Protein AF-0000000077903670 (afdb_homodimer)

Structure (mmCIF, N/CA/C/O backbone):
data_AF-0000000077903670-model_v1
#
loop_
_entity.id
_entity.type
_entity.pdbx_description
1 polymer 'Glutamate 5-kinase'
#
loop_
_atom_site.group_PDB
_atom_site.id
_atom_site.type_symbol
_atom_site.label_atom_id
_atom_site.label_alt_id
_atom_site.label_comp_id
_atom_site.label_asym_id
_atom_site.label_entity_id
_atom_site.label_seq_id
_atom_site.pdbx_PDB_ins_code
_atom_site.Cartn_x
_atom_site.Cartn_y
_atom_site.Cartn_z
_atom_site.occupancy
_atom_site.B_iso_or_equiv
_atom_site.auth_seq_id
_atom_site.auth_comp_id
_atom_site.auth_asym_id
_atom_site.auth_atom_id
_atom_site.pdbx_PDB_model_num
ATOM 1 N N . MET A 1 1 ? -13.734 -20.531 -12.047 1 96.5 1 MET A N 1
ATOM 2 C CA . MET A 1 1 ? -12.812 -20.938 -10.984 1 96.5 1 MET A CA 1
ATOM 3 C C . MET A 1 1 ? -12.172 -19.719 -10.328 1 96.5 1 MET A C 1
ATOM 5 O O . MET A 1 1 ? -12.156 -18.625 -10.914 1 96.5 1 MET A O 1
ATOM 9 N N . ARG A 1 2 ? -11.844 -19.891 -9.141 1 97.88 2 ARG A N 1
ATOM 10 C CA . ARG A 1 2 ? -11.008 -18.906 -8.445 1 97.88 2 ARG A CA 1
ATOM 11 C C . ARG A 1 2 ? -9.531 -19.281 -8.547 1 97.88 2 ARG A C 1
ATOM 13 O O . ARG A 1 2 ? -9.117 -20.344 -8.086 1 97.88 2 ARG A O 1
ATOM 20 N N . ILE A 1 3 ? -8.711 -18.344 -9.133 1 98.75 3 ILE A N 1
ATOM 21 C CA . ILE A 1 3 ? -7.32 -18.641 -9.469 1 98.75 3 ILE A CA 1
ATOM 22 C C . ILE A 1 3 ? -6.398 -17.594 -8.836 1 98.75 3 ILE A C 1
ATOM 24 O O . ILE A 1 3 ? -6.602 -16.391 -9.008 1 98.75 3 ILE A O 1
ATOM 28 N N . VAL A 1 4 ? -5.418 -18.031 -8.094 1 98.81 4 VAL A N 1
ATOM 29 C CA . VAL A 1 4 ? -4.336 -17.188 -7.609 1 98.81 4 VAL A CA 1
ATOM 30 C C . VAL A 1 4 ? -3.104 -17.359 -8.5 1 98.81 4 VAL A C 1
ATOM 32 O O . VAL A 1 4 ? -2.686 -18.484 -8.773 1 98.81 4 VAL A O 1
ATOM 35 N N . VAL A 1 5 ? -2.562 -16.297 -9.016 1 98.81 5 VAL A N 1
ATOM 36 C CA . VAL A 1 5 ? -1.355 -16.312 -9.836 1 98.81 5 VAL A CA 1
ATOM 37 C C . VAL A 1 5 ? -0.246 -15.523 -9.148 1 98.81 5 VAL A C 1
ATOM 39 O O . VAL A 1 5 ? -0.463 -14.391 -8.703 1 98.81 5 VAL A O 1
ATOM 42 N N . LYS A 1 6 ? 0.9 -16.141 -9.008 1 98.31 6 LYS A N 1
ATOM 43 C CA . LYS A 1 6 ? 2.061 -15.477 -8.43 1 98.31 6 LYS A CA 1
ATOM 44 C C . LYS A 1 6 ? 3.131 -15.219 -9.484 1 98.31 6 LYS A C 1
ATOM 46 O O . LYS A 1 6 ? 3.475 -16.125 -10.258 1 98.31 6 LYS A O 1
ATOM 51 N N . VAL A 1 7 ? 3.604 -14.008 -9.516 1 96.75 7 VAL A N 1
ATOM 52 C CA . VAL A 1 7 ? 4.707 -13.664 -10.406 1 96.75 7 VAL A CA 1
ATOM 53 C C . VAL A 1 7 ? 5.863 -13.086 -9.602 1 96.75 7 VAL A C 1
ATOM 55 O O . VAL A 1 7 ? 5.645 -12.336 -8.641 1 96.75 7 VAL A O 1
ATOM 58 N N . GLY A 1 8 ? 7.051 -13.43 -10.008 1 91.62 8 GLY A N 1
ATOM 59 C CA . GLY A 1 8 ? 8.25 -12.969 -9.32 1 91.62 8 GLY A CA 1
ATOM 60 C C . GLY A 1 8 ? 8.883 -11.758 -9.984 1 91.62 8 GLY A C 1
ATOM 61 O O . GLY A 1 8 ? 8.422 -11.305 -11.031 1 91.62 8 GLY A O 1
ATOM 62 N N . THR A 1 9 ? 9.883 -11.25 -9.32 1 87.88 9 THR A N 1
ATOM 63 C CA . THR A 1 9 ? 10.609 -10.062 -9.773 1 87.88 9 THR A CA 1
ATOM 64 C C . THR A 1 9 ? 11.219 -10.297 -11.156 1 87.88 9 THR A C 1
ATOM 66 O O . THR A 1 9 ? 11.18 -9.414 -12.008 1 87.88 9 THR A O 1
ATOM 69 N N . SER A 1 10 ? 11.719 -11.547 -11.406 1 82.31 10 SER A N 1
ATOM 70 C CA . SER A 1 10 ? 12.414 -11.844 -12.656 1 82.31 10 SER A CA 1
ATOM 71 C C . SER A 1 10 ? 11.453 -11.828 -13.844 1 82.31 10 SER A C 1
ATOM 73 O O . SER A 1 10 ? 11.875 -11.609 -14.984 1 82.31 10 SER A O 1
ATOM 75 N N . THR A 1 11 ? 10.258 -12.07 -13.539 1 84.44 11 THR A N 1
ATOM 76 C CA . THR A 1 11 ? 9.258 -12.016 -14.594 1 84.44 11 THR A CA 1
ATOM 77 C C . THR A 1 11 ? 8.867 -10.57 -14.898 1 84.44 11 THR A C 1
ATOM 79 O O . THR A 1 11 ? 8.609 -10.219 -16.047 1 84.44 11 THR A O 1
ATOM 82 N N . LEU A 1 12 ? 8.891 -9.672 -13.945 1 89.62 12 LEU A N 1
ATOM 83 C CA . LEU A 1 12 ? 8.305 -8.344 -14.055 1 89.62 12 LEU A CA 1
ATOM 84 C C . LEU A 1 12 ? 9.375 -7.312 -14.414 1 89.62 12 LEU A C 1
ATOM 86 O O . LEU A 1 12 ? 9.055 -6.25 -14.961 1 89.62 12 LEU A O 1
ATOM 90 N N . ALA A 1 13 ? 10.57 -7.582 -14.031 1 87.12 13 ALA A N 1
ATOM 91 C CA . ALA A 1 13 ? 11.609 -6.57 -14.227 1 87.12 13 ALA A CA 1
ATOM 92 C C . ALA A 1 13 ? 12.867 -7.184 -14.844 1 87.12 13 ALA A C 1
ATOM 94 O O . ALA A 1 13 ? 13.188 -8.344 -14.586 1 87.12 13 ALA A O 1
ATOM 95 N N . HIS A 1 14 ? 13.547 -6.398 -15.68 1 87.12 14 HIS A N 1
ATOM 96 C CA . HIS A 1 14 ? 14.883 -6.746 -16.156 1 87.12 14 HIS A CA 1
ATOM 97 C C . HIS A 1 14 ? 15.914 -6.59 -15.039 1 87.12 14 HIS A C 1
ATOM 99 O O . HIS A 1 14 ? 15.625 -6.004 -13.992 1 87.12 14 HIS A O 1
ATOM 105 N N . SER A 1 15 ? 17.109 -7.129 -15.289 1 80.69 15 SER A N 1
ATOM 106 C CA . SER A 1 15 ? 18.188 -7.023 -14.32 1 80.69 15 SER A CA 1
ATOM 107 C C . SER A 1 15 ? 18.578 -5.566 -14.078 1 80.69 15 SER A C 1
ATOM 109 O O . SER A 1 15 ? 19.203 -5.242 -13.062 1 80.69 15 SER A O 1
ATOM 111 N N . THR A 1 16 ? 18.219 -4.676 -14.969 1 79.5 16 THR A N 1
ATOM 112 C CA . THR A 1 16 ? 18.484 -3.244 -14.852 1 79.5 16 THR A CA 1
ATOM 113 C C . THR A 1 16 ? 17.531 -2.605 -13.836 1 79.5 16 THR A C 1
ATOM 115 O O . THR A 1 16 ? 17.734 -1.453 -13.438 1 79.5 16 THR A O 1
ATOM 118 N N . GLY A 1 17 ? 16.516 -3.307 -13.438 1 80.25 17 GLY A N 1
ATOM 119 C CA . GLY A 1 17 ? 15.516 -2.746 -12.539 1 80.25 17 GLY A CA 1
ATOM 120 C C . GLY A 1 17 ? 14.336 -2.125 -13.273 1 80.25 17 GLY A C 1
ATOM 121 O O . GLY A 1 17 ? 13.359 -1.717 -12.648 1 80.25 17 GLY A O 1
ATOM 122 N N . ARG A 1 18 ? 14.461 -2.125 -14.5 1 86.44 18 ARG A N 1
ATOM 123 C CA . ARG A 1 18 ? 13.383 -1.556 -15.297 1 86.44 18 ARG A CA 1
ATOM 124 C C . ARG A 1 18 ? 12.352 -2.623 -15.664 1 86.44 18 ARG A C 1
ATOM 126 O O . ARG A 1 18 ? 12.68 -3.812 -15.711 1 86.44 18 ARG A O 1
ATOM 133 N N . LEU A 1 19 ? 11.188 -2.232 -15.906 1 90.56 19 LEU A N 1
ATOM 134 C CA . LEU A 1 19 ? 10.055 -3.111 -16.188 1 90.56 19 LEU A CA 1
ATOM 135 C C . LEU A 1 19 ? 10.289 -3.922 -17.453 1 90.56 19 LEU A C 1
ATOM 137 O O . LEU A 1 19 ? 10.758 -3.385 -18.453 1 90.56 19 LEU A O 1
ATOM 141 N N . ASN A 1 20 ? 10.117 -5.172 -17.391 1 93.12 20 ASN A N 1
ATOM 142 C CA . ASN A 1 20 ? 9.969 -5.992 -18.578 1 93.12 20 ASN A CA 1
ATOM 143 C C . ASN A 1 20 ? 8.594 -5.816 -19.219 1 93.12 20 ASN A C 1
ATOM 145 O O . ASN A 1 20 ? 7.66 -6.555 -18.906 1 93.12 20 ASN A O 1
ATOM 149 N N . ILE A 1 21 ? 8.523 -4.898 -20.109 1 92.12 21 ILE A N 1
ATOM 150 C CA . ILE A 1 21 ? 7.258 -4.406 -20.641 1 92.12 21 ILE A CA 1
ATOM 151 C C . ILE A 1 21 ? 6.52 -5.543 -21.344 1 92.12 21 ILE A C 1
ATOM 153 O O . ILE A 1 21 ? 5.328 -5.754 -21.109 1 92.12 21 ILE A O 1
ATOM 157 N N . ARG A 1 22 ? 7.211 -6.27 -22.141 1 92.75 22 ARG A N 1
ATOM 158 C CA . ARG A 1 22 ? 6.598 -7.336 -22.938 1 92.75 22 ARG A CA 1
ATOM 159 C C . ARG A 1 22 ? 5.977 -8.398 -22.031 1 92.75 22 ARG A C 1
ATOM 161 O O . ARG A 1 22 ? 4.832 -8.805 -22.234 1 92.75 22 ARG A O 1
ATOM 168 N N . HIS A 1 23 ? 6.707 -8.797 -21.016 1 93.5 23 HIS A N 1
ATOM 169 C CA . HIS A 1 23 ? 6.211 -9.82 -20.109 1 93.5 23 HIS A CA 1
ATOM 170 C C . HIS A 1 23 ? 5.02 -9.312 -19.297 1 93.5 23 HIS A C 1
ATOM 172 O O . HIS A 1 23 ? 4.023 -10.023 -19.141 1 93.5 23 HIS A O 1
ATOM 178 N N . THR A 1 24 ? 5.129 -8.078 -18.812 1 95.62 24 THR A N 1
ATOM 179 C CA . THR A 1 24 ? 4.09 -7.52 -17.953 1 95.62 24 THR A CA 1
ATOM 180 C C . THR A 1 24 ? 2.805 -7.289 -18.734 1 95.62 24 THR A C 1
ATOM 182 O O . THR A 1 24 ? 1.715 -7.629 -18.281 1 95.62 24 THR A O 1
ATOM 185 N N . GLU A 1 25 ? 2.918 -6.758 -19.938 1 96.62 25 GLU A N 1
ATOM 186 C CA . GLU A 1 25 ? 1.747 -6.504 -20.781 1 96.62 25 GLU A CA 1
ATOM 187 C C . GLU A 1 25 ? 1.046 -7.805 -21.156 1 96.62 25 GLU A C 1
ATOM 189 O O . GLU A 1 25 ? -0.184 -7.883 -21.125 1 96.62 25 GLU A O 1
ATOM 194 N N . GLU A 1 26 ? 1.854 -8.773 -21.5 1 97.12 26 GLU A N 1
ATOM 195 C CA . GLU A 1 26 ? 1.271 -10.07 -21.859 1 97.12 26 GLU A CA 1
ATOM 196 C C . GLU A 1 26 ? 0.588 -10.719 -20.656 1 97.12 26 GLU A C 1
ATOM 198 O O . GLU A 1 26 ? -0.491 -11.297 -20.797 1 97.12 26 GLU A O 1
ATOM 203 N N . LEU A 1 27 ? 1.219 -10.656 -19.547 1 97.94 27 LEU A N 1
ATOM 204 C CA . LEU A 1 27 ? 0.639 -11.195 -18.328 1 97.94 27 LEU A CA 1
ATOM 205 C C . LEU A 1 27 ? -0.723 -10.562 -18.047 1 97.94 27 LEU A C 1
ATOM 207 O O . LEU A 1 27 ? -1.702 -11.273 -17.812 1 97.94 27 LEU A O 1
ATOM 211 N N . VAL A 1 28 ? -0.795 -9.227 -18.062 1 98.44 28 VAL A N 1
ATOM 212 C CA . VAL A 1 28 ? -2.014 -8.492 -17.75 1 98.44 28 VAL A CA 1
ATOM 213 C C . VAL A 1 28 ? -3.098 -8.82 -18.766 1 98.44 28 VAL A C 1
ATOM 215 O O . VAL A 1 28 ? -4.266 -8.992 -18.422 1 98.44 28 VAL A O 1
ATOM 218 N N . LYS A 1 29 ? -2.693 -8.93 -20.016 1 98.12 29 LYS A N 1
ATOM 219 C CA . LYS A 1 29 ? -3.633 -9.297 -21.078 1 98.12 29 LYS A CA 1
ATOM 220 C C . LYS A 1 29 ? -4.266 -10.656 -20.797 1 98.12 29 LYS A C 1
ATOM 222 O O . LYS A 1 29 ? -5.488 -10.797 -20.844 1 98.12 29 LYS A O 1
ATOM 227 N N . VAL A 1 30 ? -3.477 -11.625 -20.5 1 98.5 30 VAL A N 1
ATOM 228 C CA . VAL A 1 30 ? -3.945 -12.992 -20.281 1 98.5 30 VAL A CA 1
ATOM 229 C C . VAL A 1 30 ? -4.828 -13.047 -19.047 1 98.5 30 VAL A C 1
ATOM 231 O O . VAL A 1 30 ? -5.91 -13.641 -19.062 1 98.5 30 VAL A O 1
ATOM 234 N N . LEU A 1 31 ? -4.41 -12.414 -17.938 1 98.69 31 LEU A N 1
ATOM 235 C CA . LEU A 1 31 ? -5.195 -12.398 -16.719 1 98.69 31 LEU A CA 1
ATOM 236 C C . LEU A 1 31 ? -6.539 -11.703 -16.938 1 98.69 31 LEU A C 1
ATOM 238 O O . LEU A 1 31 ? -7.562 -12.148 -16.406 1 98.69 31 LEU A O 1
ATOM 242 N N . SER A 1 32 ? -6.496 -10.586 -17.672 1 98.69 32 SER A N 1
ATOM 243 C CA . SER A 1 32 ? -7.727 -9.875 -18 1 98.69 32 SER A CA 1
ATOM 244 C C . SER A 1 32 ? -8.688 -10.758 -18.781 1 98.69 32 SER A C 1
ATOM 246 O O . SER A 1 32 ? -9.891 -10.766 -18.516 1 98.69 32 SER A O 1
ATOM 248 N N . ASP A 1 33 ? -8.125 -11.461 -19.75 1 98.5 33 ASP A N 1
ATOM 249 C CA . ASP A 1 33 ? -8.945 -12.336 -20.594 1 98.5 33 ASP A CA 1
ATOM 250 C C . ASP A 1 33 ? -9.523 -13.492 -19.781 1 98.5 33 ASP A C 1
ATOM 252 O O . ASP A 1 33 ? -10.672 -13.891 -19.984 1 98.5 33 ASP A O 1
ATOM 256 N N . LEU A 1 34 ? -8.766 -14.094 -18.906 1 98.44 34 LEU A N 1
ATOM 257 C CA . LEU A 1 34 ? -9.273 -15.125 -18 1 98.44 34 LEU A CA 1
ATOM 258 C C . LEU A 1 34 ? -10.422 -14.594 -17.156 1 98.44 34 LEU A C 1
ATOM 260 O O . LEU A 1 34 ? -11.414 -15.297 -16.938 1 98.44 34 LEU A O 1
ATOM 264 N N . LYS A 1 35 ? -10.227 -13.375 -16.656 1 98.31 35 LYS A N 1
ATOM 265 C CA . LYS A 1 35 ? -11.305 -12.75 -15.883 1 98.31 35 LYS A CA 1
ATOM 266 C C . LYS A 1 35 ? -12.539 -12.539 -16.75 1 98.31 35 LYS A C 1
ATOM 268 O O . LYS A 1 35 ? -13.664 -12.797 -16.328 1 98.31 35 LYS A O 1
ATOM 273 N N . ASN A 1 36 ? -12.367 -12.109 -18.016 1 97.94 36 ASN A N 1
ATOM 274 C CA . ASN A 1 36 ? -13.469 -11.953 -18.953 1 97.94 36 ASN A CA 1
ATOM 275 C C . ASN A 1 36 ? -14.18 -13.273 -19.203 1 97.94 36 ASN A C 1
ATOM 277 O O . ASN A 1 36 ? -15.391 -13.289 -19.469 1 97.94 36 ASN A O 1
ATOM 281 N N . ALA A 1 37 ? -13.438 -14.367 -19.141 1 97.75 37 ALA A N 1
ATOM 282 C CA . ALA A 1 37 ? -13.992 -15.695 -19.375 1 97.75 37 ALA A CA 1
ATOM 283 C C . ALA A 1 37 ? -14.773 -16.188 -18.172 1 97.75 37 ALA A C 1
ATOM 285 O O . ALA A 1 37 ? -15.32 -17.297 -18.188 1 97.75 37 ALA A O 1
ATOM 286 N N . GLY A 1 38 ? -14.766 -15.406 -17.062 1 97.38 38 GLY A N 1
ATOM 287 C CA . GLY A 1 38 ? -15.633 -15.711 -15.938 1 97.38 38 GLY A CA 1
ATOM 288 C C . GLY A 1 38 ? -14.883 -16.203 -14.719 1 97.38 38 GLY A C 1
ATOM 289 O O . GLY A 1 38 ? -15.484 -16.469 -13.68 1 97.38 38 GLY A O 1
ATOM 290 N N . HIS A 1 39 ? -13.547 -16.281 -14.781 1 98.19 39 HIS A N 1
ATOM 291 C CA . HIS A 1 39 ? -12.75 -16.688 -13.633 1 98.19 39 HIS A CA 1
ATOM 292 C C . HIS A 1 39 ? -12.57 -15.531 -12.648 1 98.19 39 HIS A C 1
ATOM 294 O O . HIS A 1 39 ? -12.57 -14.367 -13.047 1 98.19 39 HIS A O 1
ATOM 300 N N . GLU A 1 40 ? -12.477 -15.797 -11.336 1 98.31 40 GLU A N 1
ATOM 301 C CA . GLU A 1 40 ? -11.961 -14.859 -10.344 1 98.31 40 GLU A CA 1
ATOM 302 C C . GLU A 1 40 ? -10.438 -14.938 -10.25 1 98.31 40 GLU A C 1
ATOM 304 O O . GLU A 1 40 ? -9.875 -16.016 -10.07 1 98.31 40 GLU A O 1
ATOM 309 N N . VAL A 1 41 ? -9.797 -13.844 -10.438 1 98.69 41 VAL A N 1
ATOM 310 C CA . VAL A 1 41 ? -8.344 -13.844 -10.523 1 98.69 41 VAL A CA 1
ATOM 311 C C . VAL A 1 41 ? -7.758 -12.977 -9.406 1 98.69 41 VAL A C 1
ATOM 313 O O . VAL A 1 41 ? -8.203 -11.852 -9.195 1 98.69 41 VAL A O 1
ATOM 316 N N . ILE A 1 42 ? -6.828 -13.484 -8.68 1 98.81 42 ILE A N 1
ATOM 317 C CA . ILE A 1 42 ? -6.023 -12.781 -7.688 1 98.81 42 ILE A CA 1
ATOM 318 C C . ILE A 1 42 ? -4.547 -12.852 -8.078 1 98.81 42 ILE A C 1
ATOM 320 O O . ILE A 1 42 ? -4.035 -13.922 -8.414 1 98.81 42 ILE A O 1
ATOM 324 N N . LEU A 1 43 ? -3.902 -11.727 -8.078 1 98.81 43 LEU A N 1
ATOM 325 C CA . LEU A 1 43 ? -2.49 -11.672 -8.438 1 98.81 43 LEU A CA 1
ATOM 326 C C . LEU A 1 43 ? -1.624 -11.398 -7.215 1 98.81 43 LEU A C 1
ATOM 328 O O . LEU A 1 43 ? -1.861 -10.438 -6.484 1 98.81 43 LEU A O 1
ATOM 332 N N . VAL A 1 44 ? -0.703 -12.281 -6.906 1 98.44 44 VAL A N 1
ATOM 333 C CA . VAL A 1 44 ? 0.363 -12.047 -5.941 1 98.44 44 VAL A CA 1
ATOM 334 C C . VAL A 1 44 ? 1.642 -11.641 -6.668 1 98.44 44 VAL A C 1
ATOM 336 O O . VAL A 1 44 ? 2.182 -12.414 -7.465 1 98.44 44 VAL A O 1
ATOM 339 N N . SER A 1 45 ? 2.088 -10.453 -6.422 1 96.88 45 SER A N 1
ATOM 340 C CA . SER A 1 45 ? 3.16 -9.875 -7.23 1 96.88 45 SER A CA 1
ATOM 341 C C . SER A 1 45 ? 4.371 -9.523 -6.375 1 96.88 45 SER A C 1
ATOM 343 O O . SER A 1 45 ? 4.219 -9.039 -5.25 1 96.88 45 SER A O 1
ATOM 345 N N . SER A 1 46 ? 5.551 -9.812 -6.883 1 94.06 46 SER A N 1
ATOM 346 C CA . SER A 1 46 ? 6.793 -9.258 -6.371 1 94.06 46 SER A CA 1
ATOM 347 C C . SER A 1 46 ? 7.238 -8.047 -7.195 1 94.06 46 SER A C 1
ATOM 349 O O . SER A 1 46 ? 6.418 -7.406 -7.852 1 94.06 46 SER A O 1
ATOM 351 N N . GLY A 1 47 ? 8.469 -7.582 -7.008 1 91.81 47 GLY A N 1
ATOM 352 C CA . GLY A 1 47 ? 9.023 -6.637 -7.961 1 91.81 47 GLY A CA 1
ATOM 353 C C . GLY A 1 47 ? 9.172 -5.238 -7.395 1 91.81 47 GLY A C 1
ATOM 354 O O . GLY A 1 47 ? 9.914 -4.418 -7.941 1 91.81 47 GLY A O 1
ATOM 355 N N . ALA A 1 48 ? 8.516 -4.938 -6.23 1 93.94 48 ALA A N 1
ATOM 356 C CA . ALA A 1 48 ? 8.508 -3.578 -5.703 1 93.94 48 ALA A CA 1
ATOM 357 C C . ALA A 1 48 ? 9.93 -3.064 -5.496 1 93.94 48 ALA A C 1
ATOM 359 O O . ALA A 1 48 ? 10.281 -1.974 -5.953 1 93.94 48 ALA A O 1
ATOM 360 N N . ILE A 1 49 ? 10.766 -3.865 -4.859 1 93.25 49 ILE A N 1
ATOM 361 C CA . ILE A 1 49 ? 12.125 -3.428 -4.566 1 93.25 49 ILE A CA 1
ATOM 362 C C . ILE A 1 49 ? 12.891 -3.197 -5.867 1 93.25 49 ILE A C 1
ATOM 364 O O . ILE A 1 49 ? 13.547 -2.168 -6.035 1 93.25 49 ILE A O 1
ATOM 368 N N . GLY A 1 50 ? 12.812 -4.18 -6.777 1 91 50 GLY A N 1
ATOM 369 C CA . GLY A 1 50 ? 13.477 -4.027 -8.062 1 91 50 GLY A CA 1
ATOM 370 C C . GLY A 1 50 ? 13.055 -2.777 -8.805 1 91 50 GLY A C 1
ATOM 371 O O . GLY A 1 50 ?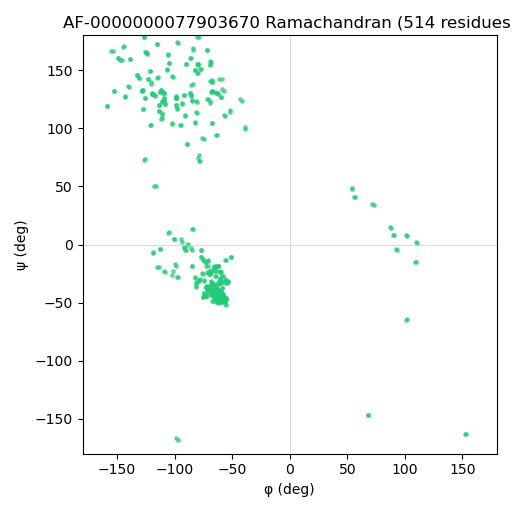 13.891 -2.033 -9.312 1 91 50 GLY A O 1
ATOM 372 N N . MET A 1 51 ? 11.773 -2.523 -8.867 1 92.56 51 MET A N 1
ATOM 373 C CA . MET A 1 51 ? 11.258 -1.34 -9.555 1 92.56 51 MET A CA 1
ATOM 374 C C . MET A 1 51 ? 11.719 -0.065 -8.852 1 92.56 51 MET A C 1
ATOM 376 O O . MET A 1 51 ? 11.969 0.95 -9.508 1 92.56 51 MET A O 1
ATOM 380 N N . GLY A 1 52 ? 11.766 -0.097 -7.52 1 95 52 GLY A N 1
ATOM 381 C CA . GLY A 1 52 ? 12.266 1.037 -6.758 1 95 52 GLY A CA 1
ATOM 382 C C . GLY A 1 52 ? 13.703 1.388 -7.082 1 95 52 GLY A C 1
ATOM 383 O O . GLY A 1 52 ? 14.055 2.564 -7.18 1 95 52 GLY A O 1
ATOM 384 N N . VAL A 1 53 ? 14.555 0.356 -7.273 1 93.44 53 VAL A N 1
ATOM 385 C CA . VAL A 1 53 ? 15.953 0.554 -7.645 1 93.44 53 VAL A CA 1
ATOM 386 C C . VAL A 1 53 ? 16.031 1.328 -8.961 1 93.44 53 VAL A C 1
ATOM 388 O O . VAL A 1 53 ? 16.797 2.283 -9.078 1 93.44 53 VAL A O 1
ATOM 391 N N . GLY A 1 54 ? 15.266 0.883 -9.906 1 90.81 54 GLY A N 1
ATOM 392 C CA . GLY A 1 54 ? 15.234 1.562 -11.195 1 90.81 54 GLY A CA 1
ATOM 393 C C . GLY A 1 54 ? 14.734 2.99 -11.102 1 90.81 54 GLY A C 1
ATOM 394 O O . GLY A 1 54 ? 15.359 3.91 -11.633 1 90.81 54 GLY A O 1
ATOM 395 N N . LYS A 1 55 ? 13.586 3.217 -10.422 1 92.44 55 LYS A N 1
ATOM 396 C CA . LYS A 1 55 ? 12.93 4.52 -10.328 1 92.44 55 LYS A CA 1
ATOM 397 C C . LYS A 1 55 ? 13.812 5.527 -9.594 1 92.44 55 LYS A C 1
ATOM 399 O O . LYS A 1 55 ? 13.812 6.715 -9.93 1 92.44 55 LYS A O 1
ATOM 404 N N . LEU A 1 56 ? 14.57 5.074 -8.617 1 94.25 56 LEU A N 1
ATOM 405 C CA . LEU A 1 56 ? 15.453 5.934 -7.832 1 94.25 56 LEU A CA 1
ATOM 406 C C . LEU A 1 56 ? 16.828 6.039 -8.484 1 94.25 56 LEU A C 1
ATOM 408 O O . LEU A 1 56 ? 17.719 6.699 -7.949 1 94.25 56 LEU A O 1
ATOM 412 N N . SER A 1 57 ? 16.984 5.355 -9.602 1 91.69 57 SER A N 1
ATOM 413 C CA . SER A 1 57 ? 18.219 5.371 -10.383 1 91.69 57 SER A CA 1
ATOM 414 C C . SER A 1 57 ? 19.422 4.949 -9.539 1 91.69 57 SER A C 1
ATOM 416 O O . SER A 1 57 ? 20.469 5.59 -9.578 1 91.69 57 SER A O 1
ATOM 418 N N . LEU A 1 58 ? 19.172 3.941 -8.719 1 92.19 58 LEU A N 1
ATOM 419 C CA . LEU A 1 58 ? 20.281 3.383 -7.953 1 92.19 58 LEU A CA 1
ATOM 420 C C . LEU A 1 58 ? 21.156 2.484 -8.82 1 92.19 58 LEU A C 1
ATOM 422 O O . LEU A 1 58 ? 20.641 1.811 -9.727 1 92.19 58 LEU A O 1
ATOM 426 N N . SER A 1 59 ? 22.438 2.395 -8.5 1 89.19 59 SER A N 1
ATOM 427 C CA . SER A 1 59 ? 23.391 1.662 -9.328 1 89.19 59 SER A CA 1
ATOM 428 C C . SER A 1 59 ? 23.281 0.159 -9.102 1 89.19 59 SER A C 1
ATOM 430 O O . SER A 1 59 ? 23.641 -0.637 -9.969 1 89.19 59 SER A O 1
ATOM 432 N N . ALA A 1 60 ? 22.891 -0.186 -7.891 1 88.88 60 ALA A N 1
ATOM 433 C CA . ALA A 1 60 ? 22.75 -1.599 -7.547 1 88.88 60 ALA A CA 1
ATOM 434 C C . ALA A 1 60 ? 21.656 -1.804 -6.512 1 88.88 60 ALA A C 1
ATOM 436 O O . ALA A 1 60 ? 21.234 -0.855 -5.84 1 88.88 60 ALA A O 1
ATOM 437 N N . ARG A 1 61 ? 21.188 -3.043 -6.453 1 89.12 61 ARG A N 1
ATOM 438 C CA . ARG A 1 61 ? 20.25 -3.393 -5.395 1 89.12 61 ARG A CA 1
ATOM 439 C C . ARG A 1 61 ? 20.859 -3.17 -4.016 1 89.12 61 ARG A C 1
ATOM 441 O O . ARG A 1 61 ? 21.953 -3.654 -3.734 1 89.12 61 ARG A O 1
ATOM 448 N N . PRO A 1 62 ? 20.156 -2.42 -3.186 1 92.44 62 PRO A N 1
ATOM 449 C CA . PRO A 1 62 ? 20.734 -2.143 -1.87 1 92.44 62 PRO A CA 1
ATOM 450 C C . PRO A 1 62 ? 20.797 -3.381 -0.977 1 92.44 62 PRO A C 1
ATOM 452 O O . PRO A 1 62 ? 19.969 -4.293 -1.127 1 92.44 62 PRO A O 1
ATOM 455 N N . THR A 1 63 ? 21.75 -3.326 -0.037 1 90.81 63 THR A N 1
ATOM 456 C CA . THR A 1 63 ? 21.922 -4.461 0.865 1 90.81 63 THR A CA 1
ATOM 457 C C . THR A 1 63 ? 21.453 -4.105 2.273 1 90.81 63 THR A C 1
ATOM 459 O O . THR A 1 63 ? 21.172 -4.996 3.08 1 90.81 63 THR A O 1
ATOM 462 N N . ASP A 1 64 ? 21.438 -2.809 2.555 1 92.69 64 ASP A N 1
ATOM 463 C CA . ASP A 1 64 ? 20.969 -2.414 3.881 1 92.69 64 ASP A CA 1
ATOM 464 C C . ASP A 1 64 ? 19.453 -2.346 3.93 1 92.69 64 ASP A C 1
ATOM 466 O O . ASP A 1 64 ? 18.797 -2.053 2.922 1 92.69 64 ASP A O 1
ATOM 470 N N . MET A 1 65 ? 18.875 -2.594 5.086 1 92.19 65 MET A N 1
ATOM 471 C CA . MET A 1 65 ? 17.438 -2.742 5.277 1 92.19 65 MET A CA 1
ATOM 472 C C . MET A 1 65 ? 16.703 -1.451 4.93 1 92.19 65 MET A C 1
ATOM 474 O O . MET A 1 65 ? 15.703 -1.476 4.215 1 92.19 65 MET A O 1
ATOM 478 N N . SER A 1 66 ? 17.203 -0.33 5.406 1 94.19 66 SER A N 1
ATOM 479 C CA . SER A 1 66 ? 16.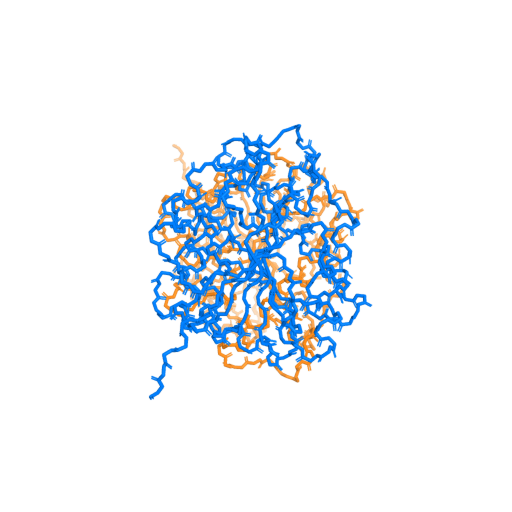531 0.942 5.199 1 94.19 66 SER A CA 1
ATOM 480 C C . SER A 1 66 ? 16.422 1.283 3.717 1 94.19 66 SER A C 1
ATOM 482 O O . SER A 1 66 ? 15.391 1.776 3.256 1 94.19 66 SER A O 1
ATOM 484 N N . SER A 1 67 ? 17.484 1.009 2.979 1 95.31 67 SER A N 1
ATOM 485 C CA . SER A 1 67 ? 17.469 1.272 1.544 1 95.31 67 SER A CA 1
ATOM 486 C C . SER A 1 67 ? 16.562 0.3 0.806 1 95.31 67 SER A C 1
ATOM 488 O O . SER A 1 67 ? 15.875 0.684 -0.146 1 95.31 67 SER A O 1
ATOM 490 N N . LYS A 1 68 ? 16.562 -0.951 1.212 1 94.56 68 LYS A N 1
ATOM 491 C CA . LYS A 1 68 ? 15.641 -1.924 0.631 1 94.56 68 LYS A CA 1
ATOM 492 C C . LYS A 1 68 ? 14.188 -1.507 0.849 1 94.56 68 LYS A C 1
ATOM 494 O O . LYS A 1 68 ? 13.367 -1.574 -0.073 1 94.56 68 LYS A O 1
ATOM 499 N N . GLN A 1 69 ? 13.938 -1.046 2.033 1 95.5 69 GLN A N 1
ATOM 500 C CA . GLN A 1 69 ? 12.578 -0.631 2.387 1 95.5 69 GLN A CA 1
ATOM 501 C C . GLN A 1 69 ? 12.18 0.64 1.643 1 95.5 69 GLN A C 1
ATOM 503 O O . GLN A 1 69 ? 11.031 0.786 1.224 1 95.5 69 GLN A O 1
ATOM 508 N N . ALA A 1 70 ? 13.117 1.535 1.5 1 96.88 70 ALA A N 1
ATOM 509 C CA . ALA A 1 70 ? 12.867 2.738 0.708 1 96.88 70 ALA A CA 1
ATOM 510 C C . ALA A 1 70 ? 12.562 2.385 -0.744 1 96.88 70 ALA A C 1
ATOM 512 O O . ALA A 1 70 ? 11.625 2.926 -1.337 1 96.88 70 ALA A O 1
ATOM 513 N N . CYS A 1 71 ? 13.352 1.453 -1.271 1 95.81 71 CYS A N 1
ATOM 514 C CA . CYS A 1 71 ? 13.102 0.992 -2.633 1 95.81 71 CYS A CA 1
ATOM 515 C C . CYS A 1 71 ? 11.727 0.345 -2.748 1 95.81 71 CYS A C 1
ATOM 517 O O . CYS A 1 71 ? 11.016 0.564 -3.73 1 95.81 71 CYS A O 1
ATOM 519 N N . ALA A 1 72 ? 11.359 -0.425 -1.783 1 96.19 72 ALA A N 1
ATOM 520 C CA . ALA A 1 72 ? 10.047 -1.063 -1.782 1 96.19 72 ALA A CA 1
ATOM 521 C C . ALA A 1 72 ? 8.93 -0.022 -1.795 1 96.19 72 ALA A C 1
ATOM 523 O O . ALA A 1 72 ? 7.945 -0.167 -2.523 1 96.19 72 ALA A O 1
ATOM 524 N N . ALA A 1 73 ? 9.07 1.011 -1.015 1 97.69 73 ALA A N 1
ATOM 525 C CA . ALA A 1 73 ? 8.055 2.055 -0.893 1 97.69 73 ALA A CA 1
ATOM 526 C C . ALA A 1 73 ? 7.855 2.781 -2.219 1 97.69 73 ALA A C 1
ATOM 528 O O . ALA A 1 73 ? 6.719 3.031 -2.629 1 97.69 73 ALA A O 1
ATOM 529 N N . VAL A 1 74 ? 8.93 3.094 -2.906 1 97.31 74 VAL A N 1
ATOM 530 C CA . VAL A 1 74 ? 8.891 3.789 -4.188 1 97.31 74 VAL A CA 1
ATOM 531 C C . VAL A 1 74 ? 8.438 2.826 -5.285 1 97.31 74 VAL A C 1
ATOM 533 O O . VAL A 1 74 ? 7.559 3.158 -6.086 1 97.31 74 VAL A O 1
ATOM 536 N N . GLY A 1 75 ? 9.016 1.647 -5.246 1 96.12 75 GLY A N 1
ATOM 537 C CA . GLY A 1 75 ? 8.734 0.67 -6.289 1 96.12 75 GLY A CA 1
ATOM 538 C C . GLY A 1 75 ? 7.312 0.152 -6.258 1 96.12 75 GLY A C 1
ATOM 539 O O . GLY A 1 75 ? 6.738 -0.165 -7.305 1 96.12 75 GLY A O 1
ATOM 540 N N . GLN A 1 76 ? 6.758 0.045 -5.039 1 96.56 76 GLN A N 1
ATOM 541 C CA . GLN A 1 76 ? 5.367 -0.383 -4.914 1 96.56 76 GLN A CA 1
ATOM 542 C C . GLN A 1 76 ? 4.43 0.589 -5.621 1 96.56 76 GLN A C 1
ATOM 544 O O . GLN A 1 76 ? 3.443 0.173 -6.234 1 96.56 76 GLN A O 1
ATOM 549 N N . CYS A 1 77 ? 4.648 1.857 -5.523 1 95.69 77 CYS A N 1
ATOM 550 C CA . CYS A 1 77 ? 3.865 2.857 -6.238 1 95.69 77 CYS A CA 1
ATOM 551 C C . CYS A 1 77 ? 3.961 2.648 -7.746 1 95.69 77 CYS A C 1
ATOM 553 O O . CYS A 1 77 ? 2.943 2.627 -8.438 1 95.69 77 CYS A O 1
ATOM 555 N N . GLU A 1 78 ? 5.203 2.471 -8.156 1 93.25 78 GLU A N 1
ATOM 556 C CA . GLU A 1 78 ? 5.441 2.285 -9.578 1 93.25 78 GLU A CA 1
ATOM 557 C C . GLU A 1 78 ? 4.777 1.005 -10.086 1 93.25 78 GLU A C 1
ATOM 559 O O . GLU A 1 78 ? 4.184 0.993 -11.164 1 93.25 78 GLU A O 1
ATOM 564 N N . LEU A 1 79 ? 4.926 -0.027 -9.344 1 95.06 79 LEU A N 1
ATOM 565 C CA . LEU A 1 79 ? 4.355 -1.327 -9.68 1 95.06 79 LEU A CA 1
ATOM 566 C C . LEU A 1 79 ? 2.84 -1.234 -9.82 1 95.06 79 LEU A C 1
ATOM 568 O O . LEU A 1 79 ? 2.277 -1.669 -10.828 1 95.06 79 LEU A O 1
ATOM 572 N N . MET A 1 80 ? 2.176 -0.625 -8.875 1 96.62 80 MET A N 1
ATOM 573 C CA . MET A 1 80 ? 0.719 -0.534 -8.883 1 96.62 80 MET A CA 1
ATOM 574 C C . MET A 1 80 ? 0.239 0.422 -9.969 1 96.62 80 MET A C 1
ATOM 576 O O . MET A 1 80 ? -0.821 0.213 -10.562 1 96.62 80 MET A O 1
ATOM 580 N N . TYR A 1 81 ? 0.997 1.458 -10.164 1 94.06 81 TYR A N 1
ATOM 581 C CA . TYR A 1 81 ? 0.684 2.35 -11.273 1 94.06 81 TYR A CA 1
ATOM 582 C C . TYR A 1 81 ? 0.642 1.588 -12.594 1 94.06 81 TYR A C 1
ATOM 584 O O . TYR A 1 81 ? -0.291 1.752 -13.383 1 94.06 81 TYR A O 1
ATOM 592 N N . THR A 1 82 ? 1.626 0.822 -12.82 1 94.44 82 THR A N 1
ATOM 593 C CA . THR A 1 82 ? 1.731 0.046 -14.055 1 94.44 82 THR A CA 1
ATOM 594 C C . THR A 1 82 ? 0.565 -0.929 -14.18 1 94.44 82 THR A C 1
ATOM 596 O O . THR A 1 82 ? -0.094 -0.985 -15.219 1 94.44 82 THR A O 1
ATOM 599 N N . TYR A 1 83 ? 0.29 -1.652 -13.125 1 97.31 83 TYR A N 1
ATOM 600 C CA . TYR A 1 83 ? -0.819 -2.6 -13.148 1 97.31 83 TYR A CA 1
ATOM 601 C C . TYR A 1 83 ? -2.143 -1.886 -13.398 1 97.31 83 TYR A C 1
ATOM 603 O O . TYR A 1 83 ? -2.951 -2.332 -14.219 1 97.31 83 TYR A O 1
ATOM 611 N N . ASP A 1 84 ? -2.361 -0.796 -12.641 1 96.62 84 ASP A N 1
ATOM 612 C CA . ASP A 1 84 ? -3.623 -0.072 -12.773 1 96.62 84 ASP A CA 1
ATOM 613 C C . ASP A 1 84 ? -3.824 0.416 -14.203 1 96.62 84 ASP A C 1
ATOM 615 O O . ASP A 1 84 ? -4.906 0.256 -14.773 1 96.62 84 ASP A O 1
ATOM 619 N N . ARG A 1 85 ? -2.812 1.011 -14.734 1 94.56 85 ARG A N 1
ATOM 620 C CA . ARG A 1 85 ? -2.875 1.514 -16.109 1 94.56 85 ARG A CA 1
ATOM 621 C C . ARG A 1 85 ? -3.18 0.389 -17.094 1 94.56 85 ARG A C 1
ATOM 623 O O . ARG A 1 85 ? -4.062 0.521 -17.938 1 94.56 85 ARG A O 1
ATOM 630 N N . LEU A 1 86 ? -2.531 -0.73 -17.016 1 97.06 86 LEU A N 1
ATOM 631 C CA . LEU A 1 86 ? -2.648 -1.826 -17.969 1 97.06 86 LEU A CA 1
ATOM 632 C C . LEU A 1 86 ? -3.982 -2.547 -17.812 1 97.06 86 LEU A C 1
ATOM 634 O O . LEU A 1 86 ? -4.652 -2.844 -18.797 1 97.06 86 LEU A O 1
ATOM 638 N N . PHE A 1 87 ? -4.398 -2.82 -16.609 1 98.12 87 PHE A N 1
ATOM 639 C CA . PHE A 1 87 ? -5.66 -3.52 -16.391 1 98.12 87 PHE A CA 1
ATOM 640 C C . PHE A 1 87 ? -6.844 -2.635 -16.781 1 98.12 87 PHE A C 1
ATOM 642 O O . PHE A 1 87 ? -7.859 -3.129 -17.266 1 98.12 87 PHE A O 1
ATOM 649 N N . SER A 1 88 ? -6.711 -1.342 -16.469 1 96.31 88 SER A N 1
ATOM 650 C CA . SER A 1 88 ? -7.773 -0.407 -16.828 1 96.31 88 SER A CA 1
ATOM 651 C C . SER A 1 88 ? -8.023 -0.39 -18.328 1 96.31 88 SER A C 1
ATOM 653 O O . SER A 1 88 ? -9.156 -0.203 -18.766 1 96.31 88 SER A O 1
ATOM 655 N N . ALA A 1 89 ? -7.012 -0.604 -19.109 1 96 89 ALA A N 1
ATOM 656 C CA . ALA A 1 89 ? -7.141 -0.663 -20.562 1 96 89 ALA A CA 1
ATOM 657 C C . ALA A 1 89 ? -8.078 -1.793 -20.984 1 96 89 ALA A C 1
ATOM 659 O O . ALA A 1 89 ? -8.656 -1.756 -22.078 1 96 89 ALA A O 1
ATOM 660 N N . TYR A 1 90 ? -8.242 -2.785 -20.141 1 97.19 90 TYR A N 1
ATOM 661 C CA . TYR A 1 90 ? -9.148 -3.896 -20.406 1 97.19 90 TYR A CA 1
ATOM 662 C C . TYR A 1 90 ? -10.406 -3.785 -19.547 1 97.19 90 TYR A C 1
ATOM 664 O O . TYR A 1 90 ? -11.125 -4.77 -19.359 1 97.19 90 TYR A O 1
ATOM 672 N N . ASP A 1 91 ? -10.586 -2.625 -18.875 1 96.56 91 ASP A N 1
ATOM 673 C CA . ASP A 1 91 ? -11.773 -2.271 -18.109 1 96.56 91 ASP A CA 1
ATOM 674 C C . ASP A 1 91 ? -11.836 -3.068 -16.797 1 96.56 91 ASP A C 1
ATOM 676 O O . ASP A 1 91 ? -12.914 -3.502 -16.391 1 96.56 91 ASP A O 1
ATOM 680 N N . HIS A 1 92 ? -10.672 -3.354 -16.219 1 97.81 92 HIS A N 1
ATOM 681 C CA . HIS A 1 92 ? -10.641 -4.031 -14.938 1 97.81 92 HIS A CA 1
ATOM 682 C C . HIS A 1 92 ? -10.102 -3.113 -13.844 1 97.81 92 HIS A C 1
ATOM 684 O O . HIS A 1 92 ? -9.102 -2.424 -14.047 1 97.81 92 HIS A O 1
ATOM 690 N N . THR A 1 93 ? -10.781 -3.027 -12.727 1 97.5 93 THR A N 1
ATOM 691 C CA . THR A 1 93 ? -10.344 -2.301 -11.539 1 97.5 93 THR A CA 1
ATOM 692 C C . THR A 1 93 ? -9.461 -3.186 -10.664 1 97.5 93 THR A C 1
ATOM 694 O O . THR A 1 93 ? -9.82 -4.328 -10.367 1 97.5 93 THR A O 1
ATOM 697 N N . VAL A 1 94 ? -8.32 -2.658 -10.273 1 98.38 94 VAL A N 1
ATOM 698 C CA . VAL A 1 94 ? -7.438 -3.438 -9.406 1 98.38 94 VAL A CA 1
ATOM 699 C C . VAL A 1 94 ? -7.504 -2.902 -7.98 1 98.38 94 VAL A C 1
ATOM 701 O O . VAL A 1 94 ? -7.941 -1.771 -7.754 1 98.38 94 VAL A O 1
ATOM 704 N N . ALA A 1 95 ? -7.184 -3.717 -7.031 1 98.56 95 ALA A N 1
ATOM 705 C CA . ALA A 1 95 ? -7.129 -3.383 -5.609 1 98.56 95 ALA A CA 1
ATOM 706 C C . ALA A 1 95 ? -5.789 -3.785 -5.004 1 98.56 95 ALA A C 1
ATOM 708 O O . ALA A 1 95 ? -5.312 -4.902 -5.219 1 98.56 95 ALA A O 1
ATOM 709 N N . GLN A 1 96 ? -5.191 -2.861 -4.25 1 98.31 96 GLN A N 1
ATOM 710 C CA . GLN A 1 96 ? -3.908 -3.133 -3.609 1 98.31 96 GLN A CA 1
ATOM 711 C C . GLN A 1 96 ? -4.102 -3.699 -2.207 1 98.31 96 GLN A C 1
ATOM 713 O O . GLN A 1 96 ? -4.84 -3.131 -1.397 1 98.31 96 GLN A O 1
ATOM 718 N N . ILE A 1 97 ? -3.451 -4.805 -1.942 1 97.69 97 ILE A N 1
ATOM 719 C CA . ILE A 1 97 ? -3.4 -5.375 -0.6 1 97.69 97 ILE A CA 1
ATOM 720 C C . ILE A 1 97 ? -1.947 -5.621 -0.199 1 97.69 97 ILE A C 1
ATOM 722 O O . ILE A 1 97 ? -1.222 -6.348 -0.883 1 97.69 97 ILE A O 1
ATOM 726 N N . LEU A 1 98 ? -1.497 -4.941 0.817 1 96.06 98 LEU A N 1
ATOM 727 C CA . LEU A 1 98 ? -0.151 -5.137 1.346 1 96.06 98 LEU A CA 1
ATOM 728 C C . LEU A 1 98 ? -0.196 -5.824 2.707 1 96.06 98 LEU A C 1
ATOM 730 O O . LEU A 1 98 ? -0.826 -5.32 3.641 1 96.06 98 LEU A O 1
ATOM 734 N N . LEU A 1 99 ? 0.516 -6.984 2.822 1 93.88 99 LEU A N 1
ATOM 735 C CA . LEU A 1 99 ? 0.422 -7.816 4.016 1 93.88 99 LEU A CA 1
ATOM 736 C C . LEU A 1 99 ? 1.79 -7.988 4.668 1 93.88 99 LEU A C 1
ATOM 738 O O . LEU A 1 99 ? 2.816 -7.965 3.982 1 93.88 99 LEU A O 1
ATOM 742 N N . THR A 1 100 ? 1.827 -8.133 5.965 1 90.12 100 THR A N 1
ATOM 743 C CA . THR A 1 100 ? 3 -8.57 6.715 1 90.12 100 THR A CA 1
ATOM 744 C C . THR A 1 100 ? 2.742 -9.914 7.387 1 90.12 100 THR A C 1
ATOM 746 O O . THR A 1 100 ? 1.626 -10.438 7.332 1 90.12 100 THR A O 1
ATOM 749 N N . GLY A 1 101 ? 3.777 -10.469 7.953 1 85.69 101 GLY A N 1
ATOM 750 C CA . GLY A 1 101 ? 3.623 -11.711 8.688 1 85.69 101 GLY A CA 1
ATOM 751 C C . GLY A 1 101 ? 2.588 -11.625 9.789 1 85.69 101 GLY A C 1
ATOM 752 O O . GLY A 1 101 ? 1.901 -12.609 10.086 1 85.69 101 GLY A O 1
ATOM 753 N N . VAL A 1 102 ? 2.387 -10.523 10.375 1 82.94 102 VAL A N 1
ATOM 754 C CA . VAL A 1 102 ? 1.453 -10.297 11.477 1 82.94 102 VAL A CA 1
ATOM 755 C C . VAL A 1 102 ? 0.019 -10.453 10.977 1 82.94 102 VAL A C 1
ATOM 757 O O . VAL A 1 102 ? -0.849 -10.938 11.711 1 82.94 102 VAL A O 1
ATOM 760 N N . ASP A 1 103 ? -0.232 -10.109 9.773 1 86 103 ASP A N 1
ATOM 761 C CA . ASP A 1 103 ? -1.573 -10.156 9.203 1 86 103 ASP A CA 1
ATOM 762 C C . ASP A 1 103 ? -2.021 -11.602 8.969 1 86 103 ASP A C 1
ATOM 764 O O . ASP A 1 103 ? -3.221 -11.883 8.945 1 86 103 ASP A O 1
ATOM 768 N N . ILE A 1 104 ? -1.075 -12.461 8.836 1 85.62 104 ILE A N 1
ATOM 769 C CA . ILE A 1 104 ? -1.467 -13.797 8.383 1 85.62 104 ILE A CA 1
ATOM 770 C C . ILE A 1 104 ? -1.242 -14.812 9.5 1 85.62 104 ILE A C 1
ATOM 772 O O . ILE A 1 104 ? -1.561 -15.992 9.352 1 85.62 104 ILE A O 1
ATOM 776 N N . GLU A 1 105 ? -0.688 -14.383 10.625 1 82.12 105 GLU A N 1
ATOM 777 C CA . GLU A 1 105 ? -0.332 -15.305 11.703 1 82.12 105 GLU A CA 1
ATOM 778 C C . GLU A 1 105 ? -1.545 -15.648 12.562 1 82.12 105 GLU A C 1
ATOM 780 O O . GLU A 1 105 ? -1.648 -16.766 13.086 1 82.12 105 GLU A O 1
ATOM 785 N N . HIS A 1 106 ? -2.422 -14.711 12.711 1 83 106 HIS A N 1
ATOM 786 C CA . HIS A 1 106 ? -3.561 -14.914 13.602 1 83 106 HIS A CA 1
ATOM 787 C C . HIS A 1 106 ? -4.824 -15.242 12.82 1 83 106 HIS A C 1
ATOM 789 O O . HIS A 1 106 ? -5.059 -14.68 11.742 1 83 106 HIS A O 1
ATOM 795 N N . ALA A 1 107 ? -5.613 -16.078 13.414 1 86.25 107 ALA A N 1
ATOM 796 C CA . ALA A 1 107 ? -6.816 -16.578 12.758 1 86.25 107 ALA A CA 1
ATOM 797 C C . ALA A 1 107 ? -7.797 -15.445 12.469 1 86.25 107 ALA A C 1
ATOM 799 O O . ALA A 1 107 ? -8.383 -15.383 11.383 1 86.25 107 ALA A O 1
ATOM 800 N N . SER A 1 108 ? -7.902 -14.656 13.469 1 87.38 108 SER A N 1
ATOM 801 C CA . SER A 1 108 ? -8.852 -13.562 13.305 1 87.38 108 SER A CA 1
ATOM 802 C C . SER A 1 108 ? -8.438 -12.625 12.172 1 87.38 108 SER A C 1
ATOM 804 O O . SER A 1 108 ? -9.281 -12.133 11.43 1 87.38 108 SER A O 1
ATOM 806 N N . ARG A 1 109 ? -7.18 -12.406 11.992 1 87.88 109 ARG A N 1
ATOM 807 C CA . ARG A 1 109 ? -6.668 -11.539 10.938 1 87.88 109 ARG A CA 1
ATOM 808 C C . ARG A 1 109 ? -6.812 -12.195 9.57 1 87.88 109 ARG A C 1
ATOM 810 O O . ARG A 1 109 ? -7.129 -11.531 8.578 1 87.88 109 ARG A O 1
ATOM 817 N N . ARG A 1 110 ? -6.605 -13.445 9.547 1 89.81 110 ARG A N 1
ATOM 818 C CA . ARG A 1 110 ? -6.801 -14.188 8.305 1 89.81 110 ARG A CA 1
ATOM 819 C C . ARG A 1 110 ? -8.258 -14.125 7.855 1 89.81 110 ARG A C 1
ATOM 821 O O . ARG A 1 110 ? -8.539 -14.023 6.66 1 89.81 110 ARG A O 1
ATOM 828 N N . GLU A 1 111 ? -9.102 -14.258 8.844 1 92.88 111 GLU A N 1
ATOM 829 C CA . GLU A 1 111 ? -10.531 -14.156 8.531 1 92.88 111 GLU A CA 1
ATOM 830 C C . GLU A 1 111 ? -10.867 -12.789 7.953 1 92.88 111 GLU A C 1
ATOM 832 O O . GLU A 1 111 ? -11.672 -12.68 7.02 1 92.88 111 GLU A O 1
ATOM 837 N N . ASN A 1 112 ? -10.289 -11.797 8.547 1 92.31 112 ASN A N 1
ATOM 838 C CA . ASN A 1 112 ? -10.508 -10.445 8.039 1 92.31 112 ASN A CA 1
ATOM 839 C C . ASN A 1 112 ? -10.023 -10.297 6.602 1 92.31 112 ASN A C 1
ATOM 841 O O . ASN A 1 112 ? -10.711 -9.695 5.77 1 92.31 112 ASN A O 1
ATOM 845 N N . ILE A 1 113 ? -8.875 -10.805 6.301 1 93.38 113 ILE A N 1
ATOM 846 C CA . ILE A 1 113 ? -8.32 -10.766 4.953 1 93.38 113 ILE A CA 1
ATOM 847 C C . ILE A 1 113 ? -9.234 -11.523 3.998 1 93.38 113 ILE A C 1
ATOM 849 O O . ILE A 1 113 ? -9.5 -11.07 2.883 1 93.38 113 ILE A O 1
ATOM 853 N N . GLN A 1 114 ? -9.703 -12.656 4.453 1 96 114 GLN A N 1
ATOM 854 C CA . GLN A 1 114 ? -10.625 -13.461 3.648 1 96 114 GLN A CA 1
ATOM 855 C C . GLN A 1 114 ? -11.883 -12.672 3.301 1 96 114 GLN A C 1
ATOM 857 O O . GLN A 1 114 ? -12.328 -12.688 2.152 1 96 114 GLN A O 1
ATOM 862 N N . ASN A 1 115 ? -12.453 -12.039 4.285 1 96.19 115 ASN A N 1
ATOM 863 C CA . ASN A 1 115 ? -13.664 -11.25 4.078 1 96.19 115 ASN A CA 1
ATOM 864 C C . ASN A 1 115 ? -13.422 -10.109 3.094 1 96.19 115 ASN A C 1
ATOM 866 O O . ASN A 1 115 ? -14.258 -9.852 2.221 1 96.19 115 ASN A O 1
ATOM 870 N N . THR A 1 116 ? -12.32 -9.445 3.238 1 96 116 THR A N 1
ATOM 871 C CA . THR A 1 116 ? -11.984 -8.336 2.352 1 96 116 THR A CA 1
ATOM 872 C C . THR A 1 116 ? -11.797 -8.82 0.919 1 96 116 THR A C 1
ATOM 874 O O . THR A 1 116 ? -12.336 -8.242 -0.02 1 96 116 THR A O 1
ATOM 877 N N . LEU A 1 117 ? -11.047 -9.891 0.74 1 97.5 117 LEU A N 1
ATOM 878 C CA . LEU A 1 117 ? -10.797 -10.453 -0.582 1 97.5 117 LEU A CA 1
ATOM 879 C C . LEU A 1 117 ? -12.094 -10.914 -1.236 1 97.5 117 LEU A C 1
ATOM 881 O O . LEU A 1 117 ? -12.328 -10.648 -2.418 1 97.5 117 LEU A O 1
ATOM 885 N N . THR A 1 118 ? -12.906 -11.578 -0.439 1 97.62 118 THR A N 1
ATOM 886 C CA . THR A 1 118 ? -14.188 -12.039 -0.95 1 97.62 118 THR A CA 1
ATOM 887 C C . THR A 1 118 ? -15.039 -10.859 -1.427 1 97.62 118 THR A C 1
ATOM 889 O O . THR A 1 118 ? -15.617 -10.906 -2.516 1 97.62 118 THR A O 1
ATOM 892 N N . ARG A 1 119 ? -15.07 -9.828 -0.625 1 97.25 119 ARG A N 1
ATOM 893 C CA . ARG A 1 119 ? -15.859 -8.656 -0.979 1 97.25 119 ARG A CA 1
ATOM 894 C C . ARG A 1 119 ? -15.312 -7.984 -2.236 1 97.25 119 ARG A C 1
ATOM 896 O O . ARG A 1 119 ? -16.078 -7.539 -3.092 1 97.25 119 ARG A O 1
ATOM 903 N N . LEU A 1 120 ? -14.016 -7.867 -2.379 1 98.12 120 LEU A N 1
ATOM 904 C CA . LEU A 1 120 ? -13.383 -7.301 -3.566 1 98.12 120 LEU A CA 1
ATOM 905 C C . LEU A 1 120 ? -13.789 -8.07 -4.816 1 98.12 120 LEU A C 1
ATOM 907 O O . LEU A 1 120 ? -14.133 -7.469 -5.84 1 98.12 120 LEU A O 1
ATOM 911 N N . LEU A 1 121 ? -13.742 -9.398 -4.699 1 97.75 121 LEU A N 1
ATOM 912 C CA . LEU A 1 121 ? -14.109 -10.242 -5.828 1 97.75 121 LEU A CA 1
ATOM 913 C C . LEU A 1 121 ? -15.578 -10.055 -6.188 1 97.75 121 LEU A C 1
ATOM 915 O O . LEU A 1 121 ? -15.93 -9.969 -7.367 1 97.75 121 LEU A O 1
ATOM 919 N N . GLU A 1 122 ? -16.438 -9.938 -5.176 1 97.12 122 GLU A N 1
ATOM 920 C CA . GLU A 1 122 ? -17.859 -9.703 -5.387 1 97.12 122 GLU A CA 1
ATOM 921 C C . GLU A 1 122 ? -18.109 -8.383 -6.113 1 97.12 122 GLU A C 1
ATOM 923 O O . GLU A 1 122 ? -19.047 -8.266 -6.895 1 97.12 122 GLU A O 1
ATOM 928 N N . LEU A 1 123 ? -17.25 -7.449 -5.82 1 96.56 123 LEU A N 1
ATOM 929 C CA . LEU A 1 123 ? -17.391 -6.121 -6.41 1 96.56 123 LEU A CA 1
ATOM 930 C C . LEU A 1 123 ? -16.734 -6.059 -7.781 1 96.56 123 LEU A C 1
ATOM 932 O O . LEU A 1 123 ? -16.719 -5.008 -8.43 1 96.56 123 LEU A O 1
ATOM 936 N N . GLY A 1 124 ? -16.062 -7.141 -8.219 1 96.56 124 GLY A N 1
ATOM 937 C CA . GLY A 1 124 ? -15.508 -7.258 -9.555 1 96.56 124 GLY A CA 1
ATOM 938 C C . GLY A 1 124 ? -14.078 -6.754 -9.648 1 96.56 124 GLY A C 1
ATOM 939 O O . GLY A 1 124 ? -13.531 -6.637 -10.742 1 96.56 124 GLY A O 1
ATOM 940 N N . ALA A 1 125 ? -13.5 -6.445 -8.539 1 97.94 125 ALA A N 1
ATOM 941 C CA . ALA A 1 125 ? -12.125 -5.965 -8.547 1 97.94 125 ALA A CA 1
ATOM 942 C C . ALA A 1 125 ? -11.141 -7.125 -8.68 1 97.94 125 ALA A C 1
ATOM 944 O O . ALA A 1 125 ? -11.5 -8.281 -8.438 1 97.94 125 ALA A O 1
ATOM 945 N N . LEU A 1 126 ? -9.977 -6.887 -9.188 1 98.62 126 LEU A N 1
ATOM 946 C CA . LEU A 1 126 ? -8.859 -7.828 -9.219 1 98.62 126 LEU A CA 1
ATOM 947 C C . LEU A 1 126 ? -7.832 -7.492 -8.141 1 98.62 126 LEU A C 1
ATOM 949 O O . LEU A 1 126 ? -7.066 -6.535 -8.289 1 98.62 126 LEU A O 1
ATOM 953 N N . PRO A 1 127 ? -7.789 -8.242 -7.055 1 98.75 127 PRO A N 1
ATOM 954 C CA . PRO A 1 127 ? -6.82 -7.965 -5.992 1 98.75 127 PRO A CA 1
ATOM 955 C C . PRO A 1 127 ? -5.379 -8.242 -6.422 1 98.75 127 PRO A C 1
ATOM 957 O O . PRO A 1 127 ? -5.098 -9.281 -7.02 1 98.75 127 PRO A O 1
ATOM 960 N N . ILE A 1 128 ? -4.5 -7.305 -6.18 1 98.75 128 ILE A N 1
ATOM 961 C CA . ILE A 1 128 ? -3.059 -7.457 -6.336 1 98.75 128 ILE A CA 1
ATOM 962 C C . ILE A 1 128 ? -2.381 -7.379 -4.969 1 98.75 128 ILE A C 1
ATOM 964 O O . ILE A 1 128 ? -2.393 -6.332 -4.324 1 98.75 128 ILE A O 1
ATOM 968 N N . ILE A 1 129 ? -1.782 -8.492 -4.57 1 98.25 129 ILE A N 1
ATOM 969 C CA . ILE A 1 129 ? -1.288 -8.664 -3.209 1 98.25 129 ILE A CA 1
ATOM 970 C C . ILE A 1 129 ? 0.239 -8.703 -3.215 1 98.25 129 ILE A C 1
ATOM 972 O O . ILE A 1 129 ? 0.845 -9.344 -4.074 1 98.25 129 ILE A O 1
ATOM 976 N N . ASN A 1 130 ? 0.861 -7.965 -2.342 1 96.75 130 ASN A N 1
ATOM 977 C CA . ASN A 1 130 ? 2.299 -7.988 -2.092 1 96.75 130 ASN A CA 1
ATOM 978 C C . ASN A 1 130 ? 2.609 -7.914 -0.599 1 96.75 130 ASN A C 1
ATOM 980 O O . ASN A 1 130 ? 1.747 -7.547 0.201 1 96.75 130 ASN A O 1
ATOM 984 N N . GLU A 1 131 ? 3.793 -8.352 -0.316 1 94.25 131 GLU A N 1
ATOM 985 C CA . GLU A 1 131 ? 4.262 -8.078 1.038 1 94.25 131 GLU A CA 1
ATOM 986 C C . GLU A 1 131 ? 4.48 -6.582 1.255 1 94.25 131 GLU A C 1
ATOM 988 O O . GLU A 1 131 ? 4.914 -5.875 0.344 1 94.25 131 GLU A O 1
ATOM 993 N N . ASN A 1 132 ? 4.102 -6.113 2.412 1 94.44 132 ASN A N 1
ATOM 994 C CA . ASN A 1 132 ? 4.41 -4.738 2.789 1 94.44 132 ASN A CA 1
ATOM 995 C C . ASN A 1 132 ? 5.859 -4.594 3.244 1 94.44 132 ASN A C 1
ATOM 997 O O . ASN A 1 132 ? 6.125 -4.328 4.418 1 94.44 132 ASN A O 1
ATOM 1001 N N . ASP A 1 133 ? 6.801 -4.668 2.332 1 91.5 133 ASP A N 1
ATOM 1002 C CA . ASP A 1 133 ? 8.234 -4.684 2.582 1 91.5 133 ASP A CA 1
ATOM 1003 C C . ASP A 1 133 ? 8.703 -3.371 3.203 1 91.5 133 ASP A C 1
ATOM 1005 O O . ASP A 1 133 ? 9.758 -3.316 3.836 1 91.5 133 ASP A O 1
ATOM 1009 N N . THR A 1 134 ? 7.926 -2.334 2.99 1 92.69 134 THR A N 1
ATOM 1010 C CA . THR A 1 134 ? 8.297 -1.017 3.498 1 92.69 134 THR A CA 1
ATOM 1011 C C . THR A 1 134 ? 8.406 -1.036 5.02 1 92.69 134 THR A C 1
ATOM 1013 O O . THR A 1 134 ? 9.234 -0.323 5.594 1 92.69 134 THR A O 1
ATOM 1016 N N . VAL A 1 135 ? 7.555 -1.874 5.645 1 88.88 135 VAL A N 1
ATOM 1017 C CA . VAL A 1 135 ? 7.52 -1.841 7.102 1 88.88 135 VAL A CA 1
ATOM 1018 C C . VAL A 1 135 ? 7.914 -3.205 7.66 1 88.88 135 VAL A C 1
ATOM 1020 O O . VAL A 1 135 ? 8.07 -3.365 8.875 1 88.88 135 VAL A O 1
ATOM 1023 N N . ALA A 1 136 ? 8.078 -4.199 6.805 1 80.62 136 ALA A N 1
ATOM 1024 C CA . ALA A 1 136 ? 8.391 -5.555 7.25 1 80.62 136 ALA A CA 1
ATOM 1025 C C . ALA A 1 136 ? 9.828 -5.641 7.77 1 80.62 136 ALA A C 1
ATOM 1027 O O . ALA A 1 136 ? 10.75 -5.113 7.148 1 80.62 136 ALA A O 1
ATOM 1028 N N . THR A 1 137 ? 10.008 -6.105 8.953 1 77.06 137 THR A N 1
ATOM 1029 C CA . THR A 1 137 ? 11.312 -6.34 9.562 1 77.06 137 THR A CA 1
ATOM 1030 C C . THR A 1 137 ? 11.43 -7.781 10.047 1 77.06 137 THR A C 1
ATOM 1032 O O . THR A 1 137 ? 10.453 -8.531 10.023 1 77.06 137 THR A O 1
ATOM 1035 N N . ASP A 1 138 ? 12.664 -8.117 10.312 1 64.25 138 ASP A N 1
ATOM 1036 C CA . ASP A 1 138 ? 12.867 -9.445 10.875 1 64.25 138 ASP A CA 1
ATOM 1037 C C . ASP A 1 138 ? 12.008 -9.656 12.117 1 64.25 138 ASP A C 1
ATOM 1039 O O . ASP A 1 138 ? 11.594 -10.781 12.406 1 64.25 138 ASP A O 1
ATOM 1043 N N . GLU A 1 139 ? 11.82 -8.625 12.742 1 54.22 139 GLU A N 1
ATOM 1044 C CA . GLU A 1 139 ? 11 -8.688 13.945 1 54.22 139 GLU A CA 1
ATOM 1045 C C . GLU A 1 139 ? 9.523 -8.836 13.602 1 54.22 139 GLU A C 1
ATOM 1047 O O . GLU A 1 139 ? 8.758 -9.445 14.352 1 54.22 139 GLU A O 1
ATOM 1052 N N . ILE A 1 140 ? 9.227 -8.117 12.664 1 55.34 140 ILE A N 1
ATOM 1053 C CA . ILE A 1 140 ? 7.883 -8.297 12.133 1 55.34 140 ILE A CA 1
ATOM 1054 C C . ILE A 1 140 ? 7.867 -9.484 11.172 1 55.34 140 ILE A C 1
ATOM 1056 O O . ILE A 1 140 ? 8.578 -9.484 10.164 1 55.34 140 ILE A O 1
ATOM 1060 N N . ALA A 1 141 ? 7.324 -10.453 11.672 1 54.62 141 ALA A N 1
ATOM 1061 C CA . ALA A 1 141 ? 7.383 -11.711 10.938 1 54.62 141 ALA A CA 1
ATOM 1062 C C . ALA A 1 141 ? 7.215 -11.477 9.438 1 54.62 141 ALA A C 1
ATOM 1064 O O . ALA A 1 141 ? 6.164 -11.016 8.984 1 54.62 141 ALA A O 1
ATOM 1065 N N . SER A 1 142 ? 8.312 -11.461 8.773 1 67.56 142 SER A N 1
ATOM 1066 C CA . SER A 1 142 ? 8.273 -11.484 7.312 1 67.56 142 SER A CA 1
ATOM 1067 C C . SER A 1 142 ? 7.668 -12.789 6.801 1 67.56 142 SER A C 1
ATOM 1069 O O . SER A 1 142 ? 7.809 -13.836 7.434 1 67.56 142 SER A O 1
ATOM 1071 N N . ILE A 1 143 ? 6.738 -12.609 5.91 1 73.62 143 ILE A N 1
ATOM 1072 C CA . ILE A 1 143 ? 6.18 -13.797 5.277 1 73.62 143 ILE A CA 1
ATOM 1073 C C . ILE A 1 143 ? 7.293 -14.586 4.594 1 73.62 143 ILE A C 1
ATOM 1075 O O . ILE A 1 143 ? 7.316 -15.82 4.652 1 73.62 143 ILE A O 1
ATOM 1079 N N . GLY A 1 144 ? 8.336 -13.93 4.184 1 71 144 GLY A N 1
ATOM 1080 C CA . GLY A 1 144 ? 9.508 -14.586 3.629 1 71 144 GLY A CA 1
ATOM 1081 C C . GLY A 1 144 ? 9.57 -14.516 2.113 1 71 144 GLY A C 1
ATOM 1082 O O . GLY A 1 144 ? 10.539 -14.008 1.547 1 71 144 GLY A O 1
ATOM 1083 N N . ASP A 1 145 ? 8.609 -15.141 1.486 1 85.81 145 ASP A N 1
ATOM 1084 C CA . ASP A 1 145 ? 8.609 -15.07 0.028 1 85.81 145 ASP A CA 1
ATOM 1085 C C . ASP A 1 145 ? 7.184 -15.078 -0.519 1 85.81 145 ASP A C 1
ATOM 1087 O O . ASP A 1 145 ? 6.25 -15.5 0.166 1 85.81 145 ASP A O 1
ATOM 1091 N N . ASN A 1 146 ? 7.074 -14.602 -1.714 1 93.06 146 ASN A N 1
ATOM 1092 C CA . ASN A 1 146 ? 5.75 -14.398 -2.293 1 93.06 146 ASN A CA 1
ATOM 1093 C C . ASN A 1 146 ? 5.137 -15.719 -2.764 1 93.06 146 ASN A C 1
ATOM 1095 O O . ASN A 1 146 ? 3.938 -15.789 -3.033 1 93.06 146 ASN A O 1
ATOM 1099 N N . ASP A 1 147 ? 5.977 -16.875 -2.814 1 94.44 147 ASP A N 1
ATOM 1100 C CA . ASP A 1 147 ? 5.383 -18.188 -3.025 1 94.44 147 ASP A CA 1
ATOM 1101 C C . ASP A 1 147 ? 4.523 -18.609 -1.831 1 94.44 147 ASP A C 1
ATOM 1103 O O . ASP A 1 147 ? 3.387 -19.047 -2.002 1 94.44 147 ASP A O 1
ATOM 1107 N N . THR A 1 148 ? 5.152 -18.438 -0.701 1 93.69 148 THR A N 1
ATOM 1108 C CA . THR A 1 148 ? 4.438 -18.75 0.532 1 93.69 148 THR A CA 1
ATOM 1109 C C . THR A 1 148 ? 3.223 -17.844 0.694 1 93.69 148 THR A C 1
ATOM 1111 O O . THR A 1 148 ? 2.139 -18.312 1.058 1 93.69 148 THR A O 1
ATOM 1114 N N . LEU A 1 149 ? 3.408 -16.547 0.41 1 94.94 149 LEU A N 1
ATOM 1115 C CA . LEU A 1 149 ? 2.287 -15.617 0.493 1 94.94 149 LEU A CA 1
ATOM 1116 C C . LEU A 1 149 ? 1.149 -16.062 -0.422 1 94.94 149 LEU A C 1
ATOM 1118 O O . LEU A 1 149 ? -0.016 -16.047 -0.018 1 94.94 149 LEU A O 1
ATOM 1122 N N . ALA A 1 150 ? 1.457 -16.453 -1.605 1 97.81 150 ALA A N 1
ATOM 1123 C CA . ALA A 1 150 ? 0.454 -16.891 -2.57 1 97.81 150 ALA A CA 1
ATOM 1124 C C . ALA A 1 150 ? -0.273 -18.141 -2.07 1 97.81 150 ALA A C 1
ATOM 1126 O O . ALA A 1 150 ? -1.487 -18.266 -2.244 1 97.81 150 ALA A O 1
ATOM 1127 N N . ALA A 1 151 ? 0.498 -19.047 -1.448 1 97.19 151 ALA A N 1
ATOM 1128 C CA . ALA A 1 151 ? -0.103 -20.25 -0.891 1 97.19 151 ALA A CA 1
ATOM 1129 C C . ALA A 1 151 ? -1.084 -19.906 0.228 1 97.19 151 ALA A C 1
ATOM 1131 O O . ALA A 1 151 ? -2.195 -20.438 0.271 1 97.19 151 ALA A O 1
ATOM 1132 N N . ILE A 1 152 ? -0.68 -19.031 1.091 1 95.38 152 ILE A N 1
ATOM 1133 C CA . ILE A 1 152 ? -1.521 -18.609 2.209 1 95.38 152 ILE A CA 1
ATOM 1134 C C . ILE A 1 152 ? -2.803 -17.969 1.681 1 95.38 152 ILE A C 1
ATOM 1136 O O . ILE A 1 152 ? -3.9 -18.297 2.139 1 95.38 152 ILE A O 1
ATOM 1140 N N . VAL A 1 153 ? -2.668 -17.078 0.719 1 97 153 VAL A N 1
ATOM 1141 C CA . VAL A 1 153 ? -3.818 -16.422 0.119 1 97 153 VAL A CA 1
ATOM 1142 C C . VAL A 1 153 ? -4.754 -17.453 -0.499 1 97 153 VAL A C 1
ATOM 1144 O O . VAL A 1 153 ? -5.973 -17.375 -0.324 1 97 153 VAL A O 1
ATOM 1147 N N . THR A 1 154 ? -4.199 -18.391 -1.224 1 97.94 154 THR A N 1
ATOM 1148 C CA . THR A 1 154 ? -4.969 -19.453 -1.863 1 97.94 154 THR A CA 1
ATOM 1149 C C . THR A 1 154 ? -5.82 -20.203 -0.837 1 97.94 154 THR A C 1
ATOM 1151 O O . THR A 1 154 ? -7.012 -20.422 -1.058 1 97.94 154 THR A O 1
ATOM 1154 N N . CYS A 1 155 ? -5.199 -20.562 0.27 1 95.81 155 CYS A N 1
ATOM 1155 C CA . CYS A 1 155 ? -5.902 -21.281 1.329 1 95.81 155 CYS A CA 1
ATOM 1156 C C . CYS A 1 155 ? -6.957 -20.391 1.98 1 95.81 155 CYS A C 1
ATOM 1158 O O . CYS A 1 155 ? -8.078 -20.844 2.229 1 95.81 155 CYS A O 1
ATOM 1160 N N . CYS A 1 156 ? -6.629 -19.141 2.213 1 93.62 156 CYS A N 1
ATOM 1161 C CA . CYS A 1 156 ? -7.508 -18.203 2.896 1 93.62 156 CYS A CA 1
ATOM 1162 C C . CYS A 1 156 ? -8.789 -17.969 2.104 1 93.62 156 CYS A C 1
ATOM 1164 O O . CYS A 1 156 ? -9.875 -17.922 2.678 1 93.62 156 CYS A O 1
ATOM 1166 N N . ILE A 1 157 ? -8.633 -17.906 0.82 1 95.62 157 ILE A N 1
ATOM 1167 C CA . ILE A 1 157 ? -9.797 -17.531 0.022 1 95.62 157 ILE A CA 1
ATOM 1168 C C . ILE A 1 157 ? -10.422 -18.766 -0.597 1 95.62 157 ILE A C 1
ATOM 1170 O O . ILE A 1 157 ? -11.344 -18.672 -1.415 1 95.62 157 ILE A O 1
ATOM 1174 N N . LYS A 1 158 ? -9.891 -19.922 -0.247 1 95.38 158 LYS A N 1
ATOM 1175 C CA . LYS A 1 158 ? -10.383 -21.203 -0.766 1 95.38 158 LYS A CA 1
ATOM 1176 C C . LYS A 1 158 ? -10.406 -21.203 -2.291 1 95.38 158 LYS A C 1
ATOM 1178 O O . LYS A 1 158 ? -11.43 -21.5 -2.902 1 95.38 158 LYS A O 1
ATOM 1183 N N . ALA A 1 159 ? -9.289 -20.766 -2.844 1 97.94 159 ALA A N 1
ATOM 1184 C CA . ALA A 1 159 ? -9.148 -20.766 -4.297 1 97.94 159 ALA A CA 1
ATOM 1185 C C . ALA A 1 159 ? -9.07 -22.188 -4.844 1 97.94 159 ALA A C 1
ATOM 1187 O O . ALA A 1 159 ? -8.727 -23.125 -4.117 1 97.94 159 ALA A O 1
ATOM 1188 N N . ASP A 1 160 ? -9.406 -22.359 -6.125 1 97.88 160 ASP A N 1
ATOM 1189 C CA . ASP A 1 160 ? -9.375 -23.656 -6.789 1 97.88 160 ASP A CA 1
ATOM 1190 C C . ASP A 1 160 ? -7.965 -24 -7.262 1 97.88 160 ASP A C 1
ATOM 1192 O O . ASP A 1 160 ? -7.609 -25.188 -7.371 1 97.88 160 ASP A O 1
ATOM 1196 N N . LEU A 1 161 ? -7.195 -23 -7.547 1 98.44 161 LEU A N 1
ATOM 1197 C CA . LEU A 1 161 ? -5.934 -23.188 -8.25 1 98.44 161 LEU A CA 1
ATOM 1198 C C . LEU A 1 161 ? -4.934 -22.094 -7.891 1 98.44 161 LEU A C 1
ATOM 1200 O O . LEU A 1 161 ? -5.281 -20.922 -7.852 1 98.44 161 LEU A O 1
ATOM 1204 N N . LEU A 1 162 ? -3.697 -22.5 -7.559 1 98.75 162 LEU A N 1
ATOM 1205 C CA . LEU A 1 162 ? -2.543 -21.609 -7.477 1 98.75 162 LEU A CA 1
ATOM 1206 C C . LEU A 1 162 ? -1.574 -21.875 -8.625 1 98.75 162 LEU A C 1
ATOM 1208 O O . LEU A 1 162 ? -1.166 -23.016 -8.852 1 98.75 162 LEU A O 1
ATOM 1212 N N . VAL A 1 163 ? -1.238 -20.859 -9.352 1 98.75 163 VAL A N 1
ATOM 1213 C CA . VAL A 1 163 ? -0.205 -20.969 -10.375 1 98.75 163 VAL A CA 1
ATOM 1214 C C . VAL A 1 163 ? 1.001 -20.125 -9.992 1 98.75 163 VAL A C 1
ATOM 1216 O O . VAL A 1 163 ? 0.879 -18.906 -9.828 1 98.75 163 VAL A O 1
ATOM 1219 N N . LEU A 1 164 ? 2.113 -20.75 -9.844 1 97.75 164 LEU A N 1
ATOM 1220 C CA . LEU A 1 164 ? 3.377 -20.047 -9.648 1 97.75 164 LEU A CA 1
ATOM 1221 C C . LEU A 1 164 ? 4.109 -19.859 -10.977 1 97.75 164 LEU A C 1
ATOM 1223 O O . LEU A 1 164 ? 4.676 -20.828 -11.508 1 97.75 164 LEU A O 1
ATOM 1227 N N . LEU A 1 165 ? 4.031 -18.688 -11.477 1 96.88 165 LEU A N 1
ATOM 1228 C CA . LEU A 1 165 ? 4.836 -18.359 -12.648 1 96.88 165 LEU A CA 1
ATOM 1229 C C . LEU A 1 165 ? 6.266 -18.016 -12.25 1 96.88 165 LEU A C 1
ATOM 1231 O O . LEU A 1 165 ? 6.504 -17 -11.586 1 96.88 165 LEU A O 1
ATOM 1235 N N . SER A 1 166 ? 7.16 -18.859 -12.656 1 91.81 166 SER A N 1
ATOM 1236 C CA . SER A 1 166 ? 8.555 -18.766 -12.242 1 91.81 166 SER A CA 1
ATOM 1237 C C . SER A 1 166 ? 9.492 -18.75 -13.445 1 91.81 166 SER A C 1
ATOM 1239 O O . SER A 1 166 ? 9.039 -18.688 -14.586 1 91.81 166 SER A O 1
ATOM 1241 N N . ASP A 1 167 ? 10.812 -18.641 -13.133 1 87.75 167 ASP A N 1
ATOM 1242 C CA . ASP A 1 167 ? 11.805 -18.641 -14.203 1 87.75 167 ASP A CA 1
ATOM 1243 C C . ASP A 1 167 ? 12.18 -20.062 -14.625 1 87.75 167 ASP A C 1
ATOM 1245 O O . ASP A 1 167 ? 13.164 -20.266 -15.336 1 87.75 167 ASP A O 1
ATOM 1249 N N . ILE A 1 168 ? 11.406 -21.062 -14.203 1 89.5 168 ILE A N 1
ATOM 1250 C CA . ILE A 1 168 ? 11.617 -22.453 -14.57 1 89.5 168 ILE A CA 1
ATOM 1251 C C . ILE A 1 168 ? 10.352 -23.016 -15.219 1 89.5 168 ILE A C 1
ATOM 1253 O O . ILE A 1 168 ? 9.258 -22.484 -15.023 1 89.5 168 ILE A O 1
ATOM 1257 N N . ASP A 1 169 ? 10.5 -24.125 -15.875 1 93.81 169 ASP A N 1
ATOM 1258 C CA . ASP A 1 169 ? 9.375 -24.703 -16.594 1 93.81 169 ASP A CA 1
ATOM 1259 C C . ASP A 1 169 ? 8.516 -25.562 -15.68 1 93.81 169 ASP A C 1
ATOM 1261 O O . ASP A 1 169 ? 7.367 -25.875 -16 1 93.81 169 ASP A O 1
ATOM 1265 N N . GLY A 1 170 ? 9.062 -25.969 -14.57 1 95 170 GLY A N 1
ATOM 1266 C CA . GLY A 1 170 ? 8.406 -26.844 -13.609 1 95 170 GLY A CA 1
ATOM 1267 C C . GLY A 1 170 ? 9.383 -27.672 -12.789 1 95 170 GLY A C 1
ATOM 1268 O O . GLY A 1 170 ? 10.547 -27.281 -12.625 1 95 170 GLY A O 1
ATOM 1269 N N . LEU A 1 171 ? 8.906 -28.656 -12.195 1 95.06 171 LEU A N 1
ATOM 1270 C CA . LEU A 1 171 ? 9.719 -29.594 -11.422 1 95.06 171 LEU A CA 1
ATOM 1271 C C . LEU A 1 171 ? 10.297 -30.688 -12.32 1 95.06 171 LEU A C 1
ATOM 1273 O O . LEU A 1 171 ? 9.562 -31.312 -13.078 1 95.06 171 LEU A O 1
ATOM 1277 N N . TYR A 1 172 ? 11.609 -30.844 -12.203 1 94.19 172 TYR A N 1
ATOM 1278 C CA . TYR A 1 172 ? 12.289 -31.859 -12.992 1 94.19 172 TYR A CA 1
ATOM 1279 C C . TYR A 1 172 ? 12.695 -33.062 -12.117 1 94.19 172 TYR A C 1
ATOM 1281 O O . TYR A 1 172 ? 12.781 -32.906 -10.891 1 94.19 172 TYR A O 1
ATOM 1289 N N . THR A 1 173 ? 13.008 -34.125 -12.758 1 93.12 173 THR A N 1
ATOM 1290 C CA . THR A 1 173 ? 13.398 -35.344 -12.062 1 93.12 173 THR A CA 1
ATOM 1291 C C . THR A 1 173 ? 14.773 -35.188 -11.422 1 93.12 173 THR A C 1
ATOM 1293 O O . THR A 1 173 ? 15.141 -35.969 -10.531 1 93.12 173 THR A O 1
ATOM 1296 N N . ALA A 1 174 ? 15.5 -34.281 -12.008 1 87.69 174 ALA A N 1
ATOM 1297 C CA . ALA A 1 174 ? 16.797 -33.875 -11.492 1 87.69 174 ALA A CA 1
ATOM 1298 C C . ALA A 1 174 ? 17.141 -32.438 -11.953 1 87.69 174 ALA A C 1
ATOM 1300 O O . ALA A 1 174 ? 16.391 -31.844 -12.719 1 87.69 174 ALA A O 1
ATOM 1301 N N . ASN A 1 175 ? 18.109 -31.938 -11.32 1 83.69 175 ASN A N 1
ATOM 1302 C CA . ASN A 1 175 ? 18.531 -30.609 -11.758 1 83.69 175 ASN A CA 1
ATOM 1303 C C . ASN A 1 175 ? 18.906 -30.594 -13.234 1 83.69 175 ASN A C 1
ATOM 1305 O O . ASN A 1 175 ? 19.906 -31.172 -13.641 1 83.69 175 ASN A O 1
ATOM 1309 N N . PRO A 1 176 ? 18.125 -29.938 -14 1 86.25 176 PRO A N 1
ATOM 1310 C CA . PRO A 1 176 ? 18.359 -29.969 -15.445 1 86.25 176 PRO A CA 1
ATOM 1311 C C . PRO A 1 176 ? 19.672 -29.297 -15.844 1 86.25 176 PRO A C 1
ATOM 1313 O O . PRO A 1 176 ? 20.172 -29.516 -16.953 1 86.25 176 PRO A O 1
ATOM 1316 N N . HIS A 1 177 ? 20.172 -28.484 -14.992 1 83.75 177 HIS A N 1
ATOM 1317 C CA . HIS A 1 177 ? 21.422 -27.797 -15.281 1 83.75 177 HIS A CA 1
ATOM 1318 C C . HIS A 1 177 ? 22.609 -28.734 -15.125 1 83.75 177 HIS A C 1
ATOM 1320 O O . HIS A 1 177 ? 23.672 -28.531 -15.734 1 83.75 177 HIS A O 1
ATOM 1326 N N . THR A 1 178 ? 22.469 -29.734 -14.328 1 85.19 178 THR A N 1
ATOM 1327 C CA . THR A 1 178 ? 23.578 -30.641 -14.055 1 85.19 178 THR A CA 1
ATOM 1328 C C . THR A 1 178 ? 23.297 -32.031 -14.602 1 85.19 178 THR A C 1
ATOM 1330 O O . THR A 1 178 ? 24.219 -32.844 -14.781 1 85.19 178 THR A O 1
ATOM 1333 N N . HIS A 1 179 ? 22.078 -32.312 -14.844 1 89.94 179 HIS A N 1
ATOM 1334 C CA . HIS A 1 179 ? 21.672 -33.594 -15.391 1 89.94 179 HIS A CA 1
ATOM 1335 C C . HIS A 1 179 ? 20.953 -33.438 -16.719 1 89.94 179 HIS A C 1
ATOM 1337 O O . HIS A 1 179 ? 19.75 -33.156 -16.75 1 89.94 179 HIS A O 1
ATOM 1343 N N . PRO A 1 180 ? 21.578 -33.688 -17.75 1 90 180 PRO A N 1
ATOM 1344 C CA . PRO A 1 180 ? 20.984 -33.469 -19.078 1 90 180 PRO A CA 1
ATOM 1345 C C . PRO A 1 180 ? 19.781 -34.344 -19.344 1 90 180 PRO A C 1
ATOM 1347 O O . PRO A 1 180 ? 18.953 -34.031 -20.203 1 90 180 PRO A O 1
ATOM 1350 N N . ASP A 1 181 ? 19.672 -35.406 -18.578 1 92.62 181 ASP A N 1
ATOM 1351 C CA . ASP A 1 181 ? 18.578 -36.344 -18.812 1 92.62 181 ASP A CA 1
ATOM 1352 C C . ASP A 1 181 ? 17.391 -36.031 -17.922 1 92.62 181 ASP A C 1
ATOM 1354 O O . ASP A 1 181 ? 16.391 -36.75 -17.922 1 92.62 181 ASP A O 1
ATOM 1358 N N . ALA A 1 182 ? 17.547 -34.938 -17.203 1 92.88 182 ALA A N 1
ATOM 1359 C CA . ALA A 1 182 ? 16.438 -34.531 -16.328 1 92.88 182 ALA A CA 1
ATOM 1360 C C . ALA A 1 182 ? 15.172 -34.312 -17.141 1 92.88 182 ALA A C 1
ATOM 1362 O O . ALA A 1 182 ? 15.219 -33.719 -18.234 1 92.88 182 ALA A O 1
ATOM 1363 N N . LYS A 1 183 ? 14.062 -34.812 -16.719 1 95.56 183 LYS A N 1
ATOM 1364 C CA . LYS A 1 183 ? 12.773 -34.688 -17.391 1 95.56 183 LYS A CA 1
ATOM 1365 C C . LYS A 1 183 ? 11.789 -33.875 -16.547 1 95.56 183 LYS A C 1
ATOM 1367 O O . LYS A 1 183 ? 11.75 -34.031 -15.32 1 95.56 183 LYS A O 1
ATOM 1372 N N . LEU A 1 184 ? 11 -33.094 -17.266 1 95.94 184 LEU A N 1
ATOM 1373 C CA . LEU A 1 184 ? 9.93 -32.344 -16.609 1 95.94 184 LEU A CA 1
ATOM 1374 C C . LEU A 1 184 ? 8.859 -33.312 -16.078 1 95.94 184 LEU A C 1
ATOM 1376 O O . LEU A 1 184 ? 8.461 -34.25 -16.766 1 95.94 184 LEU A O 1
ATOM 1380 N N . ILE A 1 185 ? 8.453 -33.156 -14.852 1 96.12 185 ILE A N 1
ATOM 1381 C CA . ILE A 1 185 ? 7.379 -33.969 -14.242 1 96.12 185 ILE A CA 1
ATOM 1382 C C . ILE A 1 185 ? 6.039 -33.25 -14.469 1 96.12 185 ILE A C 1
ATOM 1384 O O . ILE A 1 185 ? 5.773 -32.219 -13.875 1 96.12 185 ILE A O 1
ATOM 1388 N N . PRO A 1 186 ? 5.184 -33.781 -15.273 1 96.88 186 PRO A N 1
ATOM 1389 C CA . PRO A 1 186 ? 3.961 -33.062 -15.617 1 96.88 186 PRO A CA 1
ATOM 1390 C C . PRO A 1 186 ? 2.938 -33.062 -14.484 1 96.88 186 PRO A C 1
ATOM 1392 O O . PRO A 1 186 ? 2.135 -32.125 -14.383 1 96.88 186 PRO A O 1
ATOM 1395 N N . LEU A 1 187 ? 2.959 -34.156 -13.68 1 97.19 187 LEU A N 1
ATOM 1396 C CA . LEU A 1 187 ? 1.944 -34.281 -12.641 1 97.19 187 LEU A CA 1
ATOM 1397 C C . LEU A 1 187 ? 2.535 -34.906 -11.383 1 97.19 187 LEU A C 1
ATOM 1399 O O . LEU A 1 187 ? 3.242 -35.938 -11.461 1 97.19 187 LEU A O 1
ATOM 1403 N N . VAL A 1 188 ? 2.355 -34.281 -10.297 1 96.69 188 VAL A N 1
ATOM 1404 C CA . VAL A 1 188 ? 2.684 -34.812 -8.984 1 96.69 188 VAL A CA 1
ATOM 1405 C C . VAL A 1 188 ? 1.402 -35.094 -8.195 1 96.69 188 VAL A C 1
ATOM 1407 O O . VAL A 1 188 ? 0.731 -34.156 -7.758 1 96.69 188 VAL A O 1
ATOM 1410 N N . GLU A 1 189 ? 1.062 -36.281 -7.934 1 95.81 189 GLU A N 1
ATOM 1411 C CA . GLU A 1 189 ? -0.182 -36.656 -7.262 1 95.81 189 GLU A CA 1
ATOM 1412 C C . GLU A 1 189 ? -0.059 -36.5 -5.746 1 95.81 189 GLU A C 1
ATOM 1414 O O . GLU A 1 189 ? -1.03 -36.156 -5.074 1 95.81 189 GLU A O 1
ATOM 1419 N N . ASP A 1 190 ? 1.145 -36.812 -5.246 1 93.88 190 ASP A N 1
ATOM 1420 C CA . ASP A 1 190 ? 1.426 -36.719 -3.818 1 93.88 190 ASP A CA 1
ATOM 1421 C C . ASP A 1 190 ? 2.824 -36.156 -3.574 1 93.88 190 ASP A C 1
ATOM 1423 O O . ASP A 1 190 ? 3.789 -36.594 -4.219 1 93.88 190 ASP A O 1
ATOM 1427 N N . ILE A 1 191 ? 2.857 -35.281 -2.656 1 93.75 191 ILE A N 1
ATOM 1428 C CA . ILE A 1 191 ? 4.156 -34.688 -2.332 1 93.75 191 ILE A CA 1
ATOM 1429 C C . ILE A 1 191 ? 4.844 -35.531 -1.256 1 93.75 191 ILE A C 1
ATOM 1431 O O . ILE A 1 191 ? 4.785 -35.219 -0.07 1 93.75 191 ILE A O 1
ATOM 1435 N N . THR A 1 192 ? 5.57 -36.562 -1.649 1 92.88 192 THR A N 1
ATOM 1436 C CA . THR A 1 192 ? 6.281 -37.469 -0.777 1 92.88 192 THR A CA 1
ATOM 1437 C C . THR A 1 192 ? 7.645 -36.906 -0.391 1 92.88 192 THR A C 1
ATOM 1439 O O . THR A 1 192 ? 8.086 -35.906 -0.938 1 92.88 192 THR A O 1
ATOM 1442 N N . PRO A 1 193 ? 8.273 -37.531 0.564 1 91.69 193 PRO A N 1
ATOM 1443 C CA . PRO A 1 193 ? 9.641 -37.125 0.899 1 91.69 193 PRO A CA 1
ATOM 1444 C C . PRO A 1 193 ? 10.578 -37.188 -0.304 1 91.69 193 PRO A C 1
ATOM 1446 O O . PRO A 1 193 ? 11.492 -36.344 -0.408 1 91.69 193 PRO A O 1
ATOM 1449 N N . GLU A 1 194 ? 10.312 -38.156 -1.196 1 91.44 194 GLU A N 1
ATOM 1450 C CA . GLU A 1 194 ? 11.125 -38.25 -2.402 1 91.44 194 GLU A CA 1
ATOM 1451 C C . GLU A 1 194 ? 10.945 -37.031 -3.307 1 91.44 194 GLU A C 1
ATOM 1453 O O . GLU A 1 194 ? 11.906 -36.562 -3.904 1 91.44 194 GLU A O 1
ATOM 1458 N N . VAL A 1 195 ? 9.727 -36.562 -3.41 1 92.56 195 VAL A N 1
ATOM 1459 C CA . VAL A 1 195 ? 9.445 -35.375 -4.207 1 92.56 195 VAL A CA 1
ATOM 1460 C C . VAL A 1 195 ? 10.102 -34.156 -3.566 1 92.56 195 VAL A C 1
ATOM 1462 O O . VAL A 1 195 ? 10.719 -33.344 -4.258 1 92.56 195 VAL A O 1
ATOM 1465 N N . MET A 1 196 ? 10.016 -34.031 -2.242 1 91.62 196 MET A N 1
ATOM 1466 C CA . MET A 1 196 ? 10.617 -32.906 -1.524 1 91.62 196 MET A CA 1
ATOM 1467 C C . MET A 1 196 ? 12.133 -32.875 -1.727 1 91.62 196 MET A C 1
ATOM 1469 O O . MET A 1 196 ? 12.734 -31.812 -1.778 1 91.62 196 MET A O 1
ATOM 1473 N N . ALA A 1 197 ? 12.742 -34.031 -1.891 1 88.81 197 ALA A N 1
ATOM 1474 C CA . ALA A 1 197 ? 14.195 -34.156 -2.029 1 88.81 197 ALA A CA 1
ATOM 1475 C C . ALA A 1 197 ? 14.664 -33.656 -3.383 1 88.81 197 ALA A C 1
ATOM 1477 O O . ALA A 1 197 ? 15.859 -33.375 -3.57 1 88.81 197 ALA A O 1
ATOM 1478 N N . LEU A 1 198 ? 13.727 -33.562 -4.305 1 87.06 198 LEU A N 1
ATOM 1479 C CA . LEU A 1 198 ? 14.078 -33.031 -5.621 1 87.06 198 LEU A CA 1
ATOM 1480 C C . LEU A 1 198 ? 14.445 -31.562 -5.555 1 87.06 198 LEU A C 1
ATOM 1482 O O . LEU A 1 198 ? 15.055 -31.016 -6.48 1 87.06 198 LEU A O 1
ATOM 1486 N N . ALA A 1 199 ? 13.969 -30.766 -4.484 1 81.44 199 ALA A N 1
ATOM 1487 C CA . ALA A 1 199 ? 14.234 -29.344 -4.32 1 81.44 199 ALA A CA 1
ATOM 1488 C C . ALA A 1 199 ? 15.688 -29.094 -3.945 1 81.44 199 ALA A C 1
ATOM 1490 O O . ALA A 1 199 ? 16.203 -27.984 -4.133 1 81.44 199 ALA A O 1
ATOM 1491 N N . ASP A 1 200 ? 16.391 -29.812 -3.115 1 65 200 ASP A N 1
ATOM 1492 C CA . ASP A 1 200 ? 17.719 -29.641 -2.533 1 65 200 ASP A CA 1
ATOM 1493 C C . ASP A 1 200 ? 18.75 -29.359 -3.617 1 65 200 ASP A C 1
ATOM 1495 O O . ASP A 1 200 ? 19.828 -28.812 -3.332 1 65 200 ASP A O 1
ATOM 1499 N N . GLY A 1 201 ? 18.469 -29.5 -4.871 1 51.31 201 GLY A N 1
ATOM 1500 C CA . GLY A 1 201 ? 19.547 -29.281 -5.828 1 51.31 201 GLY A CA 1
ATOM 1501 C C . GLY A 1 201 ? 19.469 -27.922 -6.508 1 51.31 201 GLY A C 1
ATOM 1502 O O . GLY A 1 201 ? 20.422 -27.5 -7.16 1 51.31 201 GLY A O 1
ATOM 1503 N N . ALA A 1 202 ? 18.375 -27.125 -6.73 1 48.56 202 ALA A N 1
ATOM 1504 C CA . ALA A 1 202 ? 18.25 -26.094 -7.758 1 48.56 202 ALA A CA 1
ATOM 1505 C C . ALA A 1 202 ? 18.078 -24.719 -7.133 1 48.56 202 ALA A C 1
ATOM 1507 O O . ALA A 1 202 ? 16.969 -24.312 -6.809 1 48.56 202 ALA A O 1
ATOM 1508 N N . GLY A 1 203 ? 18.812 -24.125 -6.176 1 46.28 203 GLY A N 1
ATOM 1509 C CA . GLY A 1 203 ? 18.547 -22.766 -5.695 1 46.28 203 GLY A CA 1
ATOM 1510 C C . GLY A 1 203 ? 18.828 -21.703 -6.727 1 46.28 203 GLY A C 1
ATOM 1511 O O . GLY A 1 203 ? 19.859 -21.75 -7.406 1 46.28 203 GLY A O 1
ATOM 1512 N N . SER A 1 204 ? 17.891 -21.031 -7.438 1 46.28 204 SER A N 1
ATOM 1513 C CA . SER A 1 204 ? 18.203 -19.922 -8.336 1 46.28 204 SER A CA 1
ATOM 1514 C C . SER A 1 204 ? 18.703 -18.703 -7.566 1 46.28 204 SER A C 1
ATOM 1516 O O . SER A 1 204 ? 18.328 -18.5 -6.406 1 46.28 204 SER A O 1
ATOM 1518 N N . ALA A 1 205 ? 19.734 -17.938 -8.109 1 41.72 205 ALA A N 1
ATOM 1519 C CA . ALA A 1 205 ? 20.516 -16.812 -7.582 1 41.72 205 ALA A CA 1
ATOM 1520 C C . ALA A 1 205 ? 19.609 -15.625 -7.266 1 41.72 205 ALA A C 1
ATOM 1522 O O . ALA A 1 205 ? 19.891 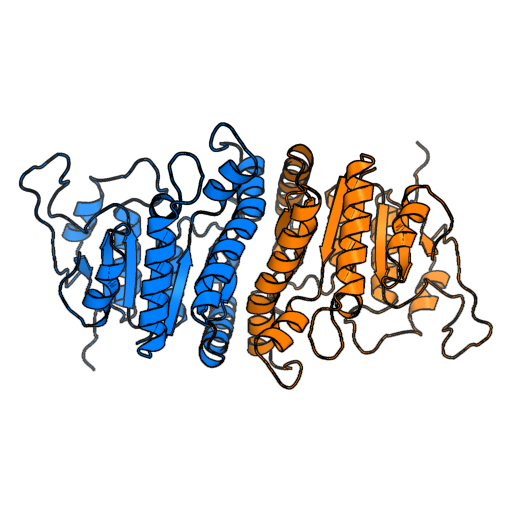-14.852 -6.352 1 41.72 205 ALA A O 1
ATOM 1523 N N . LEU A 1 206 ? 18.609 -15.258 -8.055 1 41.97 206 LEU A N 1
ATOM 1524 C CA . LEU A 1 206 ? 18.031 -13.922 -7.969 1 41.97 206 LEU A CA 1
ATOM 1525 C C . LEU A 1 206 ? 16.75 -13.93 -7.152 1 41.97 206 LEU A C 1
ATOM 1527 O O . LEU A 1 206 ? 16.234 -12.875 -6.789 1 41.97 206 LEU A O 1
ATOM 1531 N N . GLY A 1 207 ? 16.094 -15.141 -6.945 1 47.69 207 GLY A N 1
ATOM 1532 C CA . GLY A 1 207 ? 14.867 -15.125 -6.176 1 47.69 207 GLY A CA 1
ATOM 1533 C C . GLY A 1 207 ? 15.008 -15.758 -4.805 1 47.69 207 GLY A C 1
ATOM 1534 O O . GLY A 1 207 ? 15.922 -16.562 -4.574 1 47.69 207 GLY A O 1
ATOM 1535 N N . THR A 1 208 ? 14.547 -15.039 -3.734 1 47.19 208 THR A N 1
ATOM 1536 C CA . THR A 1 208 ? 14.617 -15.508 -2.357 1 47.19 208 THR A CA 1
ATOM 1537 C C . THR A 1 208 ? 13.938 -16.875 -2.217 1 47.19 208 THR A C 1
ATOM 1539 O O . THR A 1 208 ? 14.047 -17.516 -1.173 1 47.19 208 THR A O 1
ATOM 1542 N N . GLY A 1 209 ? 13.125 -17.25 -3.371 1 59.34 209 GLY A N 1
ATOM 1543 C CA . GLY A 1 209 ? 12.445 -18.516 -3.168 1 59.34 209 GLY A CA 1
ATOM 1544 C C . GLY A 1 209 ? 12.984 -19.625 -4.055 1 59.34 209 GLY A C 1
ATOM 1545 O O . GLY A 1 209 ? 13.148 -19.453 -5.262 1 59.34 209 GLY A O 1
ATOM 1546 N N . GLY A 1 210 ? 13.617 -20.516 -3.662 1 77.94 210 GLY A N 1
ATOM 1547 C CA . GLY A 1 210 ? 14.07 -21.688 -4.387 1 77.94 210 GLY A CA 1
ATOM 1548 C C . GLY A 1 210 ? 13 -22.75 -4.523 1 77.94 210 GLY A C 1
ATOM 1549 O O . GLY A 1 210 ? 11.82 -22.5 -4.258 1 77.94 210 GLY A O 1
ATOM 1550 N N . MET A 1 211 ? 13.266 -23.844 -5.18 1 87.5 211 MET A N 1
ATOM 1551 C CA . MET A 1 211 ? 12.344 -24.953 -5.418 1 87.5 211 MET A CA 1
ATOM 1552 C C . MET A 1 211 ? 11.758 -25.469 -4.105 1 87.5 211 MET A C 1
ATOM 1554 O O . MET A 1 211 ? 10.602 -25.875 -4.059 1 87.5 211 MET A O 1
ATOM 1558 N N . SER A 1 212 ? 12.562 -25.359 -3.068 1 88.19 212 SER A N 1
ATOM 1559 C CA . SER A 1 212 ? 12.094 -25.812 -1.762 1 88.19 212 SER A CA 1
ATOM 1560 C C . SER A 1 212 ? 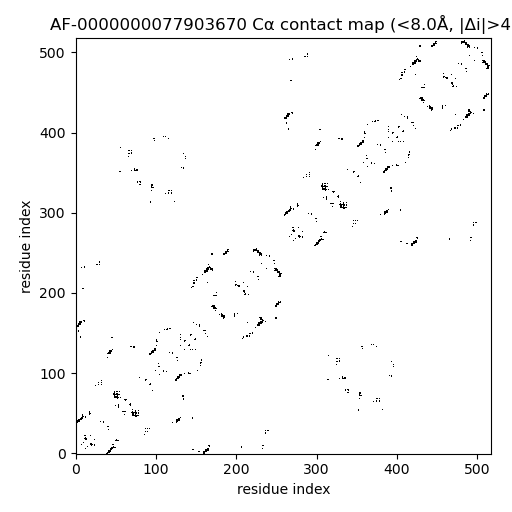10.867 -25.047 -1.312 1 88.19 212 SER A C 1
ATOM 1562 O O . SER A 1 212 ? 9.906 -25.625 -0.803 1 88.19 212 SER A O 1
ATOM 1564 N N . THR A 1 213 ? 10.844 -23.703 -1.483 1 89.56 213 THR A N 1
ATOM 1565 C CA . THR A 1 213 ? 9.703 -22.875 -1.079 1 89.56 213 THR A CA 1
ATOM 1566 C C . THR A 1 213 ? 8.492 -23.172 -1.95 1 89.56 213 THR A C 1
ATOM 1568 O O . THR A 1 213 ? 7.355 -23.172 -1.466 1 89.56 213 THR A O 1
ATOM 1571 N N . LYS A 1 214 ? 8.789 -23.453 -3.197 1 94.31 214 LYS A N 1
ATOM 1572 C CA . LYS A 1 214 ? 7.691 -23.797 -4.098 1 94.31 214 LYS A CA 1
ATOM 1573 C C . LYS A 1 214 ? 7.043 -25.109 -3.703 1 94.31 214 LYS A C 1
ATOM 1575 O O . LYS A 1 214 ? 5.816 -25.234 -3.701 1 94.31 214 LYS A O 1
ATOM 1580 N N . LEU A 1 215 ? 7.859 -26.047 -3.279 1 94.62 215 LEU A N 1
ATOM 1581 C CA . LEU A 1 215 ? 7.309 -27.344 -2.895 1 94.62 215 LEU A CA 1
ATOM 1582 C C . LEU A 1 215 ? 6.559 -27.25 -1.57 1 94.62 215 LEU A C 1
ATOM 1584 O O . LEU A 1 215 ? 5.547 -27.922 -1.37 1 94.62 215 LEU A O 1
ATOM 1588 N N . ARG A 1 216 ? 7.035 -26.469 -0.708 1 93.88 216 ARG A N 1
ATOM 1589 C CA . ARG A 1 216 ? 6.309 -26.234 0.536 1 93.88 216 ARG A CA 1
ATOM 1590 C C . ARG A 1 216 ? 4.957 -25.578 0.265 1 93.88 216 ARG A C 1
ATOM 1592 O O . ARG A 1 216 ? 3.959 -25.922 0.899 1 93.88 216 ARG A O 1
ATOM 1599 N N . ALA A 1 217 ? 4.961 -24.641 -0.612 1 96.25 217 ALA A N 1
ATOM 1600 C CA . ALA A 1 217 ? 3.707 -24.016 -1.035 1 96.25 217 ALA A CA 1
ATOM 1601 C C . ALA A 1 217 ? 2.752 -25.062 -1.619 1 96.25 217 ALA A C 1
ATOM 1603 O O . ALA A 1 217 ? 1.559 -25.062 -1.307 1 96.25 217 ALA A O 1
ATOM 1604 N N . ALA A 1 218 ? 3.297 -25.922 -2.412 1 97.31 218 ALA A N 1
ATOM 1605 C CA . ALA A 1 218 ? 2.488 -26.984 -3.021 1 97.31 218 ALA A CA 1
ATOM 1606 C C . ALA A 1 218 ? 1.85 -27.859 -1.957 1 97.31 218 ALA A C 1
ATOM 1608 O O . ALA A 1 218 ? 0.668 -28.203 -2.053 1 97.31 218 ALA A O 1
ATOM 1609 N N . ARG A 1 219 ? 2.664 -28.234 -1.019 1 96 219 ARG A N 1
ATOM 1610 C CA . ARG A 1 219 ? 2.148 -29.062 0.059 1 96 219 ARG A CA 1
ATOM 1611 C C . ARG A 1 219 ? 0.999 -28.375 0.787 1 96 219 ARG A C 1
ATOM 1613 O O . ARG A 1 219 ? -0.03 -29 1.062 1 96 219 ARG A O 1
ATOM 1620 N N . MET A 1 220 ? 1.191 -27.109 1.076 1 95.25 220 MET A N 1
ATOM 1621 C CA . MET A 1 220 ? 0.171 -26.328 1.772 1 95.25 220 MET A CA 1
ATOM 1622 C C . MET A 1 220 ? -1.116 -26.266 0.957 1 95.25 220 MET A C 1
ATOM 1624 O O . MET A 1 220 ? -2.197 -26.562 1.474 1 95.25 220 MET A O 1
ATOM 1628 N N . VAL A 1 221 ? -1.023 -26 -0.273 1 97.44 221 VAL A N 1
ATOM 1629 C CA . VAL A 1 221 ? -2.154 -25.719 -1.154 1 97.44 221 VAL A CA 1
ATOM 1630 C C . VAL A 1 221 ? -2.891 -27.031 -1.463 1 97.44 221 VAL A C 1
ATOM 1632 O O . VAL A 1 221 ? -4.121 -27.078 -1.406 1 97.44 221 VAL A O 1
ATOM 1635 N N . THR A 1 222 ? -2.174 -28.078 -1.757 1 97.44 222 THR A N 1
ATOM 1636 C CA . THR A 1 222 ? -2.816 -29.344 -2.109 1 97.44 222 THR A CA 1
ATOM 1637 C C . THR A 1 222 ? -3.523 -29.938 -0.898 1 97.44 222 THR A C 1
ATOM 1639 O O . THR A 1 222 ? -4.562 -30.594 -1.039 1 97.44 222 THR A O 1
ATOM 1642 N N . SER A 1 223 ? -2.994 -29.703 0.271 1 95.44 223 SER A N 1
ATOM 1643 C CA . SER A 1 223 ? -3.625 -30.172 1.499 1 95.44 223 SER A CA 1
ATOM 1644 C C . SER A 1 223 ? -4.926 -29.438 1.772 1 95.44 223 SER A C 1
ATOM 1646 O O . SER A 1 223 ? -5.789 -29.922 2.5 1 95.44 223 SER A O 1
ATOM 1648 N N . SER A 1 224 ? -5.074 -28.266 1.225 1 94.88 224 SER A N 1
ATOM 1649 C CA . SER A 1 224 ? -6.27 -27.469 1.445 1 94.88 224 SER A CA 1
ATOM 1650 C C . SER A 1 224 ? -7.332 -27.75 0.388 1 94.88 224 SER A C 1
ATOM 1652 O O . SER A 1 224 ? -8.438 -27.203 0.442 1 94.88 224 SER A O 1
ATOM 1654 N N . GLY A 1 225 ? -7.012 -28.578 -0.61 1 95.56 225 GLY A N 1
ATOM 1655 C CA . GLY A 1 225 ? -7.988 -28.984 -1.603 1 95.56 225 GLY A CA 1
ATOM 1656 C C . GLY A 1 225 ? -7.852 -28.25 -2.92 1 95.56 225 GLY A C 1
ATOM 1657 O O . GLY A 1 225 ? -8.688 -28.406 -3.812 1 95.56 225 GLY A O 1
ATOM 1658 N N . ALA A 1 226 ? -6.824 -27.469 -3.072 1 97.31 226 ALA A N 1
ATOM 1659 C CA . ALA A 1 226 ? -6.586 -26.75 -4.32 1 97.31 226 ALA A CA 1
ATOM 1660 C C . ALA A 1 226 ? -5.43 -27.375 -5.102 1 97.31 226 ALA A C 1
ATOM 1662 O O . ALA A 1 226 ? -4.512 -27.938 -4.516 1 97.31 226 ALA A O 1
ATOM 1663 N N . ASP A 1 227 ? -5.441 -27.266 -6.402 1 98 227 ASP A N 1
ATOM 1664 C CA . ASP A 1 227 ? -4.301 -27.625 -7.238 1 98 227 ASP A CA 1
ATOM 1665 C C . ASP A 1 227 ? -3.256 -26.516 -7.266 1 98 227 ASP A C 1
ATOM 1667 O O . ASP A 1 227 ? -3.572 -25.359 -6.996 1 98 227 ASP A O 1
ATOM 1671 N N . MET A 1 228 ? -2.055 -26.891 -7.539 1 98.5 228 MET A N 1
ATOM 1672 C CA . MET A 1 228 ? -1.006 -25.906 -7.797 1 98.5 228 MET A CA 1
ATOM 1673 C C . MET A 1 228 ? -0.242 -26.25 -9.07 1 98.5 228 MET A C 1
ATOM 1675 O O . MET A 1 228 ? -0.01 -27.4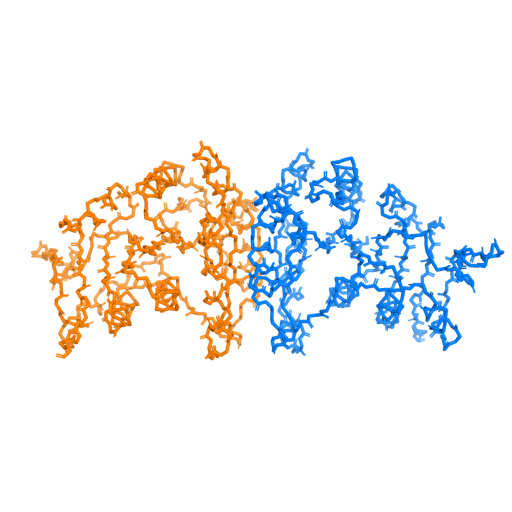22 -9.367 1 98.5 228 MET A O 1
ATOM 1679 N N . VAL A 1 229 ? 0.154 -25.297 -9.828 1 98.62 229 VAL A N 1
ATOM 1680 C CA . VAL A 1 229 ? 0.966 -25.5 -11.023 1 98.62 229 VAL A CA 1
ATOM 1681 C C . VAL A 1 229 ? 2.188 -24.578 -10.977 1 98.62 229 VAL A C 1
ATOM 1683 O O . VAL A 1 229 ? 2.08 -23.406 -10.609 1 98.62 229 VAL A O 1
ATOM 1686 N N . ILE A 1 230 ? 3.314 -25.125 -11.227 1 97.5 230 ILE A N 1
ATOM 1687 C CA . ILE A 1 230 ? 4.512 -24.344 -11.508 1 97.5 230 ILE A CA 1
ATOM 1688 C C . ILE A 1 230 ? 4.727 -24.266 -13.016 1 97.5 230 ILE A C 1
ATOM 1690 O O . ILE A 1 230 ? 4.758 -25.281 -13.703 1 97.5 230 ILE A O 1
ATOM 1694 N N . ALA A 1 231 ? 4.852 -23.141 -13.547 1 97 231 ALA A N 1
ATOM 1695 C CA . ALA A 1 231 ? 5.07 -22.938 -14.977 1 97 231 ALA A CA 1
ATOM 1696 C C . ALA A 1 231 ? 6 -21.75 -15.227 1 97 231 ALA A C 1
ATOM 1698 O O . ALA A 1 231 ? 6.316 -21 -14.305 1 97 231 ALA A O 1
ATOM 1699 N N . ASN A 1 232 ? 6.422 -21.594 -16.469 1 95 232 ASN A N 1
ATOM 1700 C CA . ASN A 1 232 ? 7.371 -20.562 -16.844 1 95 232 ASN A CA 1
ATOM 1701 C C . ASN A 1 232 ? 6.68 -19.219 -17.031 1 95 232 ASN A C 1
ATOM 1703 O O . ASN A 1 232 ? 5.805 -19.078 -17.891 1 95 232 ASN A O 1
ATOM 1707 N N . GLY A 1 233 ? 7.125 -18.203 -16.297 1 93.88 233 GLY A N 1
ATOM 1708 C CA . GLY A 1 233 ? 6.512 -16.875 -16.281 1 93.88 233 GLY A CA 1
ATOM 1709 C C . GLY A 1 233 ? 6.766 -16.094 -17.547 1 93.88 233 GLY A C 1
ATOM 1710 O O . GLY A 1 233 ? 6.098 -15.078 -17.812 1 93.88 233 GLY A O 1
ATOM 1711 N N . ALA A 1 234 ? 7.707 -16.5 -18.359 1 92.5 234 ALA A N 1
ATOM 1712 C CA . ALA A 1 234 ? 7.957 -15.844 -19.656 1 92.5 234 ALA A CA 1
ATOM 1713 C C . ALA A 1 234 ? 6.84 -16.141 -20.641 1 92.5 234 ALA A C 1
ATOM 1715 O O . ALA A 1 234 ? 6.723 -15.477 -21.672 1 92.5 234 ALA A O 1
ATOM 1716 N N . HIS A 1 235 ? 6.055 -17.141 -20.25 1 94.62 235 HIS A N 1
ATOM 1717 C CA . HIS A 1 235 ? 4.969 -17.562 -21.125 1 94.62 235 HIS A CA 1
ATOM 1718 C C . HIS A 1 235 ? 3.631 -17.547 -20.391 1 94.62 235 HIS A C 1
ATOM 1720 O O . HIS A 1 235 ? 3.033 -18.594 -20.156 1 94.62 235 HIS A O 1
ATOM 1726 N N . PRO A 1 236 ? 3.107 -16.344 -20.156 1 96.19 236 PRO A N 1
ATOM 1727 C CA . PRO A 1 236 ? 1.854 -16.25 -19.391 1 96.19 236 PRO A CA 1
ATOM 1728 C C . PRO A 1 236 ? 0.675 -16.875 -20.141 1 96.19 236 PRO A C 1
ATOM 1730 O O . PRO A 1 236 ? -0.343 -17.203 -19.516 1 96.19 236 PRO A O 1
ATOM 1733 N N . GLU A 1 237 ? 0.771 -17.062 -21.484 1 96.44 237 GLU A N 1
ATOM 1734 C CA . GLU A 1 237 ? -0.297 -17.688 -22.266 1 96.44 237 GLU A CA 1
ATOM 1735 C C . GLU A 1 237 ? -0.545 -19.125 -21.812 1 96.44 237 GLU A C 1
ATOM 1737 O O . GLU A 1 237 ? -1.599 -19.703 -22.094 1 96.44 237 GLU A O 1
ATOM 1742 N N . LEU A 1 238 ? 0.409 -19.703 -21.125 1 97.44 238 LEU A N 1
ATOM 1743 C CA . LEU A 1 238 ? 0.236 -21.031 -20.578 1 97.44 238 LEU A CA 1
ATOM 1744 C C . LEU A 1 238 ? -0.942 -21.078 -19.609 1 97.44 238 LEU A C 1
ATOM 1746 O O . LEU A 1 238 ? -1.497 -22.156 -19.344 1 97.44 238 LEU A O 1
ATOM 1750 N N . LEU A 1 239 ? -1.301 -19.938 -19.031 1 98.19 239 LEU A N 1
ATOM 1751 C CA . LEU A 1 239 ? -2.391 -19.859 -18.062 1 98.19 239 LEU A CA 1
ATOM 1752 C C . LEU A 1 239 ? -3.709 -20.297 -18.688 1 98.19 239 LEU A C 1
ATOM 1754 O O . LEU A 1 239 ? -4.578 -20.828 -18 1 98.19 239 LEU A O 1
ATOM 1758 N N . TYR A 1 240 ? -3.875 -20.109 -20.031 1 97.69 240 TYR A N 1
ATOM 1759 C CA . TYR A 1 240 ? -5.078 -20.578 -20.703 1 97.69 240 TYR A CA 1
ATOM 1760 C C . TYR A 1 240 ? -5.199 -22.094 -20.625 1 97.69 240 TYR A C 1
ATOM 1762 O O . TYR A 1 240 ? -6.246 -22.609 -20.234 1 97.69 240 TYR A O 1
ATOM 1770 N N . ASP A 1 241 ? -4.086 -22.719 -20.969 1 97.31 241 ASP A N 1
ATOM 1771 C CA . ASP A 1 241 ? -4.055 -24.172 -20.891 1 97.31 241 ASP A CA 1
ATOM 1772 C C . ASP A 1 241 ? -4.25 -24.656 -19.469 1 97.31 241 ASP A C 1
ATOM 1774 O O . ASP A 1 241 ? -5.008 -25.609 -19.219 1 97.31 241 ASP A O 1
ATOM 1778 N N . ILE A 1 242 ? -3.635 -24.062 -18.547 1 97.94 242 ILE A N 1
ATOM 1779 C CA . ILE A 1 242 ? -3.682 -24.453 -17.141 1 97.94 242 ILE A CA 1
ATOM 1780 C C . ILE A 1 242 ? -5.109 -24.328 -16.625 1 97.94 242 ILE A C 1
ATOM 1782 O O . ILE A 1 242 ? -5.609 -25.234 -15.945 1 97.94 242 ILE A O 1
ATOM 1786 N N . ALA A 1 243 ? -5.797 -23.25 -16.922 1 96.69 243 ALA A N 1
ATOM 1787 C CA . ALA A 1 243 ? -7.16 -23 -16.469 1 96.69 243 ALA A CA 1
ATOM 1788 C C . ALA A 1 243 ? -8.125 -24.031 -17.047 1 96.69 243 ALA A C 1
ATOM 1790 O O . ALA A 1 243 ? -9.141 -24.359 -16.422 1 96.69 243 ALA A O 1
ATOM 1791 N N . GLU A 1 244 ? -7.77 -24.562 -18.188 1 95.19 244 GLU A N 1
ATOM 1792 C CA . GLU A 1 244 ? -8.633 -25.547 -18.844 1 95.19 244 GLU A CA 1
ATOM 1793 C C . GLU A 1 244 ? -8.266 -26.969 -18.438 1 95.19 244 GLU A C 1
ATOM 1795 O O . GLU A 1 244 ? -8.859 -27.922 -18.922 1 95.19 244 GLU A O 1
ATOM 1800 N N . GLY A 1 245 ? -7.25 -27.109 -17.641 1 93.5 245 GLY A N 1
ATOM 1801 C CA . GLY A 1 245 ? -6.867 -28.422 -17.125 1 93.5 245 GLY A CA 1
ATOM 1802 C C . GLY A 1 245 ? -5.918 -29.172 -18.047 1 93.5 245 GLY A C 1
ATOM 1803 O O . GLY A 1 245 ? -5.691 -30.359 -17.875 1 93.5 245 GLY A O 1
ATOM 1804 N N . ARG A 1 246 ? -5.352 -28.453 -19 1 94.31 246 ARG A N 1
ATOM 1805 C CA . ARG A 1 246 ? -4.398 -29.062 -19.922 1 94.31 246 ARG A CA 1
ATOM 1806 C C . ARG A 1 246 ? -2.99 -29.047 -19.344 1 94.31 246 ARG A C 1
ATOM 1808 O O . ARG A 1 246 ? -2.697 -28.266 -18.438 1 94.31 246 ARG A O 1
ATOM 1815 N N . ALA A 1 247 ? -2.191 -29.906 -19.906 1 91.38 247 ALA A N 1
ATOM 1816 C CA . ALA A 1 247 ? -0.828 -30.062 -19.391 1 91.38 247 ALA A CA 1
ATOM 1817 C C . ALA A 1 247 ? 0.007 -28.812 -19.703 1 91.38 247 ALA A C 1
ATOM 1819 O O . ALA A 1 247 ? 0.131 -28.422 -20.859 1 91.38 247 ALA A O 1
ATOM 1820 N N . ALA A 1 248 ? 0.546 -28.219 -18.703 1 94.94 248 ALA A N 1
ATOM 1821 C CA . ALA A 1 248 ? 1.489 -27.094 -18.75 1 94.94 248 ALA A CA 1
ATOM 1822 C C . ALA A 1 248 ? 2.291 -27 -17.453 1 94.94 248 ALA A C 1
ATOM 1824 O O . ALA A 1 248 ? 1.717 -26.859 -16.375 1 94.94 248 ALA A O 1
ATOM 1825 N N . GLY A 1 249 ? 3.586 -27.125 -17.594 1 97.06 249 GLY A N 1
ATOM 1826 C CA . GLY A 1 249 ? 4.43 -27.141 -16.406 1 97.06 249 GLY A CA 1
ATOM 1827 C C . GLY A 1 249 ? 4.23 -28.375 -15.555 1 97.06 249 GLY A C 1
ATOM 1828 O O . GLY A 1 249 ? 4.113 -29.484 -16.078 1 97.06 249 GLY A O 1
ATOM 1829 N N . THR A 1 250 ? 4.363 -28.219 -14.242 1 98 250 THR A N 1
ATOM 1830 C CA . THR A 1 250 ? 4.113 -29.297 -13.297 1 98 250 THR A CA 1
ATOM 1831 C C . THR A 1 250 ? 2.859 -29.016 -12.477 1 98 250 THR A C 1
ATOM 1833 O O . THR A 1 250 ? 2.779 -27.984 -11.789 1 98 250 THR A O 1
ATOM 1836 N N . ARG A 1 251 ? 1.938 -29.891 -12.531 1 98.31 251 ARG A N 1
ATOM 1837 C CA . ARG A 1 251 ? 0.729 -29.766 -11.719 1 98.31 251 ARG A CA 1
ATOM 1838 C C . ARG A 1 251 ? 0.824 -30.625 -10.469 1 98.31 251 ARG A C 1
ATOM 1840 O O . ARG A 1 251 ? 1.219 -31.797 -10.531 1 98.31 251 ARG A O 1
ATOM 1847 N N . PHE A 1 252 ? 0.61 -30.062 -9.398 1 98 252 PHE A N 1
ATOM 1848 C CA . PHE A 1 252 ? 0.443 -30.75 -8.125 1 98 252 PHE A CA 1
ATOM 1849 C C . PHE A 1 252 ? -1.034 -30.906 -7.785 1 98 252 PHE A C 1
ATOM 1851 O O . PHE A 1 252 ? -1.747 -29.922 -7.613 1 98 252 PHE A O 1
ATOM 1858 N N . ALA A 1 253 ? -1.474 -32.094 -7.648 1 97 253 ALA A N 1
ATOM 1859 C CA . ALA A 1 253 ? -2.9 -32.406 -7.527 1 97 253 ALA A CA 1
ATOM 1860 C C . ALA A 1 253 ? -3.363 -32.25 -6.078 1 97 253 ALA A C 1
ATOM 1862 O O . ALA A 1 253 ? -2.66 -32.688 -5.152 1 97 253 ALA A O 1
ATOM 1863 N N . ALA A 1 254 ? -4.59 -31.641 -5.934 1 95.56 254 ALA A N 1
ATOM 1864 C CA . ALA A 1 254 ? -5.211 -31.547 -4.613 1 95.56 254 ALA A CA 1
ATOM 1865 C C . ALA A 1 254 ? -5.477 -32.938 -4.027 1 95.56 254 ALA A C 1
ATOM 1867 O O . ALA A 1 254 ? -5.746 -33.875 -4.762 1 95.56 254 ALA A O 1
ATOM 1868 N N . HIS A 1 255 ? -5.262 -33 -2.645 1 84.5 255 HIS A N 1
ATOM 1869 C CA . HIS A 1 255 ? -5.625 -34.25 -1.962 1 84.5 255 HIS A CA 1
ATOM 1870 C C . HIS A 1 255 ? -7.129 -34.312 -1.722 1 84.5 255 HIS A C 1
ATOM 1872 O O . HIS A 1 255 ? -7.684 -33.531 -0.963 1 84.5 255 HIS A O 1
ATOM 1878 N N . ARG A 1 256 ? -7.926 -34.594 -2.66 1 66.88 256 ARG A N 1
ATOM 1879 C CA . ARG A 1 256 ? -9.367 -34.656 -2.461 1 66.88 256 ARG A CA 1
ATOM 1880 C C . ARG A 1 256 ? -9.742 -35.781 -1.497 1 66.88 256 ARG A C 1
ATOM 1882 O O . ARG A 1 256 ? -9.258 -36.906 -1.63 1 66.88 256 ARG A O 1
ATOM 1889 N N . GLN A 1 257 ? -9.875 -35.469 -0.229 1 54.91 257 GLN A N 1
ATOM 1890 C CA . GLN A 1 257 ? -10.398 -36.5 0.667 1 54.91 257 GLN A CA 1
ATOM 1891 C C . GLN A 1 257 ? -11.703 -37.094 0.134 1 54.91 257 GLN A C 1
ATOM 1893 O O . GLN A 1 257 ? -12.531 -36.375 -0.418 1 54.91 257 GLN A O 1
ATOM 1898 N N . GLU A 1 258 ? -11.836 -38.406 -0.245 1 43.75 258 GLU A N 1
ATOM 1899 C CA . GLU A 1 258 ? -13.117 -39.094 -0.395 1 43.75 258 GLU A CA 1
ATOM 1900 C C . GLU A 1 258 ? -14.062 -38.75 0.756 1 43.75 258 GLU A C 1
ATOM 1902 O O . GLU A 1 258 ? -13.664 -38.781 1.923 1 43.75 258 GLU A O 1
ATOM 1907 N N . ALA A 1 259 ? -15.219 -38.281 0.457 1 33.69 259 ALA A N 1
ATOM 1908 C CA . ALA A 1 259 ? -16.297 -38.219 1.443 1 33.69 259 ALA A CA 1
ATOM 1909 C C . ALA A 1 259 ? -16.641 -39.594 1.964 1 33.69 259 ALA A C 1
ATOM 1911 O O . ALA A 1 259 ? -16.719 -40.562 1.189 1 33.69 259 ALA A O 1
ATOM 1912 N N . MET B 1 1 ? 13.633 23.062 6.094 1 96.5 1 MET B N 1
ATOM 1913 C CA . MET B 1 1 ? 12.898 22.453 7.195 1 96.5 1 MET B CA 1
ATOM 1914 C C . MET B 1 1 ? 12.273 21.125 6.766 1 96.5 1 MET B C 1
ATOM 1916 O O . MET B 1 1 ? 12.117 20.875 5.57 1 96.5 1 MET B O 1
ATOM 1920 N N . ARG B 1 2 ? 12.117 20.312 7.691 1 97.88 2 ARG B N 1
ATOM 1921 C CA . ARG B 1 2 ? 11.328 19.094 7.496 1 97.88 2 ARG B CA 1
ATOM 1922 C C . ARG B 1 2 ? 9.875 19.312 7.91 1 97.88 2 ARG B C 1
ATOM 1924 O O . ARG B 1 2 ? 9.594 19.625 9.07 1 97.88 2 ARG B O 1
ATOM 1931 N N . ILE B 1 3 ? 8.93 19.109 6.934 1 98.75 3 ILE B N 1
ATOM 1932 C CA . ILE B 1 3 ? 7.531 19.469 7.137 1 98.75 3 ILE B CA 1
ATOM 1933 C C . ILE B 1 3 ? 6.641 18.266 6.867 1 98.75 3 ILE B C 1
ATOM 1935 O O . ILE B 1 3 ? 6.746 17.625 5.812 1 98.75 3 ILE B O 1
ATOM 1939 N N . VAL B 1 4 ? 5.793 17.906 7.793 1 98.81 4 VAL B N 1
ATOM 1940 C CA . VAL B 1 4 ? 4.734 16.922 7.594 1 98.81 4 VAL B CA 1
ATOM 1941 C C . VAL B 1 4 ? 3.408 17.641 7.332 1 98.81 4 VAL B C 1
ATOM 1943 O O . VAL B 1 4 ? 3.027 18.547 8.078 1 98.81 4 VAL B O 1
ATOM 1946 N N . VAL B 1 5 ? 2.742 17.328 6.266 1 98.81 5 VAL B N 1
ATOM 1947 C CA . VAL B 1 5 ? 1.44 17.891 5.93 1 98.81 5 VAL B CA 1
ATOM 1948 C C . VAL B 1 5 ? 0.386 16.797 5.91 1 98.81 5 VAL B C 1
ATOM 1950 O O . VAL B 1 5 ? 0.589 15.742 5.293 1 98.81 5 VAL B O 1
ATOM 1953 N N . LYS B 1 6 ? -0.693 17 6.613 1 98.31 6 LYS B N 1
ATOM 1954 C CA . LYS B 1 6 ? -1.806 16.047 6.621 1 98.31 6 LYS B CA 1
ATOM 1955 C C . LYS B 1 6 ? -3.021 16.625 5.898 1 98.31 6 LYS B C 1
ATOM 1957 O O . LYS B 1 6 ? -3.408 17.781 6.145 1 98.31 6 LYS B O 1
ATOM 1962 N N . VAL B 1 7 ? -3.564 15.859 5.02 1 96.81 7 VAL B N 1
ATOM 1963 C CA . VAL B 1 7 ? -4.797 16.25 4.344 1 96.81 7 VAL B CA 1
ATOM 1964 C C . VAL B 1 7 ? -5.867 15.188 4.566 1 96.81 7 VAL B C 1
ATOM 1966 O O . VAL B 1 7 ? -5.574 13.992 4.574 1 96.81 7 VAL B O 1
ATOM 1969 N N . GLY B 1 8 ? -7.082 15.648 4.738 1 91.81 8 GLY B N 1
ATOM 1970 C CA . GLY B 1 8 ? -8.203 14.758 4.973 1 91.81 8 GLY B CA 1
ATOM 1971 C C . GLY B 1 8 ? -8.992 14.445 3.713 1 91.81 8 GLY B C 1
ATOM 1972 O O . GLY B 1 8 ? -8.703 14.992 2.645 1 91.81 8 GLY B O 1
ATOM 1973 N N . THR B 1 9 ? -9.922 13.539 3.871 1 88 9 THR B N 1
ATOM 1974 C CA . THR B 1 9 ? -10.773 13.086 2.777 1 88 9 THR B CA 1
ATOM 1975 C C . THR B 1 9 ? -11.547 14.25 2.17 1 88 9 THR B C 1
ATOM 1977 O O . THR B 1 9 ? -11.688 14.336 0.949 1 88 9 THR B O 1
ATOM 1980 N N . SER B 1 10 ? -12 15.219 3.039 1 82.62 10 SER B N 1
ATOM 1981 C CA . SER B 1 10 ? -12.836 16.312 2.576 1 82.62 10 SER B CA 1
ATOM 1982 C C . SER B 1 10 ? -12.047 17.266 1.682 1 82.62 10 SER B C 1
ATOM 1984 O O . SER B 1 10 ? -12.633 17.984 0.858 1 82.62 10 SER B O 1
ATOM 1986 N N . THR B 1 11 ? -10.805 17.266 1.899 1 84.62 11 THR B N 1
ATOM 1987 C CA . THR B 1 11 ? -9.961 18.109 1.054 1 84.62 11 THR B CA 1
ATOM 1988 C C . THR B 1 11 ? -9.711 17.422 -0.292 1 84.62 11 THR B C 1
ATOM 1990 O O . THR B 1 11 ? -9.641 18.094 -1.324 1 84.62 11 THR B O 1
ATOM 1993 N N . LEU B 1 12 ? -9.656 16.125 -0.369 1 89.88 12 LEU B N 1
ATOM 1994 C CA . LEU B 1 12 ? -9.18 15.391 -1.533 1 89.88 12 LEU B CA 1
ATOM 1995 C C . LEU B 1 12 ? -10.344 14.938 -2.406 1 89.88 12 LEU B C 1
ATOM 1997 O O . LEU B 1 12 ? -10.172 14.688 -3.602 1 89.88 12 LEU B O 1
ATOM 2001 N N . ALA B 1 13 ? -11.461 14.742 -1.797 1 87.31 13 ALA B N 1
ATOM 2002 C CA . ALA B 1 13 ? -12.57 14.172 -2.547 1 87.31 13 ALA B CA 1
ATOM 2003 C C . ALA B 1 13 ? -13.859 14.953 -2.301 1 87.31 13 ALA B C 1
ATOM 2005 O O . ALA B 1 13 ? -14.07 15.484 -1.209 1 87.31 13 ALA B O 1
ATOM 2006 N N . HIS B 1 14 ? -14.703 15.047 -3.348 1 87.19 14 HIS B N 1
ATOM 2007 C CA . HIS B 1 14 ? -16.062 15.547 -3.201 1 87.19 14 HIS B CA 1
ATOM 2008 C C . HIS B 1 14 ? -16.953 14.531 -2.479 1 87.19 14 HIS B C 1
ATOM 2010 O O . HIS B 1 14 ? -16.562 13.375 -2.303 1 87.19 14 HIS B O 1
ATOM 2016 N N . SER B 1 15 ? -18.125 15 -2.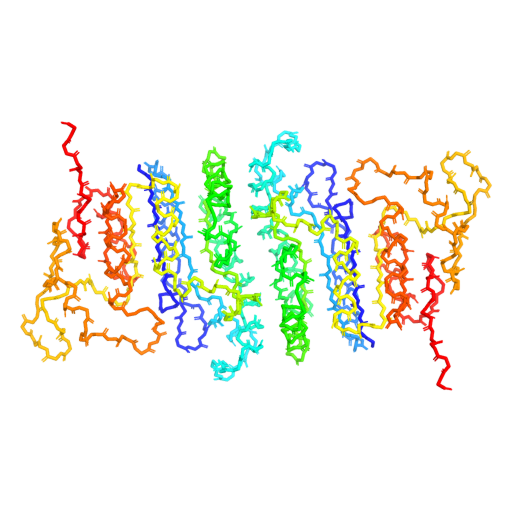07 1 80.81 15 SER B N 1
ATOM 2017 C CA . SER B 1 15 ? -19.078 14.125 -1.393 1 80.81 15 SER B CA 1
ATOM 2018 C C . SER B 1 15 ? -19.531 12.984 -2.301 1 80.81 15 SER B C 1
ATOM 2020 O O . SER B 1 15 ? -20.031 11.969 -1.823 1 80.81 15 SER B O 1
ATOM 2022 N N . THR B 1 16 ? -19.344 13.117 -3.596 1 79.56 16 THR B N 1
ATOM 2023 C CA . THR B 1 16 ? -19.672 12.086 -4.574 1 79.56 16 THR B CA 1
ATOM 2024 C C . THR B 1 16 ? -18.641 10.953 -4.543 1 79.56 16 THR B C 1
ATOM 2026 O O . THR B 1 16 ? -18.859 9.906 -5.148 1 79.56 16 THR B O 1
ATOM 2029 N N . GLY B 1 17 ? -17.531 11.164 -3.893 1 80.12 17 GLY B N 1
ATOM 2030 C CA . GLY B 1 17 ? -16.469 10.18 -3.885 1 80.12 17 GLY B CA 1
ATOM 2031 C C . GLY B 1 17 ? -15.438 10.414 -4.977 1 80.12 17 GLY B C 1
ATOM 2032 O O . GLY B 1 17 ? -14.414 9.734 -5.023 1 80.12 17 GLY B O 1
ATOM 2033 N N . ARG B 1 18 ? -15.727 11.344 -5.738 1 86.56 18 ARG B N 1
ATOM 2034 C CA . ARG B 1 18 ? -14.789 11.648 -6.816 1 86.56 18 ARG B CA 1
ATOM 2035 C C . ARG B 1 18 ? -13.758 12.68 -6.375 1 86.56 18 ARG B C 1
ATOM 2037 O O . ARG B 1 18 ? -14.008 13.469 -5.457 1 86.56 18 ARG B O 1
ATOM 2044 N N . LEU B 1 19 ? -12.664 12.68 -6.98 1 90.81 19 LEU B N 1
ATOM 2045 C CA . LEU B 1 19 ? -11.523 13.523 -6.637 1 90.81 19 LEU B CA 1
ATOM 2046 C C . LEU B 1 19 ? -11.875 15 -6.789 1 90.81 19 LEU B C 1
ATOM 2048 O O . LEU B 1 19 ? -12.508 15.398 -7.773 1 90.81 19 LEU B O 1
ATOM 2052 N N . ASN B 1 20 ? -11.602 15.766 -5.816 1 93.25 20 ASN B N 1
ATOM 2053 C CA . ASN B 1 20 ? -11.57 17.219 -5.973 1 93.25 20 ASN B CA 1
ATOM 2054 C C . ASN B 1 20 ? -10.305 17.672 -6.691 1 93.25 20 ASN B C 1
ATOM 2056 O O . ASN B 1 20 ? -9.289 17.953 -6.051 1 93.25 20 ASN B O 1
ATOM 2060 N N . ILE B 1 21 ? -10.406 17.766 -7.957 1 92.19 21 ILE B N 1
ATOM 2061 C CA . ILE B 1 21 ? -9.266 17.938 -8.844 1 92.19 21 ILE B CA 1
ATOM 2062 C C . ILE B 1 21 ? -8.555 19.25 -8.523 1 92.19 21 ILE B C 1
ATOM 2064 O O . ILE B 1 21 ? -7.332 19.281 -8.375 1 92.19 21 ILE B O 1
ATOM 2068 N N . ARG B 1 22 ? -9.297 20.281 -8.375 1 92.94 22 ARG B N 1
ATOM 2069 C CA . ARG B 1 22 ? -8.734 21.609 -8.141 1 92.94 22 ARG B CA 1
ATOM 2070 C C . ARG B 1 22 ? -7.93 21.641 -6.844 1 92.94 22 ARG B C 1
ATOM 2072 O O . ARG B 1 22 ? -6.801 22.141 -6.82 1 92.94 22 ARG B O 1
ATOM 2079 N N . HIS B 1 23 ? -8.508 21.078 -5.793 1 93.62 23 HIS B N 1
ATOM 2080 C CA . HIS B 1 23 ? -7.824 21.078 -4.5 1 93.62 23 HIS B CA 1
ATOM 2081 C C . HIS B 1 23 ? -6.57 20.203 -4.543 1 93.62 23 HIS B C 1
ATOM 2083 O O . HIS B 1 23 ? -5.52 20.609 -4.031 1 93.62 23 HIS B O 1
ATOM 2089 N N . THR B 1 24 ? -6.691 19.031 -5.168 1 95.69 24 THR B N 1
ATOM 2090 C CA . THR B 1 24 ? -5.582 18.094 -5.191 1 95.69 24 THR B CA 1
ATOM 2091 C C . THR B 1 24 ? -4.434 18.625 -6.043 1 95.69 24 THR B C 1
ATOM 2093 O O . THR B 1 24 ? -3.27 18.547 -5.637 1 95.69 24 THR B O 1
ATOM 2096 N N . GLU B 1 25 ? -4.742 19.203 -7.188 1 96.62 25 GLU B N 1
ATOM 2097 C CA . GLU B 1 25 ? -3.711 19.75 -8.062 1 96.62 25 GLU B CA 1
ATOM 2098 C C . GLU B 1 25 ? -2.986 20.922 -7.402 1 96.62 25 GLU B C 1
ATOM 2100 O O . GLU B 1 25 ? -1.761 21.016 -7.488 1 96.62 25 GLU B O 1
ATOM 2105 N N . GLU B 1 26 ? -3.768 21.75 -6.777 1 97.19 26 GLU B N 1
ATOM 2106 C CA . GLU B 1 26 ? -3.158 22.891 -6.094 1 97.19 26 GLU B CA 1
ATOM 2107 C C . GLU B 1 26 ? -2.281 22.438 -4.934 1 97.19 26 GLU B C 1
ATOM 2109 O O . GLU B 1 26 ? -1.193 22.969 -4.719 1 97.19 26 GLU B O 1
ATOM 2114 N N . LEU B 1 27 ? -2.762 21.5 -4.191 1 97.94 27 LEU B N 1
ATOM 2115 C CA . LEU B 1 27 ? -1.991 20.938 -3.084 1 97.94 27 LEU B CA 1
ATOM 2116 C C . LEU B 1 27 ? -0.646 20.422 -3.57 1 97.94 27 LEU B C 1
ATOM 2118 O O . LEU B 1 27 ? 0.398 20.75 -3.008 1 97.94 27 LEU B O 1
ATOM 2122 N N . VAL B 1 28 ? -0.663 19.578 -4.609 1 98.44 28 VAL B N 1
ATOM 2123 C CA . VAL B 1 28 ? 0.54 18.938 -5.133 1 98.44 28 VAL B CA 1
ATOM 2124 C C . VAL B 1 28 ? 1.494 20 -5.68 1 98.44 28 VAL B C 1
ATOM 2126 O O . VAL B 1 28 ? 2.709 19.906 -5.477 1 98.44 28 VAL B O 1
ATOM 2129 N N . LYS B 1 29 ? 0.936 21 -6.328 1 98.19 29 LYS B N 1
ATOM 2130 C CA . LYS B 1 29 ? 1.746 22.094 -6.84 1 98.19 29 LYS B CA 1
ATOM 2131 C C . LYS B 1 29 ? 2.492 22.797 -5.711 1 98.19 29 LYS B C 1
ATOM 2133 O O . LYS B 1 29 ? 3.707 23 -5.789 1 98.19 29 LYS B O 1
ATOM 2138 N N . VAL B 1 30 ? 1.814 23.156 -4.676 1 98.5 30 VAL B N 1
ATOM 2139 C CA . VAL B 1 30 ? 2.393 23.891 -3.557 1 98.5 30 VAL B CA 1
ATOM 2140 C C . VAL B 1 30 ? 3.436 23.031 -2.85 1 98.5 30 VAL B C 1
ATOM 2142 O O . VAL B 1 30 ? 4.535 23.5 -2.551 1 98.5 30 VAL B O 1
ATOM 2145 N N . LEU B 1 31 ? 3.127 21.766 -2.584 1 98.75 31 LEU B N 1
ATOM 2146 C CA . LEU B 1 31 ? 4.066 20.859 -1.923 1 98.75 31 LEU B CA 1
ATOM 2147 C C . LEU B 1 31 ? 5.32 20.672 -2.768 1 98.75 31 LEU B C 1
ATOM 2149 O O . LEU B 1 31 ? 6.434 20.625 -2.234 1 98.75 31 LEU B O 1
ATOM 2153 N N . SER B 1 32 ? 5.117 20.516 -4.082 1 98.69 32 SER B N 1
ATOM 2154 C CA . SER B 1 32 ? 6.25 20.375 -4.992 1 98.69 32 SER B CA 1
ATOM 2155 C C . SER B 1 32 ? 7.148 21.609 -4.941 1 98.69 32 SER B C 1
ATOM 2157 O O . SER B 1 32 ? 8.375 21.484 -4.926 1 98.69 32 SER B O 1
ATOM 2159 N N . ASP B 1 33 ? 6.508 22.766 -4.938 1 98.5 33 ASP B N 1
ATOM 2160 C CA . ASP B 1 33 ? 7.258 24.016 -4.91 1 98.5 33 ASP B CA 1
ATOM 2161 C C . ASP B 1 33 ? 8.008 24.172 -3.59 1 98.5 33 ASP B C 1
ATOM 2163 O O . ASP B 1 33 ? 9.141 24.656 -3.568 1 98.5 33 ASP B O 1
ATOM 2167 N N . LEU B 1 34 ? 7.418 23.844 -2.477 1 98.44 34 LEU B N 1
ATOM 2168 C CA . LEU B 1 34 ? 8.102 23.859 -1.188 1 98.44 34 LEU B CA 1
ATOM 2169 C C . LEU B 1 34 ? 9.32 22.938 -1.209 1 98.44 34 LEU B C 1
ATOM 2171 O O . LEU B 1 34 ? 10.375 23.281 -0.667 1 98.44 34 LEU B O 1
ATOM 2175 N N . LYS B 1 35 ? 9.117 21.766 -1.795 1 98.31 35 LYS B N 1
ATOM 2176 C CA . LYS B 1 35 ? 10.25 20.844 -1.931 1 98.31 35 LYS B CA 1
ATOM 2177 C C . LYS B 1 35 ? 11.344 21.453 -2.809 1 98.31 35 LYS B C 1
ATOM 2179 O O . LYS B 1 35 ? 12.523 21.359 -2.484 1 98.31 35 LYS B O 1
ATOM 2184 N N . ASN B 1 36 ? 10.969 22.109 -3.898 1 97.94 36 ASN B N 1
ATOM 2185 C CA . ASN B 1 36 ? 11.922 22.797 -4.766 1 97.94 36 ASN B CA 1
ATOM 2186 C C . ASN B 1 36 ? 12.68 23.891 -4.012 1 97.94 36 ASN B C 1
ATOM 2188 O O . ASN B 1 36 ? 13.836 24.172 -4.324 1 97.94 36 ASN B O 1
ATOM 2192 N N . ALA B 1 37 ? 12.016 24.5 -3.043 1 97.69 37 ALA B N 1
ATOM 2193 C CA . ALA B 1 37 ? 12.617 25.562 -2.254 1 97.69 37 ALA B CA 1
ATOM 2194 C C . ALA B 1 37 ? 13.586 25.016 -1.217 1 97.69 37 ALA B C 1
ATOM 2196 O O . ALA B 1 37 ? 14.195 25.766 -0.459 1 97.69 37 ALA B O 1
ATOM 2197 N N . GLY B 1 38 ? 13.672 23.672 -1.115 1 97.31 38 GLY B N 1
ATOM 2198 C CA . GLY B 1 38 ? 14.703 23.062 -0.287 1 97.31 38 GLY B CA 1
ATOM 2199 C C . GLY B 1 38 ? 14.156 22.406 0.959 1 97.31 38 GLY B C 1
ATOM 2200 O O . GLY B 1 38 ? 14.906 21.812 1.744 1 97.31 38 GLY B O 1
ATOM 2201 N N . HIS B 1 39 ? 12.828 22.406 1.147 1 98.19 39 HIS B N 1
ATOM 2202 C CA . HIS B 1 39 ? 12.219 21.734 2.297 1 98.19 39 HIS B CA 1
ATOM 2203 C C . HIS B 1 39 ? 12.102 20.234 2.064 1 98.19 39 HIS B C 1
ATOM 2205 O O . HIS B 1 39 ? 11.977 19.797 0.923 1 98.19 39 HIS B O 1
ATOM 2211 N N . GLU B 1 40 ? 12.203 19.406 3.111 1 98.31 40 GLU B N 1
ATOM 2212 C CA . GLU B 1 40 ? 11.766 18.016 3.092 1 98.31 40 GLU B CA 1
ATOM 2213 C C . GLU B 1 40 ? 10.273 17.906 3.41 1 98.31 40 GLU B C 1
ATOM 2215 O O . GLU B 1 40 ? 9.812 18.438 4.422 1 98.31 40 GLU B O 1
ATOM 2220 N N . VAL B 1 41 ? 9.555 17.297 2.539 1 98.69 41 VAL B N 1
ATOM 2221 C CA . VAL B 1 41 ? 8.102 17.266 2.678 1 98.69 41 VAL B CA 1
ATOM 2222 C C . VAL B 1 41 ? 7.625 15.82 2.803 1 98.69 41 VAL B C 1
ATOM 2224 O O . VAL B 1 41 ? 8.023 14.953 2.016 1 98.69 41 VAL B O 1
ATOM 2227 N N . ILE B 1 42 ? 6.832 15.531 3.773 1 98.81 42 ILE B N 1
ATOM 2228 C CA . ILE B 1 42 ? 6.125 14.273 3.973 1 98.81 42 ILE B CA 1
ATOM 2229 C C . ILE B 1 42 ? 4.617 14.523 3.973 1 98.81 42 ILE B C 1
ATOM 2231 O O . ILE B 1 42 ? 4.133 15.438 4.645 1 98.81 42 ILE B O 1
ATOM 2235 N N . LEU B 1 43 ? 3.91 13.766 3.201 1 98.81 43 LEU B N 1
ATOM 2236 C CA . LEU B 1 43 ? 2.461 13.914 3.117 1 98.81 43 LEU B CA 1
ATOM 2237 C C . LEU B 1 43 ? 1.752 12.75 3.801 1 98.81 43 LEU B C 1
ATOM 2239 O O . LEU B 1 43 ? 2.027 11.586 3.496 1 98.81 43 LEU B O 1
ATOM 2243 N N . VAL B 1 44 ? 0.938 13.023 4.785 1 98.44 44 VAL B N 1
ATOM 2244 C CA . VAL B 1 44 ? -0.002 12.062 5.355 1 98.44 44 VAL B CA 1
ATOM 2245 C C . VAL B 1 44 ? -1.39 12.281 4.758 1 98.44 44 VAL B C 1
ATOM 2247 O O . VAL B 1 44 ? -1.98 13.352 4.914 1 98.44 44 VAL B O 1
ATOM 2250 N N . SER B 1 45 ? -1.872 11.297 4.074 1 96.88 45 SER B N 1
ATOM 2251 C CA . SER B 1 45 ? -3.076 11.477 3.27 1 96.88 45 SER B CA 1
ATOM 2252 C C . SER B 1 45 ? -4.184 10.523 3.707 1 96.88 45 SER B C 1
ATOM 2254 O O . SER B 1 45 ? -3.914 9.375 4.051 1 96.88 45 SER B O 1
ATOM 2256 N N . SER B 1 46 ? -5.402 11.023 3.736 1 94.19 46 SER B N 1
ATOM 2257 C CA . SER B 1 46 ? -6.602 10.195 3.799 1 94.19 46 SER B CA 1
ATOM 2258 C C . SER B 1 46 ? -7.223 10.016 2.418 1 94.19 46 SER B C 1
ATOM 2260 O O . SER B 1 46 ? -6.539 10.148 1.401 1 94.19 46 SER B O 1
ATOM 2262 N N . GLY B 1 47 ? -8.445 9.523 2.348 1 91.94 47 GLY B N 1
ATOM 2263 C CA . GLY B 1 47 ? -9.18 9.602 1.094 1 91.94 47 GLY B CA 1
ATOM 2264 C C . GLY B 1 47 ? -9.336 8.258 0.406 1 91.94 47 GLY B C 1
ATOM 2265 O O . GLY B 1 47 ? -10.188 8.102 -0.469 1 91.94 47 GLY B O 1
ATOM 2266 N N . ALA B 1 48 ? -8.547 7.223 0.83 1 94 48 ALA B N 1
ATOM 2267 C CA . ALA B 1 48 ? -8.555 5.941 0.126 1 94 48 ALA B CA 1
ATOM 2268 C C . ALA B 1 48 ? -9.961 5.363 0.057 1 94 48 ALA B C 1
ATOM 2270 O O . ALA B 1 48 ? -10.438 4.988 -1.02 1 94 48 ALA B O 1
ATOM 2271 N N . ILE B 1 49 ? -10.648 5.336 1.176 1 93.31 49 ILE B N 1
ATOM 2272 C CA . ILE B 1 49 ? -11.977 4.742 1.212 1 93.31 49 ILE B CA 1
ATOM 2273 C C . ILE B 1 49 ? -12.922 5.539 0.313 1 93.31 49 ILE B C 1
ATOM 2275 O O . ILE B 1 49 ? -13.664 4.961 -0.49 1 93.31 49 ILE B O 1
ATOM 2279 N N . GLY B 1 50 ? -12.922 6.875 0.483 1 91 50 GLY B N 1
ATOM 2280 C CA . GLY B 1 50 ? -13.766 7.711 -0.358 1 91 50 GLY B CA 1
ATOM 2281 C C . GLY B 1 50 ? -13.516 7.504 -1.841 1 91 50 GLY B C 1
ATOM 2282 O O . GLY B 1 50 ? -14.469 7.355 -2.615 1 91 50 GLY B O 1
ATOM 2283 N N . MET B 1 51 ? -12.281 7.473 -2.248 1 92.56 51 MET B N 1
ATOM 2284 C CA . MET B 1 51 ? -11.938 7.262 -3.652 1 92.56 51 MET B CA 1
ATOM 2285 C C . MET B 1 51 ? -12.383 5.879 -4.121 1 92.56 51 MET B C 1
ATOM 2287 O O . MET B 1 51 ? -12.781 5.707 -5.273 1 92.56 51 MET B O 1
ATOM 2291 N N . GLY B 1 52 ? -12.242 4.875 -3.242 1 95.06 52 GLY B N 1
ATOM 2292 C CA . GLY B 1 52 ? -12.703 3.533 -3.557 1 95.06 52 GLY B CA 1
ATOM 2293 C C . GLY B 1 52 ? -14.195 3.467 -3.836 1 95.06 52 GLY B C 1
ATOM 2294 O O . GLY B 1 52 ? -14.625 2.764 -4.75 1 95.06 52 GLY B O 1
ATOM 2295 N N . VAL B 1 53 ? -14.992 4.215 -3.049 1 93.56 53 VAL B N 1
ATOM 2296 C CA . VAL B 1 53 ? -16.438 4.285 -3.248 1 93.56 53 VAL B CA 1
ATOM 2297 C C . VAL B 1 53 ? -16.734 4.785 -4.656 1 93.56 53 VAL B C 1
ATOM 2299 O O . VAL B 1 53 ? -17.578 4.215 -5.359 1 93.56 53 VAL B O 1
ATOM 2302 N N . GLY B 1 54 ? -16.078 5.852 -5.02 1 90.88 54 GLY B N 1
ATOM 2303 C CA . GLY B 1 54 ? -16.266 6.398 -6.355 1 90.88 54 GLY B CA 1
ATOM 2304 C C . GLY B 1 54 ? -15.852 5.441 -7.457 1 90.88 54 GLY B C 1
ATOM 2305 O O . GLY B 1 54 ? -16.609 5.211 -8.406 1 90.88 54 GLY B O 1
ATOM 2306 N N . LYS B 1 55 ? -14.641 4.84 -7.352 1 92.44 55 LYS B N 1
ATOM 2307 C CA . LYS B 1 55 ? -14.07 3.975 -8.375 1 92.44 55 LYS B CA 1
ATOM 2308 C C . LYS B 1 55 ? -14.898 2.711 -8.562 1 92.44 55 LYS B C 1
ATOM 2310 O O . LYS B 1 55 ? -15.023 2.201 -9.68 1 92.44 55 LYS B O 1
ATOM 2315 N N . LEU B 1 56 ? -15.484 2.209 -7.488 1 94.25 56 LEU B N 1
ATOM 2316 C CA . LEU B 1 56 ? -16.312 1.003 -7.531 1 94.25 56 LEU B CA 1
ATOM 2317 C C . LEU B 1 56 ? -17.766 1.344 -7.84 1 94.25 56 LEU B C 1
ATOM 2319 O O . LEU B 1 56 ? -18.609 0.456 -7.887 1 94.25 56 LEU B O 1
ATOM 2323 N N . SER B 1 57 ? -18.031 2.625 -8.016 1 91.75 57 SER B N 1
ATOM 2324 C CA . SER B 1 57 ? -19.359 3.137 -8.352 1 91.75 57 SER B CA 1
ATOM 2325 C C . SER B 1 57 ? -20.391 2.686 -7.336 1 91.75 57 SER B C 1
ATOM 2327 O O . SER B 1 57 ? -21.484 2.242 -7.711 1 91.75 57 SER B O 1
ATOM 2329 N N . LEU B 1 58 ? -19.984 2.729 -6.078 1 92.25 58 LEU B N 1
ATOM 2330 C CA . LEU B 1 58 ? -20.938 2.43 -5.02 1 92.25 58 LEU B CA 1
ATOM 2331 C C . LEU B 1 58 ? -21.859 3.617 -4.77 1 92.25 58 LEU B C 1
ATOM 2333 O O . LEU B 1 58 ? -21.453 4.77 -4.902 1 92.25 58 LEU B O 1
ATOM 2337 N N . SER B 1 59 ? -23.078 3.346 -4.324 1 89.44 59 SER B N 1
ATOM 2338 C CA . SER B 1 59 ? -24.094 4.391 -4.164 1 89.44 59 SER B CA 1
ATOM 2339 C C . SER B 1 59 ? -23.859 5.188 -2.883 1 89.44 59 SER B C 1
ATOM 2341 O O . SER B 1 59 ? -24.281 6.336 -2.775 1 89.44 59 SER B O 1
ATOM 2343 N N . ALA B 1 60 ? -23.297 4.516 -1.909 1 88.81 60 ALA B N 1
ATOM 2344 C CA . ALA B 1 60 ? -23.016 5.172 -0.635 1 88.81 60 ALA B CA 1
ATOM 2345 C C . ALA B 1 60 ? -21.781 4.578 0.03 1 88.81 60 ALA B C 1
ATOM 2347 O O . ALA B 1 60 ? -21.344 3.484 -0.325 1 88.81 60 ALA B O 1
ATOM 2348 N N . ARG B 1 61 ? -21.234 5.355 0.948 1 89.19 61 ARG B N 1
ATOM 2349 C CA . ARG B 1 61 ? -20.141 4.832 1.759 1 89.19 61 ARG B CA 1
ATOM 2350 C C . ARG B 1 61 ? -20.578 3.6 2.543 1 89.19 61 ARG B C 1
ATOM 2352 O O . ARG B 1 61 ? -21.594 3.629 3.238 1 89.19 61 ARG B O 1
ATOM 2359 N N . PRO B 1 62 ? -19.812 2.529 2.398 1 92.38 62 PRO B N 1
ATOM 2360 C CA . PRO B 1 62 ? -20.234 1.312 3.096 1 92.38 62 PRO B CA 1
ATOM 2361 C C . PRO B 1 62 ? -20.094 1.422 4.613 1 92.38 62 PRO B C 1
ATOM 2363 O O . PRO B 1 62 ? -19.234 2.17 5.102 1 92.38 62 PRO B O 1
ATOM 2366 N N . THR B 1 63 ? -20.906 0.615 5.293 1 90.88 63 THR B N 1
ATOM 2367 C CA . THR B 1 63 ? -20.891 0.644 6.75 1 90.88 63 THR B CA 1
ATOM 2368 C C . THR B 1 63 ? -20.25 -0.629 7.305 1 90.88 63 THR B C 1
ATOM 2370 O O . THR B 1 63 ? -19.812 -0.657 8.453 1 90.88 63 THR B O 1
ATOM 2373 N N . ASP B 1 64 ? -20.281 -1.677 6.496 1 92.75 64 ASP B N 1
ATOM 2374 C CA . ASP B 1 64 ? -19.672 -2.916 6.969 1 92.75 64 ASP B CA 1
ATOM 2375 C C . ASP B 1 64 ? -18.156 -2.9 6.75 1 92.75 64 ASP B C 1
ATOM 2377 O O . ASP B 1 64 ? -17.672 -2.279 5.801 1 92.75 64 ASP B O 1
ATOM 2381 N N . MET B 1 65 ? -17.422 -3.588 7.59 1 92.25 65 MET B N 1
ATOM 2382 C CA . MET B 1 65 ? -15.969 -3.551 7.633 1 92.25 65 MET B CA 1
ATOM 2383 C C . MET B 1 65 ? -15.375 -4.066 6.328 1 92.25 65 MET B C 1
ATOM 2385 O O . MET B 1 65 ? -14.477 -3.443 5.762 1 92.25 65 MET B O 1
ATOM 2389 N N . SER B 1 66 ? -15.883 -5.188 5.844 1 94.25 66 SER B N 1
ATOM 2390 C CA . SER B 1 66 ? -15.305 -5.809 4.652 1 94.25 66 SER B CA 1
ATOM 2391 C C . SER B 1 66 ? -15.43 -4.887 3.439 1 94.25 66 SER B C 1
ATOM 2393 O O . SER B 1 66 ? -14.5 -4.789 2.633 1 94.25 66 SER B O 1
ATOM 2395 N N . SER B 1 67 ? -16.547 -4.211 3.318 1 95.38 67 SER B N 1
ATOM 2396 C CA . SER B 1 67 ? -16.75 -3.283 2.209 1 95.38 67 SER B CA 1
ATOM 2397 C C . SER B 1 67 ? -15.891 -2.037 2.363 1 95.38 67 SER B C 1
ATOM 2399 O O . SER B 1 67 ? -15.359 -1.517 1.377 1 95.38 67 SER B O 1
ATOM 2401 N N . LYS B 1 68 ? -15.758 -1.539 3.574 1 94.62 68 LYS B N 1
ATOM 2402 C CA . LYS B 1 68 ? -14.867 -0.411 3.826 1 94.62 68 LYS B CA 1
ATOM 2403 C C . LYS B 1 68 ? -13.422 -0.754 3.451 1 94.62 68 LYS B C 1
ATOM 2405 O O . LYS B 1 68 ? -12.734 0.044 2.811 1 94.62 68 LYS B O 1
ATOM 2410 N N . GLN B 1 69 ? -13.047 -1.94 3.818 1 95.56 69 GLN B N 1
ATOM 2411 C CA . GLN B 1 69 ? -11.688 -2.391 3.545 1 95.56 69 GLN B CA 1
ATOM 2412 C C . GLN B 1 69 ? -11.469 -2.619 2.053 1 95.56 69 GLN B C 1
ATOM 2414 O O . GLN B 1 69 ? -10.398 -2.324 1.521 1 95.56 69 GLN B O 1
ATOM 2419 N N . ALA B 1 70 ? -12.469 -3.141 1.401 1 96.94 70 ALA B N 1
ATOM 2420 C CA . ALA B 1 70 ? -12.406 -3.295 -0.049 1 96.94 70 ALA B CA 1
ATOM 2421 C C . ALA B 1 70 ? -12.273 -1.939 -0.74 1 96.94 70 ALA B C 1
ATOM 2423 O O . ALA B 1 70 ? -11.461 -1.778 -1.652 1 96.94 70 ALA B O 1
ATOM 2424 N N . CYS B 1 71 ? -13.062 -0.986 -0.258 1 95.88 71 CYS B N 1
ATOM 2425 C CA . CYS B 1 71 ? -12.969 0.365 -0.801 1 95.88 71 CYS B CA 1
ATOM 2426 C C . CYS B 1 71 ? -11.586 0.955 -0.567 1 95.88 71 CYS B C 1
ATOM 2428 O O . CYS B 1 71 ? -11.023 1.604 -1.452 1 95.88 71 CYS B O 1
ATOM 2430 N N . ALA B 1 72 ? -11.047 0.739 0.583 1 96.25 72 ALA B N 1
ATOM 2431 C CA . ALA B 1 72 ? -9.703 1.232 0.894 1 96.25 72 ALA B CA 1
ATOM 2432 C C . ALA B 1 72 ? -8.672 0.641 -0.056 1 96.25 72 ALA B C 1
ATOM 2434 O O . ALA B 1 72 ? -7.785 1.352 -0.537 1 96.25 72 ALA B O 1
ATOM 2435 N N . ALA B 1 73 ? -8.773 -0.632 -0.328 1 97.75 73 ALA B N 1
ATOM 2436 C CA . ALA B 1 73 ? -7.82 -1.335 -1.184 1 97.75 73 ALA B CA 1
ATOM 2437 C C . ALA B 1 73 ? -7.844 -0.779 -2.604 1 97.75 73 ALA B C 1
ATOM 2439 O O . ALA B 1 73 ? -6.789 -0.558 -3.209 1 97.75 73 ALA B O 1
ATOM 2440 N N . VAL B 1 74 ? -9.016 -0.52 -3.131 1 97.31 74 VAL B N 1
ATOM 2441 C CA . VAL B 1 74 ? -9.188 0.013 -4.48 1 97.31 74 VAL B CA 1
ATOM 2442 C C . VAL B 1 74 ? -8.828 1.496 -4.5 1 97.31 74 VAL B C 1
ATOM 2444 O O . VAL B 1 74 ? -8.086 1.949 -5.379 1 97.31 74 VAL B O 1
ATOM 2447 N N . GLY B 1 75 ? -9.32 2.199 -3.496 1 96.19 75 GLY B N 1
ATOM 2448 C CA . GLY B 1 75 ? -9.125 3.639 -3.447 1 96.19 75 GLY B CA 1
ATOM 2449 C C . GLY B 1 75 ? -7.68 4.043 -3.227 1 96.19 75 GLY B C 1
ATOM 2450 O O . GLY B 1 75 ? -7.234 5.078 -3.725 1 96.19 75 GLY B O 1
ATOM 2451 N N . GLN B 1 76 ? -6.961 3.205 -2.443 1 96.56 76 GLN B N 1
ATOM 2452 C CA . GLN B 1 76 ? -5.543 3.473 -2.225 1 96.56 76 GLN B CA 1
ATOM 2453 C C . GLN B 1 76 ? -4.77 3.443 -3.539 1 96.56 76 GLN B C 1
ATOM 2455 O O . GLN B 1 76 ? -3.854 4.242 -3.742 1 96.56 76 GLN B O 1
ATOM 2460 N N . CYS B 1 77 ? -5.051 2.543 -4.41 1 95.62 77 CYS B N 1
ATOM 2461 C CA . CYS B 1 77 ? -4.434 2.49 -5.73 1 95.62 77 CYS B CA 1
ATOM 2462 C C . CYS B 1 77 ? -4.723 3.766 -6.516 1 95.62 77 CYS B C 1
ATOM 2464 O O . CYS B 1 77 ? -3.807 4.371 -7.078 1 95.62 77 CYS B O 1
ATOM 2466 N N . GLU B 1 78 ? -5.984 4.109 -6.473 1 93.25 78 GLU B N 1
ATOM 2467 C CA . GLU B 1 78 ? -6.402 5.305 -7.203 1 93.25 78 GLU B CA 1
ATOM 2468 C C . GLU B 1 78 ? -5.738 6.555 -6.641 1 93.25 78 GLU B C 1
ATOM 2470 O O . GLU B 1 78 ? -5.293 7.426 -7.395 1 93.25 78 GLU B O 1
ATOM 2475 N N . LEU B 1 79 ? -5.727 6.648 -5.367 1 95.06 79 LEU B N 1
ATOM 2476 C CA . LEU B 1 79 ? -5.125 7.777 -4.664 1 95.06 79 LEU B CA 1
ATOM 2477 C C . LEU B 1 79 ? -3.65 7.922 -5.027 1 95.06 79 LEU B C 1
ATOM 2479 O O . LEU B 1 79 ? -3.201 9 -5.406 1 95.06 79 LEU B O 1
ATOM 2483 N N . MET B 1 80 ? -2.908 6.855 -4.98 1 96.62 80 MET B N 1
ATOM 2484 C CA . MET B 1 80 ? -1.474 6.891 -5.246 1 96.62 80 MET B CA 1
ATOM 2485 C C . MET B 1 80 ? -1.202 7.133 -6.73 1 96.62 80 MET B C 1
ATOM 2487 O O . MET B 1 80 ? -0.219 7.781 -7.086 1 96.62 80 MET B O 1
ATOM 2491 N N . TYR B 1 81 ? -2.041 6.57 -7.535 1 94.06 81 TYR B N 1
ATOM 2492 C CA . TYR B 1 81 ? -1.935 6.863 -8.961 1 94.06 81 TYR B CA 1
ATOM 2493 C C . TYR B 1 81 ? -2.023 8.359 -9.219 1 94.06 81 TYR B C 1
ATOM 2495 O O . TYR B 1 81 ? -1.22 8.914 -9.969 1 94.06 81 TYR B O 1
ATOM 2503 N N . THR B 1 82 ? -2.973 8.969 -8.648 1 94.44 82 THR B N 1
ATOM 2504 C CA . THR B 1 82 ? -3.197 10.398 -8.82 1 94.44 82 THR B CA 1
ATOM 2505 C C . THR B 1 82 ? -1.999 11.195 -8.312 1 94.44 82 THR B C 1
ATOM 2507 O O . THR B 1 82 ? -1.482 12.07 -9.016 1 94.44 82 THR B O 1
ATOM 2510 N N . TYR B 1 83 ? -1.54 10.875 -7.137 1 97.31 83 TYR B N 1
ATOM 2511 C CA . TYR B 1 83 ? -0.39 11.57 -6.574 1 97.31 83 TYR B CA 1
ATOM 2512 C C . TYR B 1 83 ? 0.841 11.391 -7.457 1 97.31 83 TYR B C 1
ATOM 2514 O O . TYR B 1 83 ? 1.556 12.352 -7.742 1 97.31 83 TYR B O 1
ATOM 2522 N N . ASP B 1 84 ? 1.099 10.125 -7.836 1 96.62 84 ASP B N 1
ATOM 2523 C CA . ASP B 1 84 ? 2.283 9.844 -8.641 1 96.62 84 ASP B CA 1
ATOM 2524 C C . ASP B 1 84 ? 2.262 10.633 -9.945 1 96.62 84 ASP B C 1
ATOM 2526 O O . ASP B 1 84 ? 3.266 11.234 -10.328 1 96.62 84 ASP B O 1
ATOM 2530 N N . ARG B 1 85 ? 1.15 10.586 -10.594 1 94.5 85 ARG B N 1
ATOM 2531 C CA . ARG B 1 85 ? 1 11.312 -11.852 1 94.5 85 ARG B CA 1
ATOM 2532 C C . ARG B 1 85 ? 1.236 12.805 -11.656 1 94.5 85 ARG B C 1
ATOM 2534 O O . ARG B 1 85 ? 1.984 13.43 -12.414 1 94.5 85 ARG B O 1
ATOM 2541 N N . LEU B 1 86 ? 0.669 13.422 -10.672 1 97.06 86 LEU B N 1
ATOM 2542 C CA . LEU B 1 86 ? 0.724 14.867 -10.453 1 97.06 86 LEU B CA 1
ATOM 2543 C C . LEU B 1 86 ? 2.109 15.289 -9.984 1 97.06 86 LEU B C 1
ATOM 2545 O O . LEU B 1 86 ? 2.658 16.281 -10.469 1 97.06 86 LEU B O 1
ATOM 2549 N N . PHE B 1 87 ? 2.705 14.578 -9.07 1 98.12 87 PHE B N 1
ATOM 2550 C CA . PHE B 1 87 ? 4.023 14.938 -8.562 1 98.12 87 PHE B CA 1
ATOM 2551 C C . PHE B 1 87 ? 5.086 14.734 -9.641 1 98.12 87 PHE B C 1
ATOM 2553 O O . PHE B 1 87 ? 6.059 15.492 -9.703 1 98.12 87 PHE B O 1
ATOM 2560 N N . SER B 1 88 ? 4.922 13.672 -10.414 1 96.31 88 SER B N 1
ATOM 2561 C CA . SER B 1 88 ? 5.871 13.398 -11.492 1 96.31 88 SER B CA 1
ATOM 2562 C C . SER B 1 88 ? 5.918 14.555 -12.484 1 96.31 88 SER B C 1
ATOM 2564 O O . SER B 1 88 ? 6.973 14.844 -13.062 1 96.31 88 SER B O 1
ATOM 2566 N N . ALA B 1 89 ? 4.828 15.219 -12.688 1 96 89 ALA B N 1
ATOM 2567 C CA . ALA B 1 89 ? 4.77 16.375 -13.578 1 96 89 ALA B CA 1
ATOM 2568 C C . ALA B 1 89 ? 5.707 17.484 -13.102 1 96 89 ALA B C 1
ATOM 2570 O O . ALA B 1 89 ? 6.137 18.328 -13.898 1 96 89 ALA B O 1
ATOM 2571 N N . TYR B 1 90 ? 6.027 17.484 -11.828 1 97.19 90 TYR B N 1
ATOM 2572 C CA . TYR B 1 90 ? 6.957 18.453 -11.266 1 97.19 90 TYR B CA 1
ATOM 2573 C C . TYR B 1 90 ? 8.312 17.812 -10.977 1 97.19 90 TYR B C 1
ATOM 2575 O O . TYR B 1 90 ? 9.109 18.344 -10.203 1 97.19 90 TYR B O 1
ATOM 2583 N N . ASP B 1 91 ? 8.516 16.578 -11.469 1 96.56 91 ASP B N 1
ATOM 2584 C CA . ASP B 1 91 ? 9.766 15.828 -11.406 1 96.56 91 ASP B CA 1
ATOM 2585 C C . ASP B 1 91 ? 10.055 15.352 -9.992 1 96.56 91 ASP B C 1
ATOM 2587 O O . ASP B 1 91 ? 11.203 15.383 -9.539 1 96.56 91 ASP B O 1
ATOM 2591 N N . HIS B 1 92 ? 9 15.016 -9.25 1 97.81 92 HIS B N 1
ATOM 2592 C CA . HIS B 1 92 ? 9.188 14.461 -7.91 1 97.81 92 HIS B CA 1
ATOM 2593 C C . HIS B 1 92 ? 8.742 13.008 -7.848 1 97.81 92 HIS B C 1
ATOM 2595 O O . HIS B 1 92 ? 7.672 12.656 -8.359 1 97.81 92 HIS B O 1
ATOM 2601 N N . THR B 1 93 ? 9.555 12.141 -7.297 1 97.5 93 THR B N 1
ATOM 2602 C CA . THR B 1 93 ? 9.234 10.734 -7.043 1 97.5 93 THR B CA 1
ATOM 2603 C C . THR B 1 93 ? 8.531 10.578 -5.695 1 97.5 93 THR B C 1
ATOM 2605 O O . THR B 1 93 ? 9 11.109 -4.684 1 97.5 93 THR B O 1
ATOM 2608 N N . VAL B 1 94 ? 7.426 9.875 -5.703 1 98.38 94 VAL B N 1
ATOM 2609 C CA . VAL B 1 94 ? 6.715 9.664 -4.445 1 98.38 94 VAL B CA 1
ATOM 2610 C C . VAL B 1 94 ? 6.934 8.234 -3.959 1 98.38 94 VAL B C 1
ATOM 2612 O O . VAL B 1 94 ? 7.32 7.359 -4.738 1 98.38 94 VAL B O 1
ATOM 2615 N N . ALA B 1 95 ? 6.801 8.023 -2.697 1 98.56 95 ALA B N 1
ATOM 2616 C CA . ALA B 1 95 ? 6.918 6.719 -2.045 1 98.56 95 ALA B CA 1
ATOM 2617 C C . ALA B 1 95 ? 5.695 6.43 -1.175 1 98.56 95 ALA B C 1
ATOM 2619 O O . ALA B 1 95 ? 5.262 7.285 -0.398 1 98.56 95 ALA B O 1
ATOM 2620 N N . GLN B 1 96 ? 5.148 5.219 -1.314 1 98.31 96 GLN B N 1
ATOM 2621 C CA . GLN B 1 96 ? 3.982 4.824 -0.532 1 98.31 96 GLN B CA 1
ATOM 2622 C C . GLN B 1 96 ? 4.395 4.133 0.763 1 98.31 96 GLN B C 1
ATOM 2624 O O . GLN B 1 96 ? 5.199 3.197 0.744 1 98.31 96 GLN B O 1
ATOM 2629 N N . ILE B 1 97 ? 3.857 4.602 1.856 1 97.69 97 ILE B N 1
ATOM 2630 C CA . ILE B 1 97 ? 4.02 3.939 3.146 1 97.69 97 ILE B CA 1
ATOM 2631 C C . ILE B 1 97 ? 2.65 3.701 3.779 1 97.69 97 ILE B C 1
ATOM 2633 O O . ILE B 1 97 ? 1.886 4.645 3.996 1 97.69 97 ILE B O 1
ATOM 2637 N N . LEU B 1 98 ? 2.299 2.457 3.965 1 96.12 98 LEU B N 1
ATOM 2638 C CA . LEU B 1 98 ? 1.051 2.09 4.625 1 96.12 98 LEU B CA 1
ATOM 2639 C C . LEU B 1 98 ? 1.321 1.497 6.004 1 96.12 98 LEU B C 1
ATOM 2641 O O . LEU B 1 98 ? 2.039 0.501 6.125 1 96.12 98 LEU B O 1
ATOM 2645 N N . LEU B 1 99 ? 0.705 2.111 7.062 1 93.94 99 LEU B N 1
ATOM 2646 C CA . LEU B 1 99 ? 1.011 1.741 8.438 1 93.94 99 LEU B CA 1
ATOM 2647 C C . LEU B 1 99 ? -0.244 1.269 9.164 1 93.94 99 LEU B C 1
ATOM 2649 O O . LEU B 1 99 ? -1.353 1.708 8.852 1 93.94 99 LEU B O 1
ATOM 2653 N N . THR B 1 100 ? -0.103 0.365 10.109 1 90.12 100 THR B N 1
ATOM 2654 C CA . THR B 1 100 ? -1.135 -0.003 11.07 1 90.12 100 THR B CA 1
ATOM 2655 C C . THR B 1 100 ? -0.71 0.37 12.492 1 90.12 100 THR B C 1
ATOM 2657 O O . THR B 1 100 ? 0.416 0.823 12.711 1 90.12 100 THR B O 1
ATOM 2660 N N . GLY B 1 101 ? -1.628 0.221 13.398 1 85.75 101 GLY B N 1
ATOM 2661 C CA . GLY B 1 101 ? -1.303 0.474 14.797 1 85.75 101 GLY B CA 1
ATOM 2662 C C . GLY B 1 101 ? -0.138 -0.358 15.297 1 85.75 101 GLY B C 1
ATOM 2663 O O . GLY B 1 101 ? 0.642 0.099 16.141 1 85.75 101 GLY B O 1
ATOM 2664 N N . VAL B 1 102 ? 0.078 -1.5 14.797 1 82.94 102 VAL B N 1
ATOM 2665 C CA . VAL B 1 102 ? 1.138 -2.422 15.195 1 82.94 102 VAL B CA 1
ATOM 2666 C C . VAL B 1 102 ? 2.496 -1.843 14.812 1 82.94 102 VAL B C 1
ATOM 2668 O O . VAL B 1 102 ? 3.484 -2.031 15.523 1 82.94 102 VAL B O 1
ATOM 2671 N N . ASP B 1 103 ? 2.561 -1.145 13.742 1 86.06 103 ASP B N 1
ATOM 2672 C CA . ASP B 1 103 ? 3.812 -0.589 13.234 1 86.06 103 ASP B CA 1
ATOM 2673 C C . ASP B 1 103 ? 4.312 0.543 14.133 1 86.06 103 ASP B C 1
ATOM 2675 O O . ASP B 1 103 ? 5.516 0.817 14.18 1 86.06 103 ASP B O 1
ATOM 2679 N N . ILE B 1 104 ? 3.42 1.143 14.836 1 85.69 104 ILE B N 1
ATOM 2680 C CA . ILE B 1 104 ? 3.83 2.369 15.508 1 85.69 104 ILE B CA 1
ATOM 2681 C C . ILE B 1 104 ? 3.822 2.154 17.016 1 85.69 104 ILE B C 1
ATOM 2683 O O . ILE B 1 104 ? 4.184 3.053 17.781 1 85.69 104 ILE B O 1
ATOM 2687 N N . GLU B 1 105 ? 3.393 0.989 17.484 1 82.12 105 GLU B N 1
ATOM 2688 C CA . GLU B 1 105 ? 3.244 0.74 18.906 1 82.12 105 GLU B CA 1
ATOM 2689 C C . GLU B 1 105 ? 4.582 0.372 19.547 1 82.12 105 GLU B C 1
ATOM 2691 O O . GLU B 1 105 ? 4.828 0.693 20.703 1 82.12 105 GLU B O 1
ATOM 2696 N N . HIS B 1 106 ? 5.402 -0.286 18.812 1 82.94 106 HIS B N 1
ATOM 2697 C CA . HIS B 1 106 ? 6.66 -0.773 19.359 1 82.94 106 HIS B CA 1
ATOM 2698 C C . HIS B 1 106 ? 7.828 0.117 18.953 1 82.94 106 HIS B C 1
ATOM 2700 O O . HIS B 1 106 ? 7.883 0.59 17.812 1 82.94 106 HIS B O 1
ATOM 2706 N N . ALA B 1 107 ? 8.742 0.249 19.875 1 86.19 107 ALA B N 1
ATOM 2707 C CA . ALA B 1 107 ? 9.875 1.147 19.688 1 86.19 107 ALA B CA 1
ATOM 2708 C C . ALA B 1 107 ? 10.734 0.701 18.5 1 86.19 107 ALA B C 1
ATOM 2710 O O . ALA B 1 107 ? 11.164 1.524 17.688 1 86.19 107 ALA B O 1
ATOM 2711 N N . SER B 1 108 ? 10.914 -0.568 18.5 1 87.38 108 SER B N 1
ATOM 2712 C CA . SER B 1 108 ? 11.766 -1.088 17.438 1 87.38 108 SER B CA 1
ATOM 2713 C C . SER B 1 108 ? 11.141 -0.849 16.062 1 87.38 108 SER B C 1
ATOM 2715 O O . SER B 1 108 ? 11.844 -0.547 15.102 1 87.38 108 SER B O 1
ATOM 2717 N N . ARG B 1 109 ? 9.859 -0.929 15.945 1 87.81 109 ARG B N 1
ATOM 2718 C CA . ARG B 1 109 ? 9.156 -0.708 14.688 1 87.81 109 ARG B CA 1
ATOM 2719 C C . ARG B 1 109 ? 9.164 0.769 14.312 1 87.81 109 ARG B C 1
ATOM 2721 O O . ARG B 1 109 ? 9.305 1.113 13.133 1 87.81 109 ARG B O 1
ATOM 2728 N N . ARG B 1 110 ? 9.031 1.565 15.273 1 89.94 110 ARG B N 1
ATOM 2729 C CA . ARG B 1 110 ? 9.109 3.002 15.031 1 89.94 110 ARG B CA 1
ATOM 2730 C C . ARG B 1 110 ? 10.484 3.396 14.5 1 89.94 110 ARG B C 1
ATOM 2732 O O . ARG B 1 110 ? 10.594 4.262 13.633 1 89.94 110 ARG B O 1
ATOM 2739 N N . GLU B 1 111 ? 11.469 2.785 15.109 1 92.88 111 GLU B N 1
ATOM 2740 C CA . GLU B 1 111 ? 12.828 3.047 14.648 1 92.88 111 GLU B CA 1
ATOM 2741 C C . GLU B 1 111 ? 13 2.629 13.188 1 92.88 111 GLU B C 1
ATOM 2743 O O . GLU B 1 111 ? 13.656 3.326 12.414 1 92.88 111 GLU B O 1
ATOM 2748 N N . ASN B 1 112 ? 12.445 1.497 12.891 1 92.31 112 ASN B N 1
ATOM 2749 C CA . ASN B 1 112 ? 12.508 1.027 11.508 1 92.31 112 ASN B CA 1
ATOM 2750 C C . ASN B 1 112 ? 11.828 2.006 10.555 1 92.31 112 ASN B C 1
ATOM 2752 O O . ASN B 1 112 ? 12.352 2.295 9.477 1 92.31 112 ASN B O 1
ATOM 2756 N N . ILE B 1 113 ? 10.68 2.488 10.906 1 93.38 113 ILE B N 1
ATOM 2757 C CA . ILE B 1 113 ? 9.953 3.461 10.109 1 93.38 113 ILE B CA 1
ATOM 2758 C C . ILE B 1 113 ? 10.781 4.738 9.961 1 93.38 113 ILE B C 1
ATOM 2760 O O . ILE B 1 113 ? 10.859 5.312 8.875 1 93.38 113 ILE B O 1
ATOM 2764 N N . GLN B 1 114 ? 11.375 5.148 11.047 1 96.06 114 GLN B N 1
ATOM 2765 C CA . GLN B 1 114 ? 12.227 6.336 11.031 1 96.06 114 GLN B CA 1
ATOM 2766 C C . GLN B 1 114 ? 13.375 6.176 10.047 1 96.06 114 GLN B C 1
ATOM 2768 O O . GLN B 1 114 ? 13.664 7.09 9.273 1 96.06 114 GLN B O 1
ATOM 2773 N N . ASN B 1 115 ? 14.031 5.055 10.109 1 96.19 115 ASN B N 1
ATOM 2774 C CA . ASN B 1 115 ? 15.148 4.781 9.219 1 96.19 115 ASN B CA 1
ATOM 2775 C C . ASN B 1 115 ? 14.719 4.785 7.754 1 96.19 115 ASN B C 1
ATOM 2777 O O . ASN B 1 115 ? 15.406 5.336 6.895 1 96.19 115 ASN B O 1
ATOM 2781 N N . THR B 1 116 ? 13.594 4.176 7.48 1 96 116 THR B N 1
ATOM 2782 C CA . THR B 1 116 ? 13.078 4.121 6.117 1 96 116 THR B CA 1
ATOM 2783 C C . THR B 1 116 ? 12.727 5.52 5.617 1 96 116 THR B C 1
ATOM 2785 O O . THR B 1 116 ? 13.102 5.898 4.504 1 96 116 THR B O 1
ATOM 2788 N N . LEU B 1 117 ? 12.031 6.293 6.418 1 97.56 117 LEU B N 1
ATOM 2789 C CA . LEU B 1 117 ? 11.641 7.648 6.047 1 97.56 117 LEU B CA 1
ATOM 2790 C C . LEU B 1 117 ? 12.867 8.523 5.809 1 97.56 117 LEU B C 1
ATOM 2792 O O . LEU B 1 117 ? 12.922 9.273 4.828 1 97.56 117 LEU B O 1
ATOM 2796 N N . THR B 1 118 ? 13.82 8.391 6.707 1 97.69 118 THR B N 1
ATOM 2797 C CA . THR B 1 118 ? 15.055 9.156 6.57 1 97.69 118 THR B CA 1
ATOM 2798 C C . THR B 1 118 ? 15.75 8.82 5.254 1 97.69 118 THR B C 1
ATOM 2800 O O . THR B 1 118 ? 16.188 9.711 4.523 1 97.69 118 THR B O 1
ATOM 2803 N N . ARG B 1 119 ? 15.828 7.551 4.969 1 97.25 119 ARG B N 1
ATOM 2804 C CA . ARG B 1 119 ? 16.484 7.113 3.742 1 97.25 119 ARG B CA 1
ATOM 2805 C C . ARG B 1 119 ? 15.742 7.613 2.512 1 97.25 119 ARG B C 1
ATOM 2807 O O . ARG B 1 119 ? 16.359 8.023 1.527 1 97.25 119 ARG B O 1
ATOM 2814 N N . LEU B 1 120 ? 14.43 7.562 2.506 1 98.06 120 LEU B N 1
ATOM 2815 C CA . LEU B 1 120 ? 13.609 8.07 1.409 1 98.06 120 LEU B CA 1
ATOM 2816 C C . LEU B 1 120 ? 13.898 9.547 1.151 1 98.06 120 LEU B C 1
ATOM 2818 O O . LEU B 1 120 ? 14.062 9.953 0.001 1 98.06 120 LEU B O 1
ATOM 2822 N N . LEU B 1 121 ? 13.945 10.297 2.25 1 97.81 121 LEU B N 1
ATOM 2823 C CA . LEU B 1 121 ? 14.211 11.727 2.129 1 97.81 121 LEU B CA 1
ATOM 2824 C C . LEU B 1 121 ? 15.609 11.969 1.562 1 97.81 121 LEU B C 1
ATOM 2826 O O . LEU B 1 121 ? 15.789 12.836 0.704 1 97.81 121 LEU B O 1
ATOM 2830 N N . GLU B 1 122 ? 16.578 11.18 2.002 1 97.12 122 GLU B N 1
ATOM 2831 C CA . GLU B 1 122 ? 17.953 11.281 1.497 1 97.12 122 GLU B CA 1
ATOM 2832 C C . GLU B 1 122 ? 18 10.992 -0.001 1 97.12 122 GLU B C 1
ATOM 2834 O O . GLU B 1 122 ? 18.828 11.57 -0.716 1 97.12 122 GLU B O 1
ATOM 2839 N N . LEU B 1 123 ? 17.141 10.117 -0.418 1 96.56 123 LEU B N 1
ATOM 2840 C CA . LEU B 1 123 ? 17.125 9.719 -1.821 1 96.56 123 LEU B CA 1
ATOM 2841 C C . LEU B 1 123 ? 16.281 10.688 -2.646 1 96.56 123 LEU B C 1
ATOM 2843 O O . LEU B 1 123 ? 16.125 10.508 -3.857 1 96.56 123 LEU B O 1
ATOM 2847 N N . GLY B 1 124 ? 15.641 11.68 -2.012 1 96.56 124 GLY B N 1
ATOM 2848 C CA . GLY B 1 124 ? 14.914 12.734 -2.693 1 96.56 124 GLY B CA 1
ATOM 2849 C C . GLY B 1 124 ? 13.461 12.398 -2.945 1 96.56 124 GLY B C 1
ATOM 2850 O O . GLY B 1 124 ? 12.758 13.125 -3.652 1 96.56 124 GLY B O 1
ATOM 2851 N N . ALA B 1 125 ? 13.008 11.32 -2.402 1 98 125 ALA B N 1
ATOM 2852 C CA . ALA B 1 125 ? 11.617 10.93 -2.592 1 98 125 ALA B CA 1
ATOM 2853 C C . ALA B 1 125 ? 10.695 11.719 -1.659 1 98 125 ALA B C 1
ATOM 2855 O O . ALA B 1 125 ? 11.156 12.305 -0.678 1 98 125 ALA B O 1
ATOM 2856 N N . LEU B 1 126 ? 9.453 11.875 -2.004 1 98.62 126 LEU B N 1
ATOM 2857 C CA . LEU B 1 126 ? 8.406 12.43 -1.158 1 98.62 126 LEU B CA 1
ATOM 2858 C C . LEU B 1 126 ? 7.516 11.336 -0.597 1 98.62 126 LEU B C 1
ATOM 2860 O O . LEU B 1 126 ? 6.672 10.781 -1.313 1 98.62 126 LEU B O 1
ATOM 2864 N N . PRO B 1 127 ? 7.672 10.977 0.664 1 98.75 127 PRO B N 1
ATOM 2865 C CA . PRO B 1 127 ? 6.836 9.93 1.256 1 98.75 127 PRO B CA 1
ATOM 2866 C C . PRO B 1 127 ? 5.375 10.344 1.39 1 98.75 127 PRO B C 1
ATOM 2868 O O . PRO B 1 127 ? 5.082 11.453 1.845 1 98.75 127 PRO B O 1
ATOM 2871 N N . ILE B 1 128 ? 4.48 9.5 0.944 1 98.75 128 ILE B N 1
ATOM 2872 C CA . ILE B 1 128 ? 3.043 9.633 1.153 1 98.75 128 ILE B CA 1
ATOM 2873 C C . ILE B 1 128 ? 2.549 8.492 2.045 1 98.75 128 ILE B C 1
ATOM 2875 O O . ILE B 1 128 ? 2.584 7.328 1.65 1 98.75 1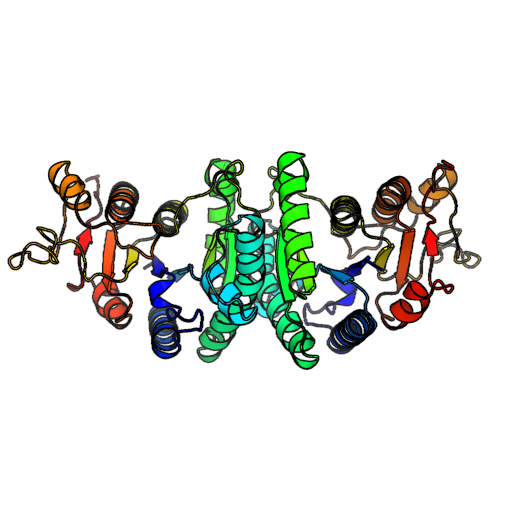28 ILE B O 1
ATOM 2879 N N . ILE B 1 129 ? 2.08 8.875 3.23 1 98.25 129 ILE B N 1
ATOM 2880 C CA . ILE B 1 129 ? 1.783 7.91 4.285 1 98.25 129 ILE B CA 1
ATOM 2881 C C . ILE B 1 129 ? 0.275 7.848 4.516 1 98.25 129 ILE B C 1
ATOM 2883 O O . ILE B 1 129 ? -0.399 8.875 4.547 1 98.25 129 ILE B O 1
ATOM 2887 N N . ASN B 1 130 ? -0.264 6.66 4.586 1 96.81 130 ASN B N 1
ATOM 2888 C CA . ASN B 1 130 ? -1.65 6.395 4.957 1 96.81 130 ASN B CA 1
ATOM 2889 C C . ASN B 1 130 ? -1.761 5.188 5.887 1 96.81 130 ASN B C 1
ATOM 2891 O O . ASN B 1 130 ? -0.819 4.402 6.004 1 96.81 130 ASN B O 1
ATOM 2895 N N . GLU B 1 131 ? -2.871 5.184 6.551 1 94.31 131 GLU B N 1
ATOM 2896 C CA . GLU B 1 131 ? -3.17 3.945 7.262 1 94.31 131 GLU B CA 1
ATOM 2897 C C . GLU B 1 131 ? -3.449 2.805 6.289 1 94.31 131 GLU B C 1
ATOM 2899 O O . GLU B 1 131 ? -4.043 3.018 5.23 1 94.31 131 GLU B O 1
ATOM 2904 N N . ASN B 1 132 ? -2.953 1.636 6.617 1 94.38 132 ASN B N 1
ATOM 2905 C CA . ASN B 1 132 ? -3.293 0.444 5.848 1 94.38 132 ASN B CA 1
ATOM 2906 C C . ASN B 1 132 ? -4.676 -0.087 6.215 1 94.38 132 ASN B C 1
ATOM 2908 O O . ASN B 1 132 ? -4.793 -1.175 6.785 1 94.38 132 ASN B O 1
ATOM 2912 N N . ASP B 1 133 ? -5.723 0.603 5.824 1 91.56 133 ASP B N 1
ATOM 2913 C CA . ASP B 1 133 ? -7.109 0.333 6.188 1 91.56 133 ASP B CA 1
ATOM 2914 C C . ASP B 1 133 ? -7.57 -1.017 5.641 1 91.56 133 ASP B C 1
ATOM 2916 O O . ASP B 1 133 ? -8.531 -1.6 6.137 1 91.56 133 ASP B O 1
ATOM 2920 N N . THR B 1 134 ? -6.891 -1.473 4.609 1 92.69 134 THR B N 1
ATOM 2921 C CA . THR B 1 134 ? -7.273 -2.729 3.973 1 92.69 134 THR B CA 1
ATOM 2922 C C . THR B 1 134 ? -7.18 -3.887 4.965 1 92.69 134 THR B C 1
ATOM 2924 O O . THR B 1 134 ? -7.965 -4.836 4.891 1 92.69 134 THR B O 1
ATOM 2927 N N . VAL B 1 135 ? -6.199 -3.775 5.891 1 89.06 135 VAL B N 1
ATOM 2928 C CA . VAL B 1 135 ? -5.973 -4.91 6.781 1 89.06 135 VAL B CA 1
ATOM 2929 C C . VAL B 1 135 ? -6.207 -4.484 8.227 1 89.06 135 VAL B C 1
ATOM 2931 O O . VAL B 1 135 ? -6.207 -5.324 9.133 1 89.06 135 VAL B O 1
ATOM 2934 N N . ALA B 1 136 ? -6.406 -3.199 8.469 1 81.25 136 ALA B N 1
ATOM 2935 C CA . ALA B 1 136 ? -6.574 -2.689 9.828 1 81.25 136 ALA B CA 1
ATOM 2936 C C . ALA B 1 136 ? -7.918 -3.117 10.414 1 81.25 136 ALA B C 1
ATOM 2938 O O . ALA B 1 136 ? -8.945 -3.031 9.742 1 81.25 136 ALA B O 1
ATOM 2939 N N . THR B 1 137 ? -7.918 -3.734 11.539 1 77.25 137 THR B N 1
ATOM 2940 C CA . THR B 1 137 ? -9.117 -4.121 12.281 1 77.25 137 THR B CA 1
ATOM 2941 C C . THR B 1 137 ? -9.07 -3.584 13.703 1 77.25 137 THR B C 1
ATOM 2943 O O . THR B 1 137 ? -8.055 -3.027 14.133 1 77.25 137 THR B O 1
ATOM 2946 N N . ASP B 1 138 ? -10.219 -3.645 14.305 1 64.56 138 ASP B N 1
ATOM 2947 C CA . ASP B 1 138 ? -10.258 -3.246 15.711 1 64.56 138 ASP B CA 1
ATOM 2948 C C . ASP B 1 138 ? -9.219 -4.008 16.531 1 64.56 138 ASP B C 1
ATOM 2950 O O . ASP B 1 138 ? -8.68 -3.482 17.5 1 64.56 138 ASP B O 1
ATOM 2954 N N . GLU B 1 139 ? -9.016 -5.133 16.109 1 54.41 139 GLU B N 1
ATOM 2955 C CA . GLU B 1 139 ? -8.023 -5.961 16.797 1 54.41 139 GLU B CA 1
ATOM 2956 C C . GLU B 1 139 ? -6.605 -5.508 16.469 1 54.41 139 GLU B C 1
ATOM 2958 O O . GLU B 1 139 ? -5.707 -5.629 17.312 1 54.41 139 GLU B O 1
ATOM 2963 N N . ILE B 1 140 ? -6.492 -5.246 15.289 1 54.88 140 ILE B N 1
ATOM 2964 C CA . ILE B 1 140 ? -5.227 -4.637 14.898 1 54.88 140 ILE B CA 1
ATOM 2965 C C . ILE B 1 140 ? -5.266 -3.135 15.18 1 54.88 140 ILE B C 1
ATOM 2967 O O . ILE B 1 140 ? -6.098 -2.416 14.617 1 54.88 140 ILE B O 1
ATOM 2971 N N . ALA B 1 141 ? -4.621 -2.836 16.172 1 54.94 141 ALA B N 1
ATOM 2972 C CA . ALA B 1 141 ? -4.715 -1.468 16.672 1 54.94 141 ALA B CA 1
ATOM 2973 C C . ALA B 1 141 ? -4.766 -0.463 15.531 1 54.94 141 ALA B C 1
ATOM 2975 O O . ALA B 1 141 ? -3.822 -0.366 14.742 1 54.94 141 ALA B O 1
ATOM 2976 N N . SER B 1 142 ? -5.934 -0.033 15.273 1 67.56 142 SER B N 1
ATOM 2977 C CA . SER B 1 142 ? -6.09 1.101 14.367 1 67.56 142 SER B CA 1
ATOM 2978 C C . SER B 1 142 ? -5.477 2.367 14.953 1 67.56 142 SER B C 1
ATOM 2980 O O . SER B 1 142 ? -5.473 2.549 16.172 1 67.56 142 SER B O 1
ATOM 2982 N N . ILE B 1 143 ? -4.691 2.998 14.133 1 73.81 143 ILE B N 1
ATOM 2983 C CA . ILE B 1 143 ? -4.156 4.285 14.562 1 73.81 143 ILE B CA 1
ATOM 2984 C C . ILE B 1 143 ? -5.301 5.246 14.875 1 73.81 143 ILE B C 1
ATOM 2986 O O . ILE B 1 143 ? -5.242 6 15.844 1 73.81 143 ILE B O 1
ATOM 2990 N N . GLY B 1 144 ? -6.422 5.047 14.25 1 71.06 144 GLY B N 1
ATOM 2991 C CA . GLY B 1 144 ? -7.621 5.812 14.547 1 71.06 144 GLY B CA 1
ATOM 2992 C C . GLY B 1 144 ? -7.883 6.918 13.539 1 71.06 144 GLY B C 1
ATOM 2993 O O . GLY B 1 144 ? -8.945 6.957 12.914 1 71.06 144 GLY B O 1
ATOM 2994 N N . ASP B 1 145 ? -6.984 7.871 13.508 1 85.81 145 ASP B N 1
ATOM 2995 C CA . ASP B 1 145 ? -7.184 8.938 12.531 1 85.81 145 ASP B CA 1
ATOM 2996 C C . ASP B 1 145 ? -5.844 9.453 12 1 85.81 145 ASP B C 1
ATOM 2998 O O . ASP B 1 145 ? -4.805 9.258 12.633 1 85.81 145 ASP B O 1
ATOM 3002 N N . ASN B 1 146 ? -5.926 10.062 10.867 1 93.06 146 ASN B N 1
ATOM 3003 C CA . ASN B 1 146 ? -4.707 10.453 10.172 1 93.06 146 ASN B CA 1
ATOM 3004 C C . ASN B 1 146 ? -4.082 11.703 10.789 1 93.06 146 ASN B C 1
ATOM 3006 O O . ASN B 1 146 ? -2.926 12.023 10.516 1 93.06 146 ASN B O 1
ATOM 3010 N N . ASP B 1 147 ? -4.848 12.438 11.766 1 94.44 147 ASP B N 1
ATOM 3011 C CA . ASP B 1 147 ? -4.207 13.484 12.555 1 94.44 147 ASP B CA 1
ATOM 3012 C C . ASP B 1 147 ? -3.172 12.891 13.508 1 94.44 147 ASP B C 1
ATOM 3014 O O . ASP B 1 147 ? -2.045 13.383 13.594 1 94.44 147 ASP B O 1
ATOM 3018 N N . THR B 1 148 ? -3.65 11.875 14.188 1 93.69 148 THR B N 1
ATOM 3019 C CA . THR B 1 148 ? -2.758 11.188 15.109 1 93.69 148 THR B CA 1
ATOM 3020 C C . THR B 1 148 ? -1.591 10.547 14.352 1 93.69 148 THR B C 1
ATOM 3022 O O . THR B 1 148 ? -0.443 10.641 14.797 1 93.69 148 THR B O 1
ATOM 3025 N N . LEU B 1 149 ? -1.895 9.922 13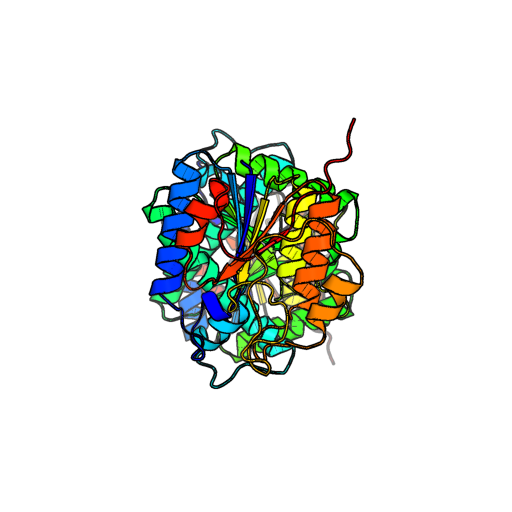.211 1 95 149 LEU B N 1
ATOM 3026 C CA . LEU B 1 149 ? -0.834 9.336 12.406 1 95 149 LEU B CA 1
ATOM 3027 C C . LEU B 1 149 ? 0.199 10.383 12.008 1 95 149 LEU B C 1
ATOM 3029 O O . LEU B 1 149 ? 1.404 10.141 12.102 1 95 149 LEU B O 1
ATOM 3033 N N . ALA B 1 150 ? -0.243 11.516 11.594 1 97.81 150 ALA B N 1
ATOM 3034 C CA . ALA B 1 150 ? 0.648 12.602 11.188 1 97.81 150 ALA B CA 1
ATOM 3035 C C . ALA B 1 150 ? 1.511 13.07 12.359 1 97.81 150 ALA B C 1
ATOM 3037 O O . ALA B 1 150 ? 2.695 13.359 12.188 1 97.81 150 ALA B O 1
ATOM 3038 N N . ALA B 1 151 ? 0.888 13.125 13.547 1 97.19 151 ALA B N 1
ATOM 3039 C CA . ALA B 1 151 ? 1.632 13.516 14.742 1 97.19 151 ALA B CA 1
ATOM 3040 C C . ALA B 1 151 ? 2.73 12.5 15.062 1 97.19 151 ALA B C 1
ATOM 3042 O O . ALA B 1 151 ? 3.869 12.883 15.344 1 97.19 151 ALA B O 1
ATOM 3043 N N . ILE B 1 152 ? 2.395 11.25 14.992 1 95.31 152 ILE B N 1
ATOM 3044 C CA . ILE B 1 152 ? 3.35 10.188 15.266 1 95.31 152 ILE B CA 1
ATOM 3045 C C . ILE B 1 152 ? 4.508 10.258 14.273 1 95.31 152 ILE B C 1
ATOM 3047 O O . ILE B 1 152 ? 5.676 10.188 14.672 1 95.31 152 ILE B O 1
ATOM 3051 N N . VAL B 1 153 ? 4.188 10.406 13.008 1 97 153 VAL B N 1
ATOM 3052 C CA . VAL B 1 153 ? 5.203 10.508 11.961 1 97 153 VAL B CA 1
ATOM 3053 C C . VAL B 1 153 ? 6.109 11.703 12.242 1 97 153 VAL B C 1
ATOM 3055 O O . VAL B 1 153 ? 7.336 11.594 12.133 1 97 153 VAL B O 1
ATOM 3058 N N . THR B 1 154 ? 5.523 12.836 12.578 1 97.94 154 THR B N 1
ATOM 3059 C CA . THR B 1 154 ? 6.27 14.055 12.883 1 97.94 154 THR B CA 1
ATOM 3060 C C . THR B 1 154 ? 7.293 13.805 13.984 1 97.94 154 THR B C 1
ATOM 3062 O O . THR B 1 154 ? 8.453 14.195 13.859 1 97.94 154 THR B O 1
ATOM 3065 N N . CYS B 1 155 ? 6.848 13.148 15.039 1 95.81 155 CYS B N 1
ATOM 3066 C CA . CYS B 1 155 ? 7.727 12.844 16.172 1 95.81 155 CYS B CA 1
ATOM 3067 C C . CYS B 1 155 ? 8.805 11.836 15.758 1 95.81 155 CYS B C 1
ATOM 3069 O O . CYS B 1 155 ? 9.977 12.008 16.109 1 95.81 155 CYS B O 1
ATOM 3071 N N . CYS B 1 156 ? 8.43 10.836 15 1 93.62 156 CYS B N 1
ATOM 3072 C CA . CYS B 1 156 ? 9.328 9.766 14.594 1 93.62 156 CYS B CA 1
ATOM 3073 C C . CYS B 1 156 ? 10.477 10.305 13.75 1 93.62 156 CYS B C 1
ATOM 3075 O O . CYS B 1 156 ? 11.625 9.906 13.93 1 93.62 156 CYS B O 1
ATOM 3077 N N . ILE B 1 157 ? 10.148 11.234 12.898 1 95.62 157 ILE B N 1
ATOM 3078 C CA . ILE B 1 157 ? 11.164 11.672 11.953 1 95.62 157 ILE B CA 1
ATOM 3079 C C . ILE B 1 157 ? 11.781 12.984 12.43 1 95.62 157 ILE B C 1
ATOM 3081 O O . ILE B 1 157 ? 12.586 13.594 11.719 1 95.62 157 ILE B O 1
ATOM 3085 N N . LYS B 1 158 ? 11.375 13.422 13.602 1 95.38 158 LYS B N 1
ATOM 3086 C CA . LYS B 1 158 ? 11.875 14.664 14.18 1 95.38 158 LYS B CA 1
ATOM 3087 C C . LYS B 1 158 ? 11.695 15.828 13.211 1 95.38 158 LYS B C 1
ATOM 3089 O O . LYS B 1 158 ? 12.641 16.562 12.93 1 95.38 158 LYS B O 1
ATOM 3094 N N . ALA B 1 159 ? 10.492 15.906 12.688 1 97.94 159 ALA B N 1
ATOM 3095 C CA . ALA B 1 159 ? 10.164 17.016 11.781 1 97.94 159 ALA B CA 1
ATOM 3096 C C . ALA B 1 159 ? 10.102 18.344 12.531 1 97.94 159 ALA B C 1
ATOM 3098 O O . ALA B 1 159 ? 9.922 18.359 13.75 1 97.94 159 ALA B O 1
ATOM 3099 N N . ASP B 1 160 ? 10.273 19.453 11.82 1 97.88 160 ASP B N 1
ATOM 3100 C CA . ASP B 1 160 ? 10.234 20.797 12.398 1 97.88 160 ASP B CA 1
ATOM 3101 C C . ASP B 1 160 ? 8.789 21.281 12.547 1 97.88 160 ASP B C 1
ATOM 3103 O O . ASP B 1 160 ? 8.5 22.094 13.422 1 97.88 160 ASP B O 1
ATOM 3107 N N . LEU B 1 161 ? 7.934 20.797 11.703 1 98.44 161 LEU B N 1
ATOM 3108 C CA . LEU B 1 161 ? 6.605 21.391 11.57 1 98.44 161 LEU B CA 1
ATOM 3109 C C . LEU B 1 161 ? 5.598 20.344 11.102 1 98.44 161 LEU B C 1
ATOM 3111 O O . LEU B 1 161 ? 5.875 19.578 10.18 1 98.44 161 LEU B O 1
ATOM 3115 N N . LEU B 1 162 ? 4.438 20.266 11.773 1 98.75 162 LEU B N 1
ATOM 3116 C CA . LEU B 1 162 ? 3.25 19.562 11.297 1 98.75 162 LEU B CA 1
ATOM 3117 C C . LEU B 1 162 ? 2.156 20.547 10.898 1 98.75 162 LEU B C 1
ATOM 3119 O O . LEU B 1 162 ? 1.792 21.422 11.688 1 98.75 162 LEU B O 1
ATOM 3123 N N . VAL B 1 163 ? 1.665 20.438 9.711 1 98.75 163 VAL B N 1
ATOM 3124 C CA . VAL B 1 163 ? 0.515 21.219 9.289 1 98.75 163 VAL B CA 1
ATOM 3125 C C . VAL B 1 163 ? -0.68 20.312 9.039 1 98.75 163 VAL B C 1
ATOM 3127 O O . VAL B 1 163 ? -0.614 19.406 8.203 1 98.75 163 VAL B O 1
ATOM 3130 N N . LEU B 1 164 ? -1.724 20.531 9.758 1 97.75 164 LEU B N 1
ATOM 3131 C CA . LEU B 1 164 ? -2.99 19.844 9.516 1 97.75 164 LEU B CA 1
ATOM 3132 C C . LEU B 1 164 ? -3.902 20.703 8.641 1 97.75 164 LEU B C 1
ATOM 3134 O O . LEU B 1 164 ? -4.477 21.688 9.102 1 97.75 164 LEU B O 1
ATOM 3138 N N . LEU B 1 165 ? -3.959 20.328 7.41 1 96.94 165 LEU B N 1
ATOM 3139 C CA . LEU B 1 165 ? -4.934 20.969 6.531 1 96.94 165 LEU B CA 1
ATOM 3140 C C . LEU B 1 165 ? -6.316 20.344 6.711 1 96.94 165 LEU B C 1
ATOM 3142 O O . LEU B 1 165 ? -6.52 19.172 6.391 1 96.94 165 LEU B O 1
ATOM 3146 N N . SER B 1 166 ? -7.199 21.141 7.207 1 91.88 166 SER B N 1
ATOM 3147 C CA . SER B 1 166 ? -8.531 20.688 7.594 1 91.88 166 SER B CA 1
ATOM 3148 C C . SER B 1 166 ? -9.617 21.531 6.941 1 91.88 166 SER B C 1
ATOM 3150 O O . SER B 1 166 ? -9.328 22.391 6.117 1 91.88 166 SER B O 1
ATOM 3152 N N . ASP B 1 167 ? -10.891 21.156 7.234 1 87.88 167 ASP B N 1
ATOM 3153 C CA . ASP B 1 167 ? -12.016 21.906 6.684 1 87.88 167 ASP B CA 1
ATOM 3154 C C . ASP B 1 167 ? -12.352 23.109 7.555 1 87.88 167 ASP B C 1
ATOM 3156 O O . ASP B 1 167 ? -13.406 23.734 7.387 1 87.88 167 ASP B O 1
ATOM 3160 N N . ILE B 1 168 ? -11.477 23.484 8.477 1 89.56 168 ILE B N 1
ATOM 3161 C CA . ILE B 1 168 ? -11.648 24.656 9.336 1 89.56 168 ILE B CA 1
ATOM 3162 C C . ILE B 1 168 ? -10.453 25.578 9.188 1 89.56 168 ILE B C 1
ATOM 3164 O O . ILE B 1 168 ? -9.375 25.156 8.75 1 89.56 168 ILE B O 1
ATOM 3168 N N . ASP B 1 169 ? -10.617 26.781 9.648 1 93.81 169 ASP B N 1
ATOM 3169 C CA . ASP B 1 169 ? -9.57 27.781 9.492 1 93.81 169 ASP B CA 1
ATOM 3170 C C . ASP B 1 169 ? -8.539 27.688 10.617 1 93.81 169 ASP B C 1
ATOM 3172 O O . ASP B 1 169 ? -7.426 28.203 10.492 1 93.81 169 ASP B O 1
ATOM 3176 N N . GLY B 1 170 ? -8.906 27.047 11.688 1 94.94 170 GLY B N 1
ATOM 3177 C CA . GLY B 1 170 ? -8.078 26.922 12.875 1 94.94 170 GLY B CA 1
ATOM 3178 C C . GLY B 1 170 ? -8.883 26.766 14.156 1 94.94 170 GLY B C 1
ATOM 3179 O O . GLY B 1 170 ? -10.031 26.328 14.117 1 94.94 170 GLY B O 1
ATOM 3180 N N . LEU B 1 171 ? -8.266 26.984 15.219 1 95 171 LEU B N 1
ATOM 3181 C CA . LEU B 1 171 ? -8.914 26.953 16.531 1 95 171 LEU B CA 1
ATOM 3182 C C . LEU B 1 171 ? -9.531 28.297 16.859 1 95 171 LEU B C 1
ATOM 3184 O O . LEU B 1 171 ? -8.875 29.344 16.766 1 95 171 LEU B O 1
ATOM 3188 N N . TYR B 1 172 ? -10.812 28.234 17.234 1 94.19 172 TYR B N 1
ATOM 3189 C CA . TYR B 1 172 ? -11.531 29.438 17.609 1 94.19 172 TYR B CA 1
ATOM 3190 C C . TYR B 1 172 ? -11.742 29.516 19.125 1 94.19 172 TYR B C 1
ATOM 3192 O O . TYR B 1 172 ? -11.68 28.5 19.812 1 94.19 172 TYR B O 1
ATOM 3200 N N . THR B 1 173 ? -12.062 30.688 19.578 1 93.12 173 THR B N 1
ATOM 3201 C CA . THR B 1 173 ? -12.281 30.922 21 1 93.12 173 THR B CA 1
ATOM 3202 C C . THR B 1 173 ? -13.57 30.234 21.453 1 93.12 173 THR B C 1
ATOM 3204 O O . THR B 1 173 ? -13.773 30.031 22.656 1 93.12 173 THR B O 1
ATOM 3207 N N . ALA B 1 174 ? -14.422 30.062 20.5 1 87.69 174 ALA B N 1
ATOM 3208 C CA . ALA B 1 174 ? -15.664 29.312 20.672 1 87.69 174 ALA B CA 1
ATOM 3209 C C . ALA B 1 174 ? -16.141 28.719 19.344 1 87.69 174 ALA B C 1
ATOM 3211 O O . ALA B 1 174 ? -15.539 28.984 18.297 1 87.69 174 ALA B O 1
ATOM 3212 N N . ASN B 1 175 ? -17.047 27.844 19.484 1 83.69 175 ASN B N 1
ATOM 3213 C CA . ASN B 1 175 ? -17.609 27.281 18.266 1 83.69 175 ASN B CA 1
ATOM 3214 C C . ASN B 1 175 ? -18.172 28.375 17.359 1 83.69 175 ASN B C 1
ATOM 3216 O O . ASN B 1 175 ? -19.188 29 17.672 1 83.69 175 ASN B O 1
ATOM 3220 N N . PRO B 1 176 ? -17.531 28.594 16.266 1 86.31 176 PRO B N 1
ATOM 3221 C CA . PRO B 1 176 ? -17.969 29.703 15.406 1 86.31 176 PRO B CA 1
ATOM 3222 C C . PRO B 1 176 ? -19.344 29.484 14.805 1 86.31 176 PRO B C 1
ATOM 3224 O O . PRO B 1 176 ? -19.984 30.438 14.344 1 86.31 176 PRO B O 1
ATOM 3227 N N . HIS B 1 177 ? -19.781 28.266 14.805 1 83.81 177 HIS B N 1
ATOM 3228 C CA . HIS B 1 177 ? -21.109 27.969 14.266 1 83.81 177 HIS B CA 1
ATOM 3229 C C . HIS B 1 177 ? -22.203 28.375 15.234 1 83.81 177 HIS B C 1
ATOM 3231 O O . HIS B 1 177 ? -23.344 28.641 14.82 1 83.81 177 HIS B O 1
ATOM 3237 N N . THR B 1 178 ? -21.891 28.438 16.469 1 85.31 178 THR B N 1
ATOM 3238 C CA . THR B 1 178 ? -22.906 28.734 17.484 1 85.31 178 THR B CA 1
ATOM 3239 C C . THR B 1 178 ? -22.609 30.062 18.156 1 85.31 178 THR B C 1
ATOM 3241 O O . THR B 1 178 ? -23.5 30.656 18.781 1 85.31 178 THR B O 1
ATOM 3244 N N . HIS B 1 179 ? -21.438 30.5 18.047 1 89.94 179 HIS B N 1
ATOM 3245 C CA . HIS B 1 179 ? -21.031 31.781 18.641 1 89.94 179 HIS B CA 1
ATOM 3246 C C . HIS B 1 179 ? -20.5 32.75 17.578 1 89.94 179 HIS B C 1
ATOM 3248 O O . HIS B 1 179 ? -19.328 32.656 17.188 1 89.94 179 HIS B O 1
ATOM 3254 N N . PRO B 1 180 ? -21.25 33.656 17.203 1 90.12 180 PRO B N 1
ATOM 3255 C CA . PRO B 1 180 ? -20.859 34.562 16.125 1 90.12 180 PRO B CA 1
ATOM 3256 C C . PRO B 1 180 ? -19.641 35.406 16.484 1 90.12 180 PRO B C 1
ATOM 3258 O O . PRO B 1 180 ? -18.969 35.906 15.594 1 90.12 180 PRO B O 1
ATOM 3261 N N . ASP B 1 181 ? -19.359 35.5 17.75 1 92.62 181 ASP B N 1
ATOM 3262 C CA . ASP B 1 181 ? -18.25 36.344 18.188 1 92.62 181 ASP B CA 1
ATOM 3263 C C . ASP B 1 181 ? -16.969 35.531 18.328 1 92.62 181 ASP B C 1
ATOM 3265 O O . ASP B 1 181 ? -15.945 36.062 18.75 1 92.62 181 ASP B O 1
ATOM 3269 N N . ALA B 1 182 ? -17.109 34.281 17.984 1 92.94 182 ALA B N 1
ATOM 3270 C CA . ALA B 1 182 ? -15.922 33.438 18.062 1 92.94 182 ALA B CA 1
ATOM 3271 C C . ALA B 1 182 ? -14.781 33.969 17.219 1 92.94 182 ALA B C 1
ATOM 3273 O O . ALA B 1 182 ? -15.008 34.438 16.094 1 92.94 182 ALA B O 1
ATOM 3274 N N . LYS B 1 183 ? -13.602 34.062 17.734 1 95.56 183 LYS B N 1
ATOM 3275 C CA . LYS B 1 183 ? -12.43 34.562 17.016 1 95.56 183 LYS B CA 1
ATOM 3276 C C . LYS B 1 183 ? -11.391 33.469 16.828 1 95.56 183 LYS B C 1
ATOM 3278 O O . LYS B 1 183 ? -11.18 32.625 17.703 1 95.56 183 LYS B O 1
ATOM 3283 N N . LEU B 1 184 ? -10.75 33.562 15.664 1 95.88 184 LEU B N 1
ATOM 3284 C CA . LEU B 1 184 ? -9.648 32.656 15.375 1 95.88 184 LEU B CA 1
ATOM 3285 C C . LEU B 1 184 ? -8.461 32.938 16.297 1 95.88 184 LEU B C 1
ATOM 3287 O O . LEU B 1 184 ? -8.102 34.094 16.531 1 95.88 184 LEU B O 1
ATOM 3291 N N . ILE B 1 185 ? -7.891 31.938 16.906 1 96.12 185 ILE B N 1
ATOM 3292 C CA . ILE B 1 185 ? -6.707 32.062 17.75 1 96.12 185 ILE B CA 1
ATOM 3293 C C . ILE B 1 185 ? -5.453 31.859 16.906 1 96.12 185 ILE B C 1
ATOM 3295 O O . ILE B 1 185 ? -5.172 30.75 16.438 1 96.12 185 ILE B O 1
ATOM 3299 N N . PRO B 1 186 ? -4.684 32.875 16.688 1 96.88 186 PRO B N 1
ATOM 3300 C CA . PRO B 1 186 ? -3.568 32.75 15.75 1 96.88 186 PRO B CA 1
ATOM 3301 C C . PRO B 1 186 ? -2.404 31.938 16.328 1 96.88 186 PRO B C 1
ATOM 3303 O O . PRO B 1 186 ? -1.655 31.312 15.57 1 96.88 186 PRO B O 1
ATOM 3306 N N . LEU B 1 187 ? -2.25 32.031 17.672 1 97.19 187 LEU B N 1
ATOM 3307 C CA . LEU B 1 187 ? -1.102 31.391 18.297 1 97.19 187 LEU B CA 1
ATOM 3308 C C . LEU B 1 187 ? -1.483 30.797 19.656 1 97.19 187 LEU B C 1
ATOM 3310 O O . LEU B 1 187 ? -2.131 31.469 20.469 1 97.19 187 LEU B O 1
ATOM 3314 N N . VAL B 1 188 ? -1.196 29.562 19.828 1 96.62 188 VAL B N 1
ATOM 3315 C CA . VAL B 1 188 ? -1.314 28.891 21.125 1 96.62 188 VAL B CA 1
ATOM 3316 C C . VAL B 1 188 ? 0.075 28.547 21.656 1 96.62 188 VAL B C 1
ATOM 3318 O O . VAL B 1 188 ? 0.737 27.641 21.125 1 96.62 188 VAL B O 1
ATOM 3321 N N . GLU B 1 189 ? 0.521 29.125 22.688 1 95.75 189 GLU B N 1
ATOM 3322 C CA . GLU B 1 189 ? 1.863 28.922 23.234 1 95.75 189 GLU B CA 1
ATOM 3323 C C . GLU B 1 189 ? 1.934 27.672 24.078 1 95.75 189 GLU B C 1
ATOM 3325 O O . GLU B 1 189 ? 2.965 26.984 24.109 1 95.75 189 GLU B O 1
ATOM 3330 N N . ASP B 1 190 ? 0.828 27.406 24.797 1 93.81 190 ASP B N 1
ATOM 3331 C CA . ASP B 1 190 ? 0.734 26.234 25.656 1 93.81 190 ASP B CA 1
ATOM 3332 C C . ASP B 1 190 ? -0.652 25.609 25.578 1 93.81 190 ASP B C 1
ATOM 3334 O O . ASP B 1 190 ? -1.665 26.297 25.609 1 93.81 190 ASP B O 1
ATOM 3338 N N . ILE B 1 191 ? -0.609 24.328 25.5 1 93.69 191 ILE B N 1
ATOM 3339 C CA . ILE B 1 191 ? -1.886 23.625 25.438 1 93.69 191 ILE B CA 1
ATOM 3340 C C . ILE B 1 191 ? -2.367 23.297 26.844 1 93.69 191 ILE B C 1
ATOM 3342 O O . ILE B 1 191 ? -2.186 22.188 27.328 1 93.69 191 ILE B O 1
ATOM 3346 N N . THR B 1 192 ? -3.078 24.234 27.469 1 92.81 192 THR B N 1
ATOM 3347 C CA . THR B 1 192 ? -3.607 24.109 28.812 1 92.81 192 THR B CA 1
ATOM 3348 C C . THR B 1 192 ? -4.941 23.375 28.812 1 92.81 192 THR B C 1
ATOM 3350 O O . THR B 1 192 ? -5.508 23.109 27.75 1 92.81 192 THR B O 1
ATOM 3353 N N . PRO B 1 193 ? -5.391 22.984 29.969 1 91.69 193 PRO B N 1
ATOM 3354 C CA . PRO B 1 193 ? -6.723 22.391 30.062 1 91.69 193 PRO B CA 1
ATOM 3355 C C . PRO B 1 193 ? -7.809 23.281 29.469 1 91.69 193 PRO B C 1
ATOM 3357 O O . PRO B 1 193 ? -8.781 22.766 28.891 1 91.69 193 PRO B O 1
ATOM 3360 N N . GLU B 1 194 ? -7.598 24.609 29.594 1 91.38 194 GLU B N 1
ATOM 3361 C CA . GLU B 1 194 ? -8.562 25.547 29.031 1 91.38 194 GLU B CA 1
ATOM 3362 C C . GLU B 1 194 ? -8.578 25.469 27.516 1 91.38 194 GLU B C 1
ATOM 3364 O O . GLU B 1 194 ? -9.641 25.547 26.891 1 91.38 194 GLU B O 1
ATOM 3369 N N . VAL B 1 195 ? -7.426 25.312 26.922 1 92.56 195 VAL B N 1
ATOM 3370 C CA . VAL B 1 195 ? -7.324 25.172 25.469 1 92.56 195 VAL B CA 1
ATOM 3371 C C . VAL B 1 195 ? -7.965 23.859 25.031 1 92.56 195 VAL B C 1
ATOM 3373 O O . VAL B 1 195 ? -8.719 23.828 24.062 1 92.56 195 VAL B O 1
ATOM 3376 N N . MET B 1 196 ? -7.715 22.766 25.766 1 91.56 196 MET B N 1
ATOM 3377 C CA . MET B 1 196 ? -8.281 21.469 25.438 1 91.56 196 MET B CA 1
ATOM 3378 C C . MET B 1 196 ? -9.805 21.516 25.5 1 91.56 196 MET B C 1
ATOM 3380 O O . MET B 1 196 ? -10.477 20.812 24.719 1 91.56 196 MET B O 1
ATOM 3384 N N . ALA B 1 197 ? -10.359 22.328 26.359 1 88.69 197 ALA B N 1
ATOM 3385 C CA . ALA B 1 197 ? -11.805 22.438 26.562 1 88.69 197 ALA B CA 1
ATOM 3386 C C . ALA B 1 197 ? -12.484 23.109 25.375 1 88.69 197 ALA B C 1
ATOM 3388 O O . ALA B 1 197 ? -13.703 23 25.203 1 88.69 197 ALA B O 1
ATOM 3389 N N . LEU B 1 198 ? -11.68 23.797 24.578 1 87.12 198 LEU B N 1
ATOM 3390 C CA . LEU B 1 198 ? -12.242 24.453 23.406 1 87.12 198 LEU B CA 1
ATOM 3391 C C . LEU B 1 198 ? -12.68 23.422 22.375 1 87.12 198 LEU B C 1
ATOM 3393 O O . LEU B 1 198 ? -13.43 23.75 21.453 1 87.12 198 LEU B O 1
ATOM 3397 N N . ALA B 1 199 ? -12.109 22.125 22.391 1 81.5 199 ALA B N 1
ATOM 3398 C CA . ALA B 1 199 ? -12.43 21.062 21.438 1 81.5 199 ALA B CA 1
ATOM 3399 C C . ALA B 1 199 ? -13.836 20.531 21.672 1 81.5 199 ALA B C 1
ATOM 3401 O O . ALA B 1 199 ? -14.43 19.922 20.766 1 81.5 199 ALA B O 1
ATOM 3402 N N . ASP B 1 200 ? -14.391 20.312 22.844 1 64.94 200 ASP B N 1
ATOM 3403 C CA . ASP B 1 200 ? -15.641 19.672 23.234 1 64.94 200 ASP B CA 1
ATOM 3404 C C . ASP B 1 200 ? -16.828 20.234 22.469 1 64.94 200 ASP B C 1
ATOM 3406 O O . ASP B 1 200 ? -17.875 19.594 22.344 1 64.94 200 ASP B O 1
ATOM 3410 N N . GLY B 1 201 ? -16.703 21.312 21.75 1 51.25 201 GLY B N 1
ATOM 3411 C CA . GLY B 1 201 ? -17.906 21.828 21.109 1 51.25 201 GLY B CA 1
ATOM 3412 C C . GLY B 1 201 ? -18 21.484 19.641 1 51.25 201 GLY B C 1
ATOM 3413 O O . GLY B 1 201 ? -19.047 21.641 19.031 1 51.25 201 GLY B O 1
ATOM 3414 N N . ALA B 1 202 ? -17 21.172 18.781 1 48.69 202 ALA B N 1
ATOM 3415 C CA . ALA B 1 202 ? -17.062 21.297 17.328 1 48.69 202 ALA B CA 1
ATOM 3416 C C . ALA B 1 202 ? -16.906 19.953 16.656 1 48.69 202 ALA B C 1
ATOM 3418 O O . ALA B 1 202 ? -15.789 19.484 16.422 1 48.69 202 ALA B O 1
ATOM 3419 N N . GLY B 1 203 ? -17.547 18.797 16.891 1 45.81 203 GLY B N 1
ATOM 3420 C CA . GLY B 1 203 ? -17.328 17.578 16.125 1 45.81 203 GLY B CA 1
ATOM 3421 C C . GLY B 1 203 ? -17.812 17.672 14.695 1 45.81 203 GLY B C 1
ATOM 3422 O O . GLY B 1 203 ? -18.906 18.172 14.438 1 45.81 203 GLY B O 1
ATOM 3423 N N . SER B 1 204 ? -17.031 17.812 13.617 1 46.12 204 SER B N 1
ATOM 3424 C CA . SER B 1 204 ? -17.531 17.781 12.242 1 46.12 204 SER B CA 1
ATOM 3425 C C . SER B 1 204 ? -18 16.391 11.859 1 46.12 204 SER B C 1
ATOM 3427 O O . SER B 1 204 ? -17.5 15.391 12.391 1 46.12 204 SER B O 1
ATOM 3429 N N . ALA B 1 205 ? -19.156 16.25 11.086 1 41.44 205 ALA B N 1
ATOM 3430 C CA . ALA B 1 205 ? -19.922 15.078 10.656 1 41.44 205 ALA B CA 1
ATOM 3431 C C . ALA B 1 205 ? -19.047 14.125 9.844 1 41.44 205 ALA B C 1
ATOM 3433 O O . ALA B 1 205 ? -19.266 12.914 9.875 1 41.44 205 ALA B O 1
ATOM 3434 N N . LEU B 1 206 ? -18.188 14.57 8.93 1 42.03 206 LEU B N 1
ATOM 3435 C CA . LEU B 1 206 ? -17.688 13.672 7.895 1 42.03 206 LEU B CA 1
ATOM 3436 C C . LEU B 1 206 ? -16.297 13.156 8.25 1 42.03 206 LEU B C 1
ATOM 3438 O O . LEU B 1 206 ? -15.789 12.242 7.598 1 42.03 206 LEU B O 1
ATOM 3442 N N . GLY B 1 207 ? -15.547 13.82 9.227 1 47.56 207 GLY B N 1
ATOM 3443 C CA . GLY B 1 207 ? -14.219 13.312 9.531 1 47.56 207 GLY B CA 1
ATOM 3444 C C . GLY B 1 207 ? -14.133 12.648 10.891 1 47.56 207 GLY B C 1
ATOM 3445 O O . GLY B 1 207 ? -14.961 12.906 11.766 1 47.56 207 GLY B O 1
ATOM 3446 N N . THR B 1 208 ? -13.555 11.398 10.938 1 47.28 208 THR B N 1
ATOM 3447 C CA . THR B 1 208 ? -13.398 10.641 12.172 1 47.28 208 THR B CA 1
ATOM 3448 C C . THR B 1 208 ? -12.625 11.445 13.211 1 47.28 208 THR B C 1
ATOM 3450 O O . THR B 1 208 ? -12.547 11.047 14.375 1 47.28 208 THR B O 1
ATOM 3453 N N . GLY B 1 209 ? -11.945 12.633 12.672 1 59.31 209 GLY B N 1
ATOM 3454 C CA . GLY B 1 209 ? -11.18 13.328 13.688 1 59.31 209 GLY B CA 1
ATOM 3455 C C . GLY B 1 209 ? -11.758 14.688 14.039 1 59.31 209 GLY B C 1
ATOM 3456 O O . GLY B 1 209 ? -12.047 15.492 13.156 1 59.31 209 GLY B O 1
ATOM 3457 N N . GLY B 1 210 ? -12.305 14.93 15.031 1 77.81 210 GLY B N 1
ATOM 3458 C CA . GLY B 1 210 ? -12.773 16.219 15.523 1 77.81 210 GLY B CA 1
ATOM 3459 C C . GLY B 1 210 ? -11.664 17.062 16.109 1 77.81 210 GLY B C 1
ATOM 3460 O O . GLY B 1 210 ? -10.484 16.781 15.914 1 77.81 210 GLY B O 1
ATOM 3461 N N . MET B 1 211 ? -11.945 18.25 16.562 1 87.38 211 MET B N 1
ATOM 3462 C CA . MET B 1 211 ? -10.992 19.203 17.125 1 87.38 211 MET B CA 1
ATOM 3463 C C . MET B 1 211 ? -10.203 18.562 18.266 1 87.38 211 MET B C 1
ATOM 3465 O O . MET B 1 211 ? -9.031 18.875 18.469 1 87.38 211 MET B O 1
ATOM 3469 N N . SER B 1 212 ? -10.867 17.656 18.969 1 88.12 212 SER B N 1
ATOM 3470 C CA . SER B 1 212 ? -10.203 16.984 20.078 1 88.12 212 SER B CA 1
ATOM 3471 C C . SER B 1 212 ? -8.977 16.219 19.609 1 88.12 212 SER B C 1
ATOM 3473 O O . SER B 1 212 ? -7.926 16.266 20.25 1 88.12 212 SER B O 1
ATOM 3475 N N . THR B 1 213 ? -9.062 15.492 18.469 1 89.56 213 THR B N 1
ATOM 3476 C CA . THR B 1 213 ? -7.934 14.727 17.953 1 89.56 213 THR B CA 1
ATOM 3477 C C . THR B 1 213 ? -6.828 15.656 17.469 1 89.56 213 THR B C 1
ATOM 3479 O O . THR B 1 213 ? -5.645 15.352 17.609 1 89.56 213 THR B O 1
ATOM 3482 N N . LYS B 1 214 ? -7.273 16.766 16.922 1 94.31 214 LYS B N 1
ATOM 3483 C CA . LYS B 1 214 ? -6.289 17.75 16.469 1 94.31 214 LYS B CA 1
ATOM 3484 C C . LYS B 1 214 ? -5.512 18.328 17.641 1 94.31 214 LYS B C 1
ATOM 3486 O O . LYS B 1 214 ? -4.293 18.484 17.562 1 94.31 214 LYS B O 1
ATOM 3491 N N . LEU B 1 215 ? -6.199 18.562 18.734 1 94.56 215 LEU B N 1
ATOM 3492 C CA . LEU B 1 215 ? -5.523 19.141 19.891 1 94.56 215 LEU B CA 1
ATOM 3493 C C . LEU B 1 215 ? -4.609 18.109 20.547 1 94.56 215 LEU B C 1
ATOM 3495 O O . LEU B 1 215 ? -3.543 18.453 21.062 1 94.56 215 LEU B O 1
ATOM 3499 N N . ARG B 1 216 ? -5.016 16.922 20.562 1 93.81 216 ARG B N 1
ATOM 3500 C CA . ARG B 1 216 ? -4.148 15.867 21.078 1 93.81 216 ARG B CA 1
ATOM 3501 C C . ARG B 1 216 ? -2.887 15.742 20.219 1 93.81 216 ARG B C 1
ATOM 3503 O O . ARG B 1 216 ? -1.792 15.539 20.75 1 93.81 216 ARG B O 1
ATOM 3510 N N . ALA B 1 217 ? -3.064 15.805 18.953 1 96.19 217 ALA B N 1
ATOM 3511 C CA . ALA B 1 217 ? -1.92 15.812 18.047 1 96.19 217 ALA B CA 1
ATOM 3512 C C . ALA B 1 217 ? -0.988 16.984 18.344 1 96.19 217 ALA B C 1
ATOM 3514 O O . ALA B 1 217 ? 0.234 16.812 18.375 1 96.19 217 ALA B O 1
ATOM 3515 N N . ALA B 1 218 ? -1.583 18.109 18.578 1 97.31 218 ALA B N 1
ATOM 3516 C CA . ALA B 1 218 ? -0.8 19.312 18.891 1 97.31 218 ALA B CA 1
ATOM 3517 C C . ALA B 1 218 ? 0.029 19.109 20.156 1 97.31 218 ALA B C 1
ATOM 3519 O O . ALA B 1 218 ? 1.205 19.469 20.203 1 97.31 218 ALA B O 1
ATOM 3520 N N . ARG B 1 219 ? -0.625 18.562 21.141 1 96 219 ARG B N 1
ATOM 3521 C CA . ARG B 1 219 ? 0.082 18.312 22.391 1 96 219 ARG B CA 1
ATOM 3522 C C . ARG B 1 219 ? 1.274 17.391 22.156 1 96 219 ARG B C 1
ATOM 3524 O O . ARG B 1 219 ? 2.367 17.641 22.672 1 96 219 ARG B O 1
ATOM 3531 N N . MET B 1 220 ? 1.046 16.344 21.406 1 95.25 220 MET B N 1
ATOM 3532 C CA . MET B 1 220 ? 2.1 15.383 21.109 1 95.25 220 MET B CA 1
ATOM 3533 C C . MET B 1 220 ? 3.258 16.047 20.375 1 95.25 220 MET B C 1
ATOM 3535 O O . MET B 1 220 ? 4.418 15.898 20.766 1 95.25 220 MET B O 1
ATOM 3539 N N . VAL B 1 221 ? 2.982 16.797 19.391 1 97.44 221 VAL B N 1
ATOM 3540 C CA . VAL B 1 221 ? 3.965 17.375 18.484 1 97.44 221 VAL B CA 1
ATOM 3541 C C . VAL B 1 221 ? 4.734 18.484 19.188 1 97.44 221 VAL B C 1
ATOM 3543 O O . VAL B 1 221 ? 5.961 18.562 19.094 1 97.44 221 VAL B O 1
ATOM 3546 N N . THR B 1 222 ? 4.051 19.344 19.906 1 97.44 222 THR B N 1
ATOM 3547 C CA . THR B 1 222 ? 4.715 20.453 20.562 1 97.44 222 THR B CA 1
ATOM 3548 C C . THR B 1 222 ? 5.613 19.969 21.688 1 97.44 222 THR B C 1
ATOM 3550 O O . THR B 1 222 ? 6.664 20.547 21.953 1 97.44 222 THR B O 1
ATOM 3553 N N . SER B 1 223 ? 5.234 18.891 22.312 1 95.44 223 SER B N 1
ATOM 3554 C CA . SER B 1 223 ? 6.051 18.297 23.375 1 95.44 223 SER B CA 1
ATOM 3555 C C . SER B 1 223 ? 7.332 17.688 22.797 1 95.44 223 SER B C 1
ATOM 3557 O O . SER B 1 223 ? 8.312 17.5 23.516 1 95.44 223 SER B O 1
ATOM 3559 N N . SER B 1 224 ? 7.328 17.359 21.547 1 94.94 224 SER B N 1
ATOM 3560 C CA . SER B 1 224 ? 8.492 16.75 20.906 1 94.94 224 SER B CA 1
ATOM 3561 C C . SER B 1 224 ? 9.414 17.812 20.312 1 94.94 224 SER B C 1
ATOM 3563 O O . SER B 1 224 ? 10.484 17.484 19.781 1 94.94 224 SER B O 1
ATOM 3565 N N . GLY B 1 225 ? 9.023 19.078 20.359 1 95.62 225 GLY B N 1
ATOM 3566 C CA . GLY B 1 225 ? 9.875 20.172 19.922 1 95.62 225 GLY B CA 1
ATOM 3567 C C . GLY B 1 225 ? 9.523 20.688 18.531 1 95.62 225 GLY B C 1
ATOM 3568 O O . GLY B 1 225 ? 10.242 21.531 17.984 1 95.62 225 GLY B O 1
ATOM 3569 N N . ALA B 1 226 ? 8.438 20.234 17.984 1 97.31 226 ALA B N 1
ATOM 3570 C CA . ALA B 1 226 ? 7.992 20.703 16.672 1 97.31 226 ALA B CA 1
ATOM 3571 C C . ALA B 1 226 ? 6.785 21.625 16.797 1 97.31 226 ALA B C 1
ATOM 3573 O O . ALA B 1 226 ? 5.984 21.484 17.734 1 97.31 226 ALA B O 1
ATOM 3574 N N . ASP B 1 227 ? 6.617 22.562 15.906 1 98 227 ASP B N 1
ATOM 3575 C CA . ASP B 1 227 ? 5.402 23.375 15.805 1 98 227 ASP B CA 1
ATOM 3576 C C . ASP B 1 227 ? 4.293 22.609 15.086 1 98 227 ASP B C 1
ATOM 3578 O O . ASP B 1 227 ? 4.566 21.672 14.32 1 98 227 ASP B O 1
ATOM 3582 N N . MET B 1 228 ? 3.084 22.984 15.352 1 98.44 228 MET B N 1
ATOM 3583 C CA . MET B 1 228 ? 1.95 22.484 14.578 1 98.44 228 MET B CA 1
ATOM 3584 C C . MET B 1 228 ? 1.049 23.625 14.133 1 98.44 228 MET B C 1
ATOM 3586 O O . MET B 1 228 ? 0.855 24.594 14.875 1 98.44 228 MET B O 1
ATOM 3590 N N . VAL B 1 229 ? 0.505 23.562 12.984 1 98.62 229 VAL B N 1
ATOM 3591 C CA . VAL B 1 229 ? -0.445 24.547 12.484 1 98.62 229 VAL B CA 1
ATOM 3592 C C . VAL B 1 229 ? -1.704 23.844 11.984 1 98.62 229 VAL B C 1
ATOM 3594 O O . VAL B 1 229 ? -1.62 22.828 11.305 1 98.62 229 VAL B O 1
ATOM 3597 N N . ILE B 1 230 ? -2.826 24.328 12.391 1 97.5 230 ILE B N 1
ATOM 3598 C CA . ILE B 1 230 ? -4.098 23.969 11.773 1 97.5 230 ILE B CA 1
ATOM 3599 C C . ILE B 1 230 ? -4.516 25.047 10.781 1 97.5 230 ILE B C 1
ATOM 3601 O O . ILE B 1 230 ? -4.574 26.219 11.125 1 97.5 230 ILE B O 1
ATOM 3605 N N . ALA B 1 231 ? -4.781 24.719 9.609 1 97.06 231 ALA B N 1
ATOM 3606 C CA . ALA B 1 231 ? -5.199 25.672 8.578 1 97.06 231 ALA B CA 1
ATOM 3607 C C . ALA B 1 231 ? -6.223 25.031 7.641 1 97.06 231 ALA B C 1
ATOM 3609 O O . ALA B 1 231 ? -6.457 23.828 7.688 1 97.06 231 ALA B O 1
ATOM 3610 N N . ASN B 1 232 ? -6.812 25.859 6.801 1 95.06 232 ASN B N 1
ATOM 3611 C CA . ASN B 1 232 ? -7.867 25.438 5.887 1 95.06 232 ASN B CA 1
ATOM 3612 C C . ASN B 1 232 ? -7.293 24.75 4.648 1 95.06 232 ASN B C 1
ATOM 3614 O O . ASN B 1 232 ? -6.539 25.359 3.893 1 95.06 232 ASN B O 1
ATOM 3618 N N . GLY B 1 233 ? -7.707 23.516 4.391 1 94 233 GLY B N 1
ATOM 3619 C CA . GLY B 1 233 ? -7.176 22.688 3.318 1 94 233 GLY B CA 1
ATOM 3620 C C . GLY B 1 233 ? -7.641 23.125 1.943 1 94 233 GLY B C 1
ATOM 3621 O O . GLY B 1 233 ? -7.074 22.719 0.929 1 94 233 GLY B O 1
ATOM 3622 N N . ALA B 1 234 ? -8.664 23.953 1.864 1 92.56 234 ALA B N 1
ATOM 3623 C CA . ALA B 1 234 ? -9.117 24.5 0.586 1 92.56 234 ALA B CA 1
ATOM 3624 C C . ALA B 1 234 ? -8.125 25.516 0.042 1 92.56 234 ALA B C 1
ATOM 3626 O O . ALA B 1 234 ? -8.188 25.891 -1.135 1 92.56 234 ALA B O 1
ATOM 3627 N N . HIS B 1 235 ? -7.234 25.891 0.955 1 94.62 235 HIS B N 1
ATOM 3628 C CA . HIS B 1 235 ? -6.254 26.906 0.585 1 94.62 235 HIS B CA 1
ATOM 3629 C C . HIS B 1 235 ? -4.832 26.422 0.853 1 94.62 235 HIS B C 1
ATOM 3631 O O . HIS B 1 235 ? -4.145 26.953 1.73 1 94.62 235 HIS B O 1
ATOM 3637 N N . PRO B 1 236 ? -4.355 25.484 0.015 1 96.12 236 PRO B N 1
ATOM 3638 C CA . PRO B 1 236 ? -3.02 24.938 0.259 1 96.12 236 PRO B CA 1
ATOM 3639 C C . PRO B 1 236 ? -1.914 25.984 0.113 1 96.12 236 PRO B C 1
ATOM 3641 O O . PRO B 1 236 ? -0.806 25.781 0.618 1 96.12 236 PRO B O 1
ATOM 3644 N N . GLU B 1 237 ? -2.176 27.125 -0.579 1 96.5 237 GLU B N 1
ATOM 3645 C CA . GLU B 1 237 ? -1.187 28.188 -0.739 1 96.5 237 GLU B CA 1
ATOM 3646 C C . GLU B 1 237 ? -0.791 28.781 0.61 1 96.5 237 GLU B C 1
ATOM 3648 O O . GLU B 1 237 ? 0.247 29.438 0.726 1 96.5 237 GLU B O 1
ATOM 3653 N N . LEU B 1 238 ? -1.603 28.562 1.609 1 97.44 238 LEU B N 1
ATOM 3654 C CA . LEU B 1 238 ? -1.276 29.016 2.957 1 97.44 238 LEU B CA 1
ATOM 3655 C C . LEU B 1 238 ? 0.022 28.375 3.443 1 97.44 238 LEU B C 1
ATOM 3657 O O . LEU B 1 238 ? 0.672 28.906 4.352 1 97.44 238 LEU B O 1
ATOM 3661 N N . LEU B 1 239 ? 0.382 27.234 2.883 1 98.19 239 LEU B N 1
ATOM 3662 C CA . LEU B 1 239 ? 1.583 26.516 3.283 1 98.19 239 LEU B CA 1
ATOM 3663 C C . LEU B 1 239 ? 2.83 27.359 3.053 1 98.19 239 LEU B C 1
ATOM 3665 O O . LEU B 1 239 ? 3.816 27.234 3.781 1 98.19 239 LEU B O 1
ATOM 3669 N N . TYR B 1 240 ? 2.801 28.266 2.041 1 97.75 240 TYR B N 1
ATOM 3670 C CA . TYR B 1 240 ? 3.93 29.172 1.817 1 97.75 240 TYR B CA 1
ATOM 3671 C C . TYR B 1 240 ? 4.148 30.078 3.018 1 97.75 240 TYR B C 1
ATOM 3673 O O . TYR B 1 240 ? 5.266 30.188 3.525 1 97.75 240 TYR B O 1
ATOM 3681 N N . ASP B 1 241 ? 3.047 30.672 3.412 1 97.38 241 ASP B N 1
ATOM 3682 C CA . ASP B 1 241 ? 3.111 31.562 4.57 1 97.38 241 ASP B CA 1
ATOM 3683 C C . ASP B 1 241 ? 3.523 30.797 5.824 1 97.38 241 ASP B C 1
ATOM 3685 O O . ASP B 1 241 ? 4.367 31.25 6.594 1 97.38 241 ASP B O 1
ATOM 3689 N N . ILE B 1 242 ? 3 29.656 6.031 1 97.94 242 ILE B N 1
ATOM 3690 C CA . ILE B 1 242 ? 3.26 28.844 7.211 1 97.94 242 ILE B CA 1
ATOM 3691 C C . ILE B 1 242 ? 4.738 28.453 7.258 1 97.94 242 ILE B C 1
ATOM 3693 O O . ILE B 1 242 ? 5.375 28.562 8.305 1 97.94 242 ILE B O 1
ATOM 3697 N N . ALA B 1 243 ? 5.305 28.047 6.148 1 96.62 243 ALA B N 1
ATOM 3698 C CA . ALA B 1 243 ? 6.703 27.625 6.062 1 96.62 243 ALA B CA 1
ATOM 3699 C C . ALA B 1 243 ? 7.641 28.797 6.359 1 96.62 243 ALA B C 1
ATOM 3701 O O . ALA B 1 243 ? 8.75 28.594 6.859 1 96.62 243 ALA B O 1
ATOM 3702 N N . GLU B 1 244 ? 7.164 29.984 6.094 1 95.12 244 GLU B N 1
ATOM 3703 C CA . GLU B 1 244 ? 7.984 31.172 6.312 1 95.12 244 GLU B CA 1
ATOM 3704 C C . GLU B 1 244 ? 7.762 31.75 7.707 1 95.12 244 GLU B C 1
ATOM 3706 O O . GLU B 1 244 ? 8.344 32.781 8.062 1 95.12 244 GLU B O 1
ATOM 3711 N N . GLY B 1 245 ? 6.887 31.172 8.445 1 93.38 245 GLY B N 1
ATOM 3712 C CA . GLY B 1 245 ? 6.652 31.594 9.82 1 93.38 245 GLY B CA 1
ATOM 3713 C C . GLY B 1 245 ? 5.637 32.719 9.938 1 93.38 245 GLY B C 1
ATOM 3714 O O . GLY B 1 245 ? 5.508 33.344 10.992 1 93.38 245 GLY B O 1
ATOM 3715 N N . ARG B 1 246 ? 4.91 32.938 8.875 1 94.25 246 ARG B N 1
ATOM 3716 C CA . ARG B 1 246 ? 3.881 33.969 8.883 1 94.25 246 ARG B CA 1
ATOM 3717 C C . ARG B 1 246 ? 2.561 33.438 9.414 1 94.25 246 ARG B C 1
ATOM 3719 O O . ARG B 1 246 ? 2.348 32.219 9.43 1 94.25 246 ARG B O 1
ATOM 3726 N N . ALA B 1 247 ? 1.735 34.375 9.82 1 91.25 247 ALA B N 1
ATOM 3727 C CA . ALA B 1 247 ? 0.462 34 10.43 1 91.25 247 ALA B CA 1
ATOM 3728 C C . ALA B 1 247 ? -0.477 33.375 9.406 1 91.25 247 ALA B C 1
ATOM 3730 O O . ALA B 1 247 ? -0.778 33.969 8.375 1 91.25 247 ALA B O 1
ATOM 3731 N N . ALA B 1 248 ? -0.905 32.188 9.648 1 94.88 248 ALA B N 1
ATOM 3732 C CA . ALA B 1 248 ? -1.91 31.453 8.891 1 94.88 248 ALA B CA 1
ATOM 3733 C C . ALA B 1 248 ? -2.537 30.344 9.734 1 94.88 248 ALA B C 1
ATOM 3735 O O . ALA B 1 248 ? -1.836 29.453 10.227 1 94.88 248 ALA B O 1
ATOM 3736 N N . GLY B 1 249 ? -3.824 30.438 9.93 1 97.06 249 GLY B N 1
ATOM 3737 C CA . GLY B 1 249 ? -4.5 29.5 10.797 1 97.06 249 GLY B CA 1
ATOM 3738 C C . GLY B 1 249 ? -4.113 29.656 12.258 1 97.06 249 GLY B C 1
ATOM 3739 O O . GLY B 1 249 ? -4.004 30.781 12.766 1 97.06 249 GLY B O 1
ATOM 3740 N N . THR B 1 250 ? -4.082 28.547 12.977 1 98 250 THR B N 1
ATOM 3741 C CA . THR B 1 250 ? -3.639 28.547 14.367 1 98 250 THR B CA 1
ATOM 3742 C C . THR B 1 250 ? -2.309 27.812 14.5 1 98 250 THR B C 1
ATOM 3744 O O . THR B 1 250 ? -2.201 26.641 14.141 1 98 250 THR B O 1
ATOM 3747 N N . ARG B 1 251 ? -1.352 28.469 15.023 1 98.31 251 ARG B N 1
ATOM 3748 C CA . ARG B 1 251 ? -0.055 27.859 15.281 1 98.31 251 ARG B CA 1
ATOM 3749 C C . ARG B 1 251 ? 0.072 27.438 16.75 1 98.31 251 ARG B C 1
ATOM 3751 O O . ARG B 1 251 ? -0.257 28.219 17.641 1 98.31 251 ARG B O 1
ATOM 3758 N N . PHE B 1 252 ? 0.396 26.266 16.953 1 98 252 PHE B N 1
ATOM 3759 C CA . PHE B 1 252 ? 0.775 25.75 18.266 1 98 252 PHE B CA 1
ATOM 3760 C C . PHE B 1 252 ? 2.291 25.688 18.406 1 98 252 PHE B C 1
ATOM 3762 O O . PHE B 1 252 ? 2.957 24.969 17.656 1 98 252 PHE B O 1
ATOM 3769 N N . ALA B 1 253 ? 2.822 26.375 19.344 1 97 253 ALA B N 1
ATOM 3770 C CA . ALA B 1 253 ? 4.27 26.562 19.453 1 97 253 ALA B CA 1
ATOM 3771 C C . ALA B 1 253 ? 4.914 25.406 20.203 1 97 253 ALA B C 1
ATOM 3773 O O . ALA B 1 253 ? 4.367 24.922 21.203 1 97 253 ALA B O 1
ATOM 3774 N N . ALA B 1 254 ? 6.105 24.953 19.641 1 95.62 254 ALA B N 1
ATOM 3775 C CA . ALA B 1 254 ? 6.895 23.938 20.312 1 95.62 254 ALA B CA 1
ATOM 3776 C C . ALA B 1 254 ? 7.324 24.391 21.703 1 95.62 254 ALA B C 1
ATOM 3778 O O . ALA B 1 254 ? 7.551 25.578 21.938 1 95.62 254 ALA B O 1
ATOM 3779 N N . HIS B 1 255 ? 7.316 23.375 22.672 1 84.88 255 HIS B N 1
ATOM 3780 C CA . HIS B 1 255 ? 7.844 23.672 24 1 84.88 255 HIS B CA 1
ATOM 3781 C C . HIS B 1 255 ? 9.367 23.625 24.016 1 84.88 255 HIS B C 1
ATOM 3783 O O . HIS B 1 255 ? 9.969 22.578 23.797 1 84.88 255 HIS B O 1
ATOM 3789 N N . ARG B 1 256 ? 10.047 24.562 23.5 1 66.94 256 ARG B N 1
ATOM 3790 C CA . ARG B 1 256 ? 11.508 24.531 23.484 1 66.94 256 ARG B CA 1
ATOM 3791 C C . ARG B 1 256 ? 12.078 24.547 24.891 1 66.94 256 ARG B C 1
ATOM 3793 O O . ARG B 1 256 ? 11.656 25.359 25.734 1 66.94 256 ARG B O 1
ATOM 3800 N N . GLN B 1 257 ? 12.359 23.391 25.453 1 55.03 257 GLN B N 1
ATOM 3801 C CA . GLN B 1 257 ? 13.062 23.406 26.719 1 55.03 257 GLN B CA 1
ATOM 3802 C C . GLN B 1 257 ? 14.328 24.25 26.656 1 55.03 257 GLN B C 1
ATOM 3804 O O . GLN B 1 257 ? 15.031 24.234 25.641 1 55.03 257 GLN B O 1
ATOM 3809 N N . GLU B 1 258 ? 14.492 25.406 27.359 1 43.59 258 GLU B N 1
ATOM 3810 C CA . GLU B 1 258 ? 15.789 26.031 27.609 1 43.59 258 GLU B CA 1
ATOM 3811 C C . GLU B 1 258 ? 16.844 24.984 27.953 1 43.59 258 GLU B C 1
ATOM 3813 O O . GLU B 1 258 ? 16.609 24.109 28.781 1 43.59 258 GLU B O 1
ATOM 3818 N N . ALA B 1 259 ? 17.906 24.938 27.234 1 33.94 259 ALA B N 1
ATOM 3819 C CA . ALA B 1 259 ? 19.094 24.203 27.656 1 33.94 259 ALA B CA 1
ATOM 3820 C C . ALA B 1 259 ? 19.609 24.703 28.984 1 33.94 259 ALA B C 1
ATOM 3822 O O . ALA B 1 259 ? 19.656 25.922 29.219 1 33.94 259 ALA B O 1
#

Organism: NCBI:txid853

Solvent-accessible surface area (backbone atoms only — not comparable to full-atom values): 26153 Å² total; per-residue (Å²): 93,37,35,34,39,26,42,40,37,78,47,41,27,42,97,78,17,41,70,29,59,69,44,44,53,48,38,49,50,44,53,50,49,45,39,73,74,65,31,46,54,34,38,29,46,56,35,24,43,46,35,11,28,33,76,68,65,49,93,58,82,63,86,52,67,38,53,38,16,28,18,19,14,28,4,40,46,52,49,49,41,52,49,45,56,57,36,41,76,73,74,38,51,50,20,49,44,70,41,48,25,68,46,64,71,38,68,71,41,35,50,50,50,28,45,20,51,50,44,28,48,74,72,61,34,32,45,38,34,30,71,37,49,50,74,48,35,88,83,41,43,56,69,80,38,64,53,46,48,40,29,51,51,32,55,57,61,65,30,51,31,37,35,40,30,35,99,43,58,45,50,43,75,36,50,57,91,82,30,85,80,37,40,78,40,55,67,41,73,67,86,43,74,72,56,58,58,54,25,82,68,49,72,56,90,88,47,95,56,32,46,51,45,49,50,52,22,42,52,56,28,13,70,69,54,10,31,31,29,33,25,37,33,86,45,45,70,49,53,61,41,44,76,71,70,41,93,55,36,15,31,34,43,36,52,69,76,82,130,94,36,36,34,38,26,42,42,36,78,47,40,26,41,97,78,16,42,70,27,58,70,43,43,54,48,37,48,51,45,53,51,50,44,38,71,73,65,31,46,54,34,37,28,48,56,36,25,42,46,34,11,29,33,76,68,66,48,94,58,83,63,85,52,67,38,51,38,18,29,18,20,15,28,4,40,48,52,49,49,41,51,49,45,57,59,34,40,75,74,75,40,51,51,22,47,42,71,42,47,23,70,47,65,69,39,68,70,42,37,49,50,50,29,45,20,52,51,42,28,50,74,72,60,36,34,44,38,33,30,70,36,50,52,75,47,35,87,82,42,41,56,69,80,36,64,54,46,49,39,28,51,51,31,56,58,60,64,30,50,32,38,35,41,30,36,100,44,56,45,49,40,76,36,48,58,91,81,32,87,81,38,41,77,40,57,67,40,72,65,87,42,75,70,57,58,57,54,25,82,69,49,72,57,92,88,48,93,58,32,46,51,45,49,50,51,21,42,52,56,27,14,70,69,52,9,32,31,29,31,25,36,32,87,45,46,68,47,53,60,42,44,75,72,69,42,93,53,35,15,32,35,43,36,53,70,75,82,128

InterPro domains:
  IPR001048 Aspartate/glutamate/uridylate kinase [PF00696] (1-232)
  IPR001057 Glutamate/acetylglutamate kinase [PR00474] (38-52)
  IPR001057 Glutamate/acetylglutamate kinase [PR00474] (72-100)
  IPR001057 Glutamate/acetylglutamate kinase [PR00474] (112-133)
  IPR001057 Glutamate/acetylglutamate kinase [PR00474] (145-172)
  IPR001057 Glutamate/acetylglutamate kinase [PR00474] (206-226)
  IPR005715 Glutamate 5-kinase/delta-1-pyrroline-5-carboxylate synthase [MF_00456] (1-256)
  IPR005715 Glutamate 5-kinase/delta-1-pyrroline-5-carboxylate synthase [TIGR01027] (1-257)
  IPR011529 Glutamate 5-kinase [PIRSF000729] (1-257)
  IPR019797 Glutamate 5-kinase, conserved site [PS00902] (204-221)
  IPR036393 Acetylglutamate kinase-like superfamily [G3DSA:3.40.1160.10] (1-259)
  IPR036393 Acetylglutamate kinase-like superfamily [SSF53633] (1-252)
  IPR041739 Glutamate-5-kinase domain [cd04242] (2-253)

Foldseek 3Di:
DEEEEEDEQVQQADQLLHGPCVLVLVLLVLQLVVVVVPYAYEYEYYSQLSNLCVVVVPPHRDDDLQSSLNSNVNSVVVVVVVSQVSNVVSPAAEAEAEDFPVQLVDPVSLLVVLVVSVVCVVVRHHYYYYHNSNPYDVVGHGCQASLSVSLSVCLSNVGQEYEYADQDAAQWLADCVVDVPIHFAQEDADCDPSNLVRQVPFADDPGSDGVNSNSVSQVSNLASFHKYFYGHSSCSVCVVCVVVVHTGYYMYHRPPPDD/DEEEEEDEQVQQADQLLHGPCVLVLVLLVLQLVVVVVPYAYEYEYYSQLSNLCVVVVPPHRDDDLQSSLNSNVNSVVVVVVVSQVSNVVSPAAEAEAEDFPVQLVDPVSLLVVLVVSVVCVVVRHHYYYYHNSNPYDVVGHGCQASLSVSLSVCLSNVGQEYEYADQDAAQWPADCVVDVPIDFAQEDADCDPSNLVRQVPFADDPGSDGVNSNSVSQNSNLASFHKYFYGHSSCSVCVVCVVVVHTGYYIYHRPPPDD

pLDDT: mean 90.7, std 12.14, range [33.69, 98.81]

Nearest PDB structures (foldseek):
  2j5t-assembly1_D  TM=9.303E-01  e=1.993E-27  Escherichia coli
  2j5t-assembly4_H  TM=9.372E-01  e=4.429E-23  Escherichia coli
  4q1t-assembly1_B  TM=9.422E-01  e=9.293E-22  Burkholderia thailandensis E264
  2j5v-assembly1_A  TM=9.376E-01  e=8.593E-21  Escherichia coli
  2j5v-assembly1_B  TM=9.346E-01  e=2.416E-19  Escherichia coli

Secondary structure (DSSP, 8-state):
-EEEEEE-HHHHB-TTSSB-HHHHHHHHHHHHHHHHTT-EEEEEE--HHHHHHHHTT-SS---SHHHHHHHHHHHHHHHHHHHHHHHHTTT--EEEEEE-HHHHHSHHHHHHHHHHHHHHHHTT-EEEEEE-TTT--SSS-----HHHHHHHHHHHTT-SEEEEEESSSS-BSS-TTT-TT--B--EESS--HHHHGGGTT---SS-S--HHHHHHHHHHHHHTT-EEEEEETT-TTHHHHHHTT---SEEEPP-----/-EEEEEE-HHHHB-TTSSB-HHHHHHHHHHHHHHHHTT-EEEEEE--HHHHHHHHTT-SS---SHHHHHHHHHHHHHHHHHHHHHHHHTTT--EEEEEE-HHHHHSHHHHHHHHHHHHHHHHTT-EEEEEE-TTT--SSS-----HHHHHHHHHHHTT-SEEEEEESSSS-BSS-TTT-TT--B--EESS--HHHHGGGTT---SS-S--HHHHHHHHHHHHHTT-EEEEEETT-TTHHHHHHTT---SEEEPP-----

Sequence (518 aa):
MRIVVKVGTSTLAHSTGRLNIRHTEELVKVLSDLKNAGHEVILVSSGAIGMGVGKLSLSARPTDMSSKQACAAVGQCELMYTYDRLFSAYDHTVAQILLTGVDIEHASRRENIQNTLTRLLELGALPIINENDTVATDEIASIGDNDTLAAIVTCCIKADLLVLLSDIDGLYTANPHTHPDAKLIPLVEDITPEVMALADGAGSALGTGGMSTKLRAARMVTSSGADMVIANGAHPELLYDIAEGRAAGTRFAAHRQEAMRIVVKVGTSTLAHSTGRLNIRHTEELVKVLSDLKNAGHEVILVSSGAIGMGVGKLSLSARPTDMSSKQACAAVGQCELMYTYDRLFSAYDHTVAQILLTGVDIEHASRRENIQNTLTRLLELGALPIINENDTVATDEIASIGDNDTLAAIVTCCIKADLLVLLSDIDGLYTANPHTHPDAKLIPLVEDITPEVMALADGAGSALGTGGMSTKLRAARMVTSSGADMVIANGAHPELLYDIAEGRAAGTRFAAHRQEA

Radius of gyration: 24.44 Å; Cα contacts (8 Å, |Δi|>4): 1150; chains: 2; bounding box: 48×75×53 Å